Protein AF-A0A6P0SRB9-F1 (afdb_monomer)

pLDDT: mean 84.27, std 11.39, range [47.06, 98.31]

Foldseek 3Di:
DQFAWEADPVRDIDGDDDDPDFAQDCDDPPCPQCVVSGNYTLCNDVQSVVQQLCQLQVQFWAKGDWDFDPTPDDQFRTKIKIKGWDFDPPFDDPGSVRSVVRTPHIDMDIDGPCVVVLVVCVVVLDAQKKKWKWWPPDPQDTQTRWIADSVDRDTPSDPPDPDPVNLPPDDKDWDWDDDRNTTMIMIMDGHPVRCVVPVDCVVVVVVVVVVVVVVVVVVVVVVVVVVVVVVVVVVVVVVVVVVVVVVVVVVVVVVVVVVVVVVVVVLVVVLVVLVVVLVVLCVVLVVQLVVLVVVLPDPPDDPVRNVVSVVSNVVSVVVNVVSVVVNVVSCVVSVNDDWDWDKDQVVVLVVVLLVVLVVLLVVLPEDEEEEEDPDDPRIDTGSSVVVSVVLNVLSVVQSVQANYYYKYWYKYWPDWDFDDADPPPRDTDIDIDMDIDIDHPGPDDDPVCVVCVPPPPDDD

Mean predicted aligned error: 17.97 Å

Solvent-accessible surface area (backbone atoms only — not comparable to full-atom values): 26302 Å² total; per-residue (Å²): 133,93,57,58,23,26,71,46,99,88,70,46,84,39,75,47,74,95,64,98,75,82,48,52,33,87,76,68,82,67,49,78,84,42,64,84,44,59,20,29,28,49,53,71,40,68,55,45,34,52,24,51,51,52,6,40,54,69,72,37,60,18,32,28,68,84,38,78,52,97,58,88,57,88,90,65,44,54,16,36,39,39,32,31,56,38,59,50,83,99,58,70,66,89,45,51,67,40,25,62,74,37,51,72,50,67,54,73,50,79,44,45,51,64,60,55,52,51,58,61,44,67,80,65,61,57,78,33,37,28,39,38,34,28,39,56,81,45,101,83,49,64,46,81,73,47,50,46,37,46,92,50,87,54,64,62,88,67,85,68,86,70,53,66,72,68,68,60,58,70,79,60,50,78,48,80,44,79,49,47,89,36,51,30,38,41,38,39,31,66,38,72,65,39,52,60,78,63,58,73,65,61,68,56,54,53,50,53,52,50,51,51,50,52,52,53,50,50,53,52,52,51,51,52,52,52,53,51,53,53,50,54,53,51,51,53,56,48,53,53,51,50,50,51,50,50,54,52,50,51,52,52,49,52,52,51,53,51,54,50,52,53,52,50,53,52,54,50,50,55,52,52,54,52,58,50,49,52,54,67,52,48,54,59,44,53,49,54,38,51,51,33,57,54,57,68,71,50,88,87,63,52,77,66,54,48,53,52,38,52,50,51,38,49,55,44,51,52,52,52,50,53,54,52,51,54,48,51,50,52,35,47,75,67,73,65,65,78,82,65,65,39,83,39,55,40,62,60,56,50,47,57,54,49,54,56,50,44,55,55,25,55,78,67,71,31,50,69,48,81,45,75,49,88,84,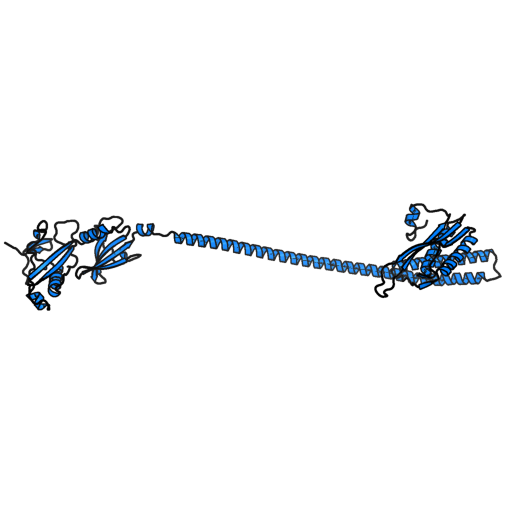72,64,67,59,45,78,38,33,63,69,62,54,49,49,54,52,48,54,54,49,49,50,34,49,72,53,32,81,59,64,38,35,37,41,38,39,38,74,81,49,71,46,80,45,77,61,43,94,86,76,75,48,76,50,72,47,68,46,74,46,80,45,78,46,55,55,37,85,74,75,56,77,69,52,61,75,40,68,88,46,86,94,65,82,133

Radius of gyration: 77.27 Å; Cα contacts (8 Å, |Δi|>4): 542; chains: 1; bounding box: 119×44×193 Å

Sequence (460 aa):
NFKITEQNPQGKLIQAKPREEYFPVYFVEPYHDNETMLGFDLASNSLSLEALQLSRDSGKAIATAPMTLMRQNPQHKLGFIILWPIYRQNTPTNSIISRRQNLEGFASSAFLIGDVVNKALKYRQPRGIDVYLFHESTPTEKRLLYTYSSSTPKASKDLNKKDFATLRNGLHHTVILDVSGQKWLILSKPNSEYIGSRRSWYPWTVSLGGLLLTILLAIYISDRISAVAALVESERQLEQRVEQRTVELQKAKEAAVQAALESEAANRAKSIFLANISHEVRTPLNGILGYAQILKKSTSLTANDKKGIDIIEQCGSDLLSLINEILDLCTIEANKLELHSQTVDFGTFLKDIVEICQVKAEQKGISYSYQATSRLPTAINVDEKRLKQVLINLLDNGIKFTETGGVAFTVSVLGSRNNAKDKTTNKLQQITTIRFEVKDTGIGMNREQLSKLFLPFEKL

Secondary structure (DSSP, 8-state):
----EEE-TTS-EEEPPP-S---B----SS-TT-GGGTTBBGGGSHHHHHHHHHHHHHTS-EEPPSEE---S-SS--EEEEEEEEEE-TT---SSHHHHHHTEEEEEEEEEEHHHHHHHHHHTT--TTEEEEEEEESSSS-EEEEEEE-SSS-SPPS------HHHHTSSS-EEEEEEETTEEEEEEEEE-HHHHHHT--SHHHHHHHHHHHHHHHHHHHHHHHHHHHHHHHHHHHHHHHHHHHHHHHHHHHHHHHHHHHHHHHHHHHHHHHHHHHHHHHHHHHHHHHHHHHHHHHT-TT--HHHHHHHHHHHHHHHHHHHHHHHHHHHHHHHTT------EEEEHHHHHHHHHHHHHHHHHHHT-EEEEEEPS---SEEEE-HHHHHHHHHHHHHHHHHH-SSSEEEEEEEEEEEEEE---TTT---EEEEEEEEEEEE-SS---HHHHHHTTSTT---

Nearest PDB structures (foldseek):
  7n0e-assembly1_B  TM=8.048E-01  e=6.180E-13  Pseudomonas aeruginosa
  7z8n-assembly1_D  TM=6.206E-01  e=5.361E-14  Pseudomonas aeruginosa PAO1
  6dk7-assembly1_B  TM=8.102E-01  e=3.036E-12  Pseudomonas aeruginosa
  6dk7-assembly1_A  TM=8.724E-01  e=2.488E-11  Pseudomonas aeruginosa
  6dk8-assembly4_H  TM=8.320E-01  e=9.465E-12  Pseudomonas aeruginosa

Structure (mmCIF, N/CA/C/O backbone):
data_AF-A0A6P0SRB9-F1
#
_entry.id   AF-A0A6P0SRB9-F1
#
loop_
_atom_site.group_PDB
_atom_site.id
_atom_site.type_symbol
_atom_site.label_atom_id
_atom_site.label_alt_id
_atom_site.label_comp_id
_atom_site.label_asym_id
_atom_site.label_entity_id
_atom_site.label_seq_id
_atom_site.pdbx_PDB_ins_code
_atom_site.Cartn_x
_atom_site.Cartn_y
_atom_site.Cartn_z
_atom_site.occupancy
_atom_site.B_iso_or_equiv
_atom_site.auth_seq_id
_atom_site.auth_comp_id
_atom_site.auth_asym_id
_atom_site.auth_atom_id
_atom_site.pdbx_PDB_model_num
ATOM 1 N N . ASN A 1 1 ? -48.580 -11.772 84.960 1.00 65.75 1 ASN A N 1
ATOM 2 C CA . ASN A 1 1 ? -47.720 -10.623 85.329 1.00 65.75 1 ASN A CA 1
ATOM 3 C C . ASN A 1 1 ? -46.902 -10.187 84.128 1.00 65.75 1 ASN A C 1
ATOM 5 O O . ASN A 1 1 ? -45.914 -10.840 83.816 1.00 65.75 1 ASN A O 1
ATOM 9 N N . PHE A 1 2 ? -47.341 -9.134 83.437 1.00 82.12 2 PHE A N 1
ATOM 10 C CA . PHE A 1 2 ? -46.580 -8.502 82.356 1.00 82.12 2 PHE A CA 1
ATOM 11 C C . PHE A 1 2 ? -45.295 -7.888 82.930 1.00 82.12 2 PHE A C 1
ATOM 13 O O . PHE A 1 2 ? -45.339 -7.266 83.992 1.00 82.12 2 PHE A O 1
ATOM 20 N N . LYS A 1 3 ? -44.153 -8.102 82.274 1.00 89.19 3 LYS A N 1
ATOM 21 C CA . LYS A 1 3 ? -42.854 -7.562 82.693 1.00 89.19 3 LYS A CA 1
ATOM 22 C C . LYS A 1 3 ? -42.201 -6.869 81.511 1.00 89.19 3 LYS A C 1
ATOM 24 O O . LYS A 1 3 ? -42.140 -7.447 80.431 1.00 89.19 3 LYS A O 1
ATOM 29 N N . ILE A 1 4 ? -41.682 -5.669 81.746 1.00 93.75 4 ILE A N 1
ATOM 30 C CA . ILE A 1 4 ? -40.893 -4.949 80.751 1.00 93.75 4 ILE A CA 1
ATOM 31 C C . ILE A 1 4 ? -39.457 -5.478 80.801 1.00 93.75 4 ILE A C 1
ATOM 33 O O . ILE A 1 4 ? -38.842 -5.537 81.872 1.00 93.75 4 ILE A O 1
ATOM 37 N N . THR A 1 5 ? -38.939 -5.904 79.654 1.00 93.38 5 THR A N 1
ATOM 38 C CA . THR A 1 5 ? -37.634 -6.559 79.526 1.00 93.38 5 THR A CA 1
ATOM 39 C C . THR A 1 5 ? -36.731 -5.835 78.537 1.00 93.38 5 THR A C 1
ATOM 41 O O . THR A 1 5 ? -37.199 -5.149 77.636 1.00 93.38 5 THR A O 1
ATOM 44 N N . GLU A 1 6 ? -35.422 -5.984 78.705 1.00 91.81 6 GLU A N 1
ATOM 45 C CA . GLU A 1 6 ? -34.402 -5.502 77.777 1.00 91.81 6 GLU A CA 1
ATOM 46 C C . GLU A 1 6 ? -33.325 -6.567 77.566 1.00 91.81 6 GLU A C 1
ATOM 48 O O . GLU A 1 6 ? -33.211 -7.518 78.343 1.00 91.81 6 GLU A O 1
ATOM 53 N N . GLN A 1 7 ? -32.515 -6.415 76.521 1.00 86.62 7 GLN A N 1
ATOM 54 C CA . GLN A 1 7 ? -31.417 -7.335 76.242 1.00 86.62 7 GLN A CA 1
ATOM 55 C C . GLN A 1 7 ? -30.123 -6.836 76.893 1.00 86.62 7 GLN A C 1
ATOM 57 O O . GLN A 1 7 ? -29.709 -5.696 76.686 1.00 86.62 7 GLN A O 1
ATOM 62 N N . ASN A 1 8 ? -29.456 -7.695 77.663 1.00 83.62 8 ASN A N 1
ATOM 63 C CA . ASN A 1 8 ? -28.128 -7.395 78.193 1.00 83.62 8 ASN A CA 1
ATOM 64 C C . ASN A 1 8 ? -27.032 -7.567 77.110 1.00 83.62 8 ASN A C 1
ATOM 66 O O . ASN A 1 8 ? -27.293 -8.152 76.056 1.00 83.62 8 ASN A O 1
ATOM 70 N N . PRO A 1 9 ? -25.782 -7.122 77.352 1.00 77.75 9 PRO A N 1
ATOM 71 C CA . PRO A 1 9 ? -24.684 -7.274 76.389 1.00 77.75 9 PRO A CA 1
ATOM 72 C C . PRO A 1 9 ? -24.381 -8.726 75.977 1.00 77.75 9 PRO A C 1
ATOM 74 O O . PRO A 1 9 ? -23.821 -8.958 74.911 1.00 77.75 9 PRO A O 1
ATOM 77 N N . GLN A 1 10 ? -24.761 -9.709 76.799 1.00 75.88 10 GLN A N 1
ATOM 78 C CA . GLN A 1 10 ? -24.628 -11.143 76.517 1.00 75.88 10 GLN A CA 1
ATOM 79 C C . GLN A 1 10 ? -25.804 -11.709 75.698 1.00 75.88 10 GLN A C 1
ATOM 81 O O . GLN A 1 10 ? -25.865 -12.913 75.455 1.00 75.88 10 GLN A O 1
ATOM 86 N N . GLY A 1 11 ? -26.748 -10.867 75.270 1.00 76.25 11 GLY A N 1
ATOM 87 C CA . GLY A 1 11 ? -27.882 -11.258 74.442 1.00 76.25 11 GLY A CA 1
ATOM 88 C C . GLY A 1 11 ? -29.066 -11.862 75.208 1.00 76.25 11 GLY A C 1
ATOM 89 O O . GLY A 1 11 ? -30.025 -12.307 74.576 1.00 76.25 11 GLY A O 1
ATOM 90 N N . LYS A 1 12 ? -29.031 -11.877 76.545 1.00 83.25 12 LYS A N 1
ATOM 91 C CA . LYS A 1 12 ? -30.072 -12.453 77.407 1.00 83.25 12 LYS A CA 1
ATOM 92 C C . LYS A 1 12 ? -31.105 -11.397 77.804 1.00 83.25 12 LYS A C 1
ATOM 94 O O . LYS A 1 12 ? -30.742 -10.269 78.135 1.00 83.25 12 LYS A O 1
ATOM 99 N N . LEU A 1 13 ? -32.379 -11.789 77.824 1.00 86.75 13 LEU A N 1
ATOM 100 C CA . LEU A 1 13 ? -33.467 -10.957 78.336 1.00 86.75 13 LEU A CA 1
ATOM 101 C C . LEU A 1 13 ? -33.370 -10.812 79.859 1.00 86.75 13 LEU A C 1
ATOM 103 O O . LEU A 1 13 ? -33.328 -11.803 80.593 1.00 86.75 13 LEU A O 1
ATOM 107 N N . ILE A 1 14 ? -33.339 -9.567 80.317 1.00 91.56 14 ILE A N 1
ATOM 108 C CA . ILE A 1 14 ? -33.356 -9.159 81.723 1.00 91.56 14 ILE A CA 1
ATOM 109 C C . ILE A 1 14 ? -34.489 -8.153 81.942 1.00 91.56 14 ILE A C 1
ATOM 111 O O . ILE A 1 14 ? -35.064 -7.639 80.987 1.00 91.56 14 ILE A O 1
ATOM 115 N N . GLN A 1 15 ? -34.836 -7.865 83.195 1.00 92.44 15 GLN A N 1
ATOM 116 C CA . GLN A 1 15 ? -35.787 -6.796 83.496 1.00 92.44 15 GLN A CA 1
ATOM 117 C C . GLN A 1 15 ? -35.215 -5.441 83.055 1.00 92.44 15 GLN A C 1
ATOM 119 O O . GLN A 1 15 ? -34.039 -5.166 83.297 1.00 92.44 15 GLN A O 1
ATOM 124 N N . ALA A 1 16 ? -36.042 -4.618 82.404 1.00 90.62 16 ALA A N 1
ATOM 125 C CA . ALA A 1 16 ? -35.612 -3.322 81.895 1.00 90.62 16 ALA A CA 1
ATOM 126 C C . ALA A 1 16 ? -35.185 -2.383 83.030 1.00 90.62 16 ALA A C 1
ATOM 128 O O . ALA A 1 16 ? -35.817 -2.337 84.090 1.00 90.62 16 ALA A O 1
ATOM 129 N N . LYS A 1 17 ? -34.111 -1.622 82.799 1.00 89.94 17 LYS A N 1
ATOM 130 C CA . LYS A 1 17 ? -33.670 -0.578 83.734 1.00 89.94 17 LYS A CA 1
ATOM 131 C C . LYS A 1 17 ? -34.709 0.551 83.808 1.00 89.94 17 LYS A C 1
ATOM 133 O O . LYS A 1 17 ? -35.439 0.748 82.835 1.00 89.94 17 LYS A O 1
ATOM 138 N N . PRO A 1 18 ? -34.779 1.309 84.920 1.00 89.50 18 PRO A N 1
ATOM 139 C CA . PRO A 1 18 ? -35.581 2.532 85.018 1.00 89.50 18 PRO A CA 1
ATOM 140 C C . PRO A 1 18 ? -35.318 3.504 83.848 1.00 89.50 18 PRO A C 1
ATOM 142 O O . PRO A 1 18 ? -34.166 3.866 83.609 1.00 89.50 18 PRO A O 1
ATOM 145 N N . ARG A 1 19 ? -36.371 3.907 83.123 1.00 87.44 19 ARG A N 1
ATOM 146 C CA . ARG A 1 19 ? -36.377 4.907 82.036 1.00 87.44 19 ARG A CA 1
ATOM 147 C C . ARG A 1 19 ? -37.599 5.817 82.184 1.00 87.44 19 ARG A C 1
ATOM 149 O O . ARG A 1 19 ? -38.588 5.411 82.786 1.00 87.44 19 ARG A O 1
ATOM 156 N N . GLU A 1 20 ? -37.528 7.026 81.626 1.00 86.12 20 GLU A N 1
ATOM 157 C CA . GLU A 1 20 ? -38.661 7.969 81.612 1.00 86.12 20 GLU A CA 1
ATOM 158 C C . GLU A 1 20 ? -39.825 7.463 80.750 1.00 86.12 20 GLU A C 1
ATOM 160 O O . GLU A 1 20 ? -40.983 7.565 81.144 1.00 86.12 20 GLU A O 1
ATOM 165 N N . GLU A 1 21 ? -39.512 6.876 79.593 1.00 89.00 21 GLU A N 1
ATOM 166 C CA . GLU A 1 21 ? -40.481 6.299 78.663 1.00 89.00 21 GLU A CA 1
ATOM 167 C C . GLU A 1 21 ? -40.081 4.857 78.330 1.00 89.00 21 GLU A C 1
ATOM 169 O O . GLU A 1 21 ? -38.900 4.547 78.151 1.00 89.00 21 GLU A O 1
ATOM 174 N N . TYR A 1 22 ? -41.082 3.984 78.217 1.00 92.69 22 TYR A N 1
ATOM 175 C CA . TYR A 1 22 ? -40.927 2.602 77.772 1.00 92.69 22 TYR A CA 1
ATOM 176 C C . TYR A 1 22 ? -41.807 2.350 76.557 1.00 92.69 22 TYR A C 1
ATOM 178 O O . TYR A 1 22 ? -42.950 2.805 76.506 1.00 92.69 22 TYR A O 1
ATOM 186 N N . PHE A 1 23 ? -41.311 1.538 75.630 1.00 94.12 23 PHE A N 1
ATOM 187 C CA . PHE A 1 23 ? -42.047 1.110 74.444 1.00 94.12 23 PHE A CA 1
ATOM 188 C C . PHE A 1 23 ? -42.103 -0.419 74.412 1.00 94.12 23 PHE A C 1
ATOM 190 O O . PHE A 1 23 ? -41.469 -1.047 73.556 1.00 94.12 23 PHE A O 1
ATOM 197 N N . PRO A 1 24 ? -42.809 -1.043 75.377 1.00 94.56 24 PRO A N 1
ATOM 198 C CA . PRO A 1 24 ? -42.899 -2.486 75.440 1.00 94.56 24 PRO A CA 1
ATOM 199 C C . PRO A 1 24 ? -43.810 -3.009 74.327 1.00 94.56 24 PRO A C 1
ATOM 201 O O . PRO A 1 24 ? -44.862 -2.440 74.029 1.00 94.56 24 PRO A O 1
ATOM 204 N N . VAL A 1 25 ? -43.434 -4.134 73.729 1.00 93.38 25 VAL A N 1
ATOM 205 C CA . VAL A 1 25 ? -44.286 -4.816 72.750 1.00 93.38 25 VAL A CA 1
ATOM 206 C C . VAL A 1 25 ? -45.479 -5.452 73.470 1.00 93.38 25 VAL A C 1
ATOM 208 O O . VAL A 1 25 ? -45.324 -6.410 74.229 1.00 93.38 25 VAL A O 1
ATOM 211 N N . TYR A 1 26 ? -46.677 -4.921 73.224 1.00 92.25 26 TYR A N 1
ATOM 212 C CA . TYR A 1 26 ? -47.933 -5.454 73.771 1.00 92.25 26 TYR A CA 1
ATOM 213 C C . TYR A 1 26 ? -48.576 -6.527 72.889 1.00 92.25 26 TYR A C 1
ATOM 215 O O . TYR A 1 26 ? -49.266 -7.406 73.397 1.00 92.25 26 TYR A O 1
ATOM 223 N N . PHE A 1 27 ? -48.349 -6.457 71.577 1.00 91.56 27 PHE A N 1
ATOM 224 C CA . PHE A 1 27 ? -48.923 -7.359 70.585 1.00 91.56 27 PHE A CA 1
ATOM 225 C C . PHE A 1 27 ? -47.854 -7.761 69.569 1.00 91.56 27 PHE A C 1
ATOM 227 O O . PHE A 1 27 ? -47.042 -6.930 69.162 1.00 91.56 27 PHE A O 1
ATOM 234 N N . VAL A 1 28 ? -47.861 -9.027 69.154 1.00 90.38 28 VAL A N 1
ATOM 235 C CA . VAL A 1 28 ? -46.941 -9.556 68.146 1.00 90.38 28 VAL A CA 1
ATOM 236 C C . VAL A 1 28 ? -47.650 -10.592 67.279 1.00 90.38 28 VAL A C 1
ATOM 238 O O . VAL A 1 28 ? -48.330 -11.471 67.798 1.00 90.38 28 VAL A O 1
ATOM 241 N N . GLU A 1 29 ? -47.477 -10.476 65.964 1.00 89.00 29 GLU A N 1
ATOM 242 C CA . GLU A 1 29 ? -48.034 -11.382 64.957 1.00 89.00 29 GLU A CA 1
ATOM 243 C C . GLU A 1 29 ? -46.965 -11.655 63.874 1.00 89.00 29 GLU A C 1
ATOM 245 O O . GLU A 1 29 ? -46.365 -10.697 63.369 1.00 89.00 29 GLU A O 1
ATOM 250 N N . PRO A 1 30 ? -46.690 -12.921 63.500 1.00 87.31 30 PRO A N 1
ATOM 251 C CA . PRO A 1 30 ? -47.204 -14.143 64.119 1.00 87.31 30 PRO A CA 1
ATOM 252 C C . PRO A 1 30 ? -46.694 -14.306 65.553 1.00 87.31 30 PRO A C 1
ATOM 254 O O . PRO A 1 30 ? -45.541 -13.985 65.851 1.00 87.31 30 PRO A O 1
ATOM 257 N N . TYR A 1 31 ? -47.562 -14.803 66.437 1.00 83.75 31 TYR A N 1
ATOM 258 C CA . TYR A 1 31 ? -47.198 -15.050 67.834 1.00 83.75 31 TYR A CA 1
ATOM 259 C C . TYR A 1 31 ? -46.095 -16.112 67.958 1.00 83.75 31 TYR A C 1
ATOM 261 O O . TYR A 1 31 ? -45.122 -15.920 68.688 1.00 83.75 31 TYR A O 1
ATOM 269 N N . HIS A 1 32 ? -46.226 -17.196 67.188 1.00 82.00 32 HIS A N 1
ATOM 270 C CA . HIS A 1 32 ? -45.235 -18.265 67.126 1.00 82.00 32 HIS A CA 1
ATOM 271 C C . HIS A 1 32 ? -43.883 -17.729 66.623 1.00 82.00 32 HIS A C 1
ATOM 273 O O . HIS A 1 32 ? -43.849 -16.929 65.684 1.00 82.00 32 HIS A O 1
ATOM 279 N N . ASP A 1 33 ? -42.786 -18.149 67.258 1.00 80.12 33 ASP A N 1
ATOM 280 C CA . ASP A 1 33 ? -41.392 -17.705 67.047 1.00 80.12 33 ASP A CA 1
ATOM 281 C C . ASP A 1 33 ? -41.038 -16.299 67.568 1.00 80.12 33 ASP A C 1
ATOM 283 O O . ASP A 1 33 ? -39.863 -15.909 67.535 1.00 80.12 33 ASP A O 1
ATOM 287 N N . ASN A 1 34 ? -42.020 -15.519 68.035 1.00 82.81 34 ASN A N 1
ATOM 288 C CA . ASN A 1 34 ? -41.814 -14.157 68.535 1.00 82.81 34 ASN A CA 1
ATOM 289 C C . ASN A 1 34 ? -42.337 -13.962 69.972 1.00 82.81 34 ASN A C 1
ATOM 291 O O . ASN A 1 34 ? -42.466 -12.827 70.430 1.00 82.81 34 ASN A O 1
ATOM 295 N N . GLU A 1 35 ? -42.586 -15.038 70.722 1.00 85.81 35 GLU A N 1
ATOM 296 C CA . GLU A 1 35 ? -43.140 -14.991 72.082 1.00 85.81 35 GLU A CA 1
ATOM 297 C C . GLU A 1 35 ? -42.234 -14.198 73.035 1.00 85.81 35 GLU A C 1
ATOM 299 O O . GLU A 1 35 ? -42.705 -13.444 73.887 1.00 85.81 35 GLU A O 1
ATOM 304 N N . THR A 1 36 ? -40.915 -14.308 72.842 1.00 83.56 36 THR A N 1
ATOM 305 C CA . THR A 1 36 ? -39.897 -13.591 73.624 1.00 83.56 36 THR A CA 1
ATOM 306 C C . THR A 1 36 ? -39.906 -12.080 73.402 1.00 83.56 36 THR A C 1
ATOM 308 O O . THR A 1 36 ? -39.252 -11.363 74.154 1.00 83.56 36 THR A O 1
ATOM 311 N N . MET A 1 37 ? -40.603 -11.592 72.369 1.00 87.44 37 MET A N 1
ATOM 312 C CA . MET A 1 37 ? -40.742 -10.160 72.118 1.00 87.44 37 MET A CA 1
ATOM 313 C C . MET A 1 37 ? -41.795 -9.519 73.015 1.00 87.44 37 MET A C 1
ATOM 315 O O . MET A 1 37 ? -41.708 -8.318 73.234 1.00 87.44 37 MET A O 1
ATOM 319 N N . LEU A 1 38 ? -42.767 -10.262 73.557 1.00 89.88 38 LEU A N 1
ATOM 320 C CA . LEU A 1 38 ? -43.780 -9.667 74.432 1.00 89.88 38 LEU A CA 1
ATOM 321 C C . LEU A 1 38 ? -43.143 -9.046 75.682 1.00 89.88 38 LEU A C 1
ATOM 323 O O . LEU A 1 38 ? -42.397 -9.693 76.414 1.00 89.88 38 LEU A O 1
ATOM 327 N N . GLY A 1 39 ? -43.458 -7.775 75.930 1.00 91.25 39 GLY A N 1
ATOM 328 C CA . GLY A 1 39 ? -42.863 -6.988 77.008 1.00 91.25 39 GLY A CA 1
ATOM 329 C C . GLY A 1 39 ? -41.429 -6.523 76.739 1.00 91.25 39 GLY A C 1
ATOM 330 O O . GLY A 1 39 ? -40.863 -5.830 77.580 1.00 91.25 39 GLY A O 1
ATOM 331 N N . PHE A 1 40 ? -40.824 -6.856 75.596 1.00 91.88 40 PHE A N 1
ATOM 332 C CA . PHE A 1 40 ? -39.521 -6.316 75.214 1.00 91.88 40 PHE A CA 1
ATOM 333 C C . PHE A 1 40 ? -39.631 -4.816 74.939 1.00 91.88 40 PHE A C 1
ATOM 335 O O . PHE A 1 40 ? -40.469 -4.390 74.145 1.00 91.88 40 PHE A O 1
ATOM 342 N N . ASP A 1 41 ? -38.791 -4.019 75.592 1.00 93.56 41 ASP A N 1
ATOM 343 C CA . ASP A 1 41 ? -38.732 -2.574 75.403 1.00 93.56 41 ASP A CA 1
ATOM 344 C C . ASP A 1 41 ? -37.901 -2.221 74.168 1.00 93.56 41 ASP A C 1
ATOM 346 O O . ASP A 1 41 ? -36.670 -2.339 74.170 1.00 93.56 41 ASP A O 1
ATOM 350 N N . LEU A 1 42 ? -38.567 -1.738 73.118 1.00 91.56 42 LEU A N 1
ATOM 351 C CA . LEU A 1 42 ? -37.898 -1.317 71.888 1.00 91.56 42 LEU A CA 1
ATOM 352 C C . LEU A 1 42 ? -36.949 -0.131 72.112 1.00 91.56 42 LEU A C 1
ATOM 354 O O . LEU A 1 42 ? -35.959 -0.026 71.393 1.00 91.56 42 LEU A O 1
ATOM 358 N N . ALA A 1 43 ? -37.178 0.715 73.123 1.00 92.50 43 ALA A N 1
ATOM 359 C CA . ALA A 1 43 ? -36.272 1.821 73.449 1.00 92.50 43 ALA A CA 1
ATOM 360 C C . ALA A 1 43 ? -34.982 1.390 74.160 1.00 92.50 43 ALA A C 1
ATOM 362 O O . ALA A 1 43 ? -34.086 2.211 74.358 1.00 92.50 43 ALA A O 1
ATOM 363 N N . SER A 1 44 ? -34.841 0.109 74.515 1.00 90.31 44 SER A N 1
ATOM 364 C CA . SER A 1 44 ? -33.597 -0.401 75.099 1.00 90.31 44 SER A CA 1
ATOM 365 C C . SER A 1 44 ? -32.405 -0.371 74.141 1.00 90.31 44 SER A C 1
ATOM 367 O O . SER A 1 44 ? -31.255 -0.346 74.583 1.00 90.31 44 SER A O 1
ATOM 369 N N . ASN A 1 45 ? -32.670 -0.333 72.834 1.00 87.44 45 ASN A N 1
ATOM 370 C CA . ASN A 1 45 ? -31.671 -0.179 71.787 1.00 87.44 45 ASN A CA 1
ATOM 371 C C . ASN A 1 45 ? -31.649 1.275 71.288 1.00 87.44 45 ASN A C 1
ATOM 373 O O . ASN A 1 45 ? -32.688 1.811 70.904 1.00 87.44 45 ASN A O 1
ATOM 377 N N . SER A 1 46 ? -30.468 1.897 71.233 1.00 89.81 46 SER A N 1
ATOM 378 C CA . SER A 1 46 ? -30.320 3.300 70.816 1.00 89.81 46 SER A CA 1
ATOM 379 C C . SER A 1 46 ? -30.813 3.575 69.391 1.00 89.81 46 SER A C 1
ATOM 381 O O . SER A 1 46 ? -31.452 4.598 69.165 1.00 89.81 46 SER A O 1
ATOM 383 N N . LEU A 1 47 ? -30.589 2.652 68.449 1.00 90.12 47 LEU A N 1
ATOM 384 C CA . LEU A 1 47 ? -31.039 2.783 67.057 1.00 90.12 47 LEU A CA 1
ATOM 385 C C . LEU A 1 47 ? -32.568 2.712 66.944 1.00 90.12 47 LEU A C 1
ATOM 387 O O . LEU A 1 47 ? -33.172 3.399 66.123 1.00 90.12 47 LEU A O 1
ATOM 391 N N . SER A 1 48 ? -33.201 1.869 67.761 1.00 91.88 48 SER A N 1
ATOM 392 C CA . SER A 1 48 ? -34.661 1.778 67.832 1.00 91.88 48 SER A CA 1
ATOM 393 C C . SER A 1 48 ? -35.262 3.005 68.512 1.00 91.88 48 SER A C 1
ATOM 395 O O . SER A 1 48 ? -36.255 3.532 68.020 1.00 91.88 48 SER A O 1
ATOM 397 N N . LEU A 1 49 ? -34.651 3.496 69.597 1.00 93.38 49 LEU A N 1
ATOM 398 C CA . LEU A 1 49 ? -35.079 4.714 70.290 1.00 93.38 49 LEU A CA 1
ATOM 399 C C . LEU A 1 49 ? -35.043 5.937 69.365 1.00 93.38 49 LEU A C 1
ATOM 401 O O . LEU A 1 49 ? -36.020 6.680 69.301 1.00 93.38 49 LEU A O 1
ATOM 405 N N . GLU A 1 50 ? -33.955 6.119 68.614 1.00 93.44 50 GLU A N 1
ATOM 406 C CA . GLU A 1 50 ? -33.829 7.203 67.635 1.00 93.44 50 GLU A CA 1
ATOM 407 C C . GLU A 1 50 ? -34.948 7.135 66.585 1.00 93.44 50 GLU A C 1
ATOM 409 O O . GLU A 1 50 ? -35.646 8.120 66.339 1.00 93.44 50 GLU A O 1
ATOM 414 N N . ALA A 1 51 ? -35.186 5.953 66.011 1.00 94.50 51 ALA A N 1
ATOM 415 C CA . ALA A 1 51 ? -36.233 5.765 65.013 1.00 94.50 51 ALA A CA 1
ATOM 416 C C . ALA A 1 51 ? -37.650 5.954 65.589 1.00 94.50 51 ALA A C 1
ATOM 418 O O . ALA A 1 51 ? -38.498 6.531 64.910 1.00 94.50 51 ALA A O 1
ATOM 419 N N . LEU A 1 52 ? -37.911 5.531 66.834 1.00 95.81 52 LEU A N 1
ATOM 420 C CA . LEU A 1 52 ? -39.174 5.780 67.544 1.00 95.81 52 LEU A CA 1
ATOM 421 C C . LEU A 1 52 ? -39.422 7.284 67.711 1.00 95.81 52 LEU A C 1
ATOM 423 O O . LEU A 1 52 ? -40.512 7.770 67.412 1.00 95.81 52 LEU A O 1
ATOM 427 N N . GLN A 1 53 ? -38.405 8.035 68.141 1.00 95.06 53 GLN A N 1
ATOM 428 C CA . GLN A 1 53 ? -38.495 9.484 68.324 1.00 95.06 53 GLN A CA 1
ATOM 429 C C . GLN A 1 53 ? -38.700 10.213 66.992 1.00 95.06 53 GLN A C 1
ATOM 431 O O . GLN A 1 53 ? -39.597 11.048 66.886 1.00 95.06 53 GLN A O 1
ATOM 436 N N . LEU A 1 54 ? -37.934 9.860 65.955 1.00 95.12 54 LEU A N 1
ATOM 437 C CA . LEU A 1 54 ? -38.086 10.430 64.613 1.00 95.12 54 LEU A CA 1
ATOM 438 C C . LEU A 1 54 ? -39.450 10.097 64.007 1.00 95.12 54 LEU A C 1
ATOM 440 O O . LEU A 1 54 ? -40.090 10.967 63.419 1.00 95.12 54 LEU A O 1
ATOM 444 N N . SER A 1 55 ? -39.920 8.860 64.166 1.00 96.69 55 SER A N 1
ATOM 445 C CA . SER A 1 55 ? -41.246 8.420 63.726 1.00 96.69 55 SER A CA 1
ATOM 446 C C . SER A 1 55 ? -42.337 9.241 64.420 1.00 96.69 55 SER A C 1
ATOM 448 O O . SER A 1 55 ? -43.129 9.906 63.751 1.00 96.69 55 SER A O 1
ATOM 450 N N . ARG A 1 56 ? -42.291 9.330 65.758 1.00 96.12 56 ARG A N 1
ATOM 451 C CA . ARG A 1 56 ? -43.204 10.140 66.581 1.00 96.12 56 ARG A CA 1
ATOM 452 C C . ARG A 1 56 ? -43.214 11.612 66.198 1.00 96.12 56 ARG A C 1
ATOM 454 O O . ARG A 1 56 ? -44.282 12.210 66.126 1.00 96.12 56 ARG A O 1
ATOM 461 N N . ASP A 1 57 ? -42.057 12.220 65.995 1.00 95.94 57 ASP A N 1
ATOM 462 C CA . ASP A 1 57 ? -41.984 13.661 65.776 1.00 95.94 57 ASP A CA 1
ATOM 463 C C . ASP A 1 57 ? -42.322 14.014 64.317 1.00 95.94 57 ASP A C 1
ATOM 465 O O . ASP A 1 57 ? -42.963 15.035 64.057 1.00 95.94 57 ASP A O 1
ATOM 469 N N . SER A 1 58 ? -41.976 13.146 63.355 1.00 95.06 58 SER A N 1
ATOM 470 C CA . SER A 1 58 ? -42.246 13.339 61.920 1.00 95.06 58 SER A CA 1
ATOM 471 C C . SER A 1 58 ? -43.644 12.909 61.472 1.00 95.06 58 SER A C 1
ATOM 473 O O . SER A 1 58 ? -44.118 13.407 60.445 1.00 95.06 58 SER A O 1
ATOM 475 N N . GLY A 1 59 ? -44.327 12.048 62.231 1.00 93.94 59 GLY A N 1
ATOM 476 C CA . GLY A 1 59 ? -45.625 11.485 61.852 1.00 93.94 59 GLY A CA 1
ATOM 477 C C . GLY A 1 59 ? -45.557 10.519 60.669 1.00 93.94 59 GLY A C 1
ATOM 478 O O . GLY A 1 59 ? -46.585 10.223 60.066 1.00 93.94 59 GLY A O 1
ATOM 479 N N . LYS A 1 60 ? -44.356 10.063 60.296 1.00 94.81 60 LYS A N 1
ATOM 480 C CA . LYS A 1 60 ? -44.111 9.181 59.151 1.00 94.81 60 LYS A CA 1
ATOM 481 C C . LYS A 1 60 ? -43.544 7.841 59.606 1.00 94.81 60 LYS A C 1
ATOM 483 O O . LYS A 1 60 ? -43.003 7.711 60.700 1.00 94.81 60 LYS A O 1
ATOM 488 N N . ALA A 1 61 ? -43.633 6.857 58.718 1.00 95.81 61 ALA A N 1
ATOM 489 C CA . ALA A 1 61 ? -42.908 5.603 58.856 1.00 95.81 61 ALA A CA 1
ATOM 490 C C . ALA A 1 61 ? -41.401 5.871 58.860 1.00 95.81 61 ALA A C 1
ATOM 492 O O . ALA A 1 61 ? -40.909 6.494 57.919 1.00 95.81 61 ALA A O 1
ATOM 493 N N . ILE A 1 62 ? -40.681 5.370 59.862 1.00 96.00 62 ILE A N 1
ATOM 494 C CA . ILE A 1 62 ? -39.219 5.462 59.912 1.00 96.00 62 ILE A CA 1
ATOM 495 C C . ILE A 1 62 ? -38.635 4.068 60.091 1.00 96.00 62 ILE A C 1
ATOM 497 O O . ILE A 1 62 ? -39.063 3.315 60.967 1.00 96.00 62 ILE A O 1
ATOM 501 N N . ALA A 1 63 ? -37.670 3.712 59.245 1.00 94.56 63 ALA A N 1
ATOM 502 C CA . ALA A 1 63 ? -36.872 2.510 59.430 1.00 94.56 63 ALA A CA 1
ATOM 503 C C . ALA A 1 63 ? -35.698 2.778 60.378 1.00 94.56 63 ALA A C 1
ATOM 505 O O . ALA A 1 63 ? -35.058 3.830 60.322 1.00 94.56 63 ALA A O 1
ATOM 506 N N . THR A 1 64 ? -35.373 1.801 61.217 1.00 93.19 64 THR A N 1
ATOM 507 C CA . THR A 1 64 ? -34.134 1.809 61.996 1.00 93.19 64 THR A CA 1
ATOM 508 C C . THR A 1 64 ? -32.920 1.628 61.088 1.00 93.19 64 THR A C 1
ATOM 510 O O . THR A 1 64 ? -33.000 0.955 60.055 1.00 93.19 64 THR A O 1
ATOM 513 N N . ALA A 1 65 ? -31.753 2.105 61.523 1.00 89.19 65 ALA A N 1
ATOM 514 C CA . ALA A 1 65 ? -30.497 1.669 60.921 1.00 89.19 65 ALA A CA 1
ATOM 515 C C . ALA A 1 65 ? -30.337 0.128 61.039 1.00 89.19 65 ALA A C 1
ATOM 517 O O . ALA A 1 65 ? -30.919 -0.488 61.945 1.00 89.19 65 ALA A O 1
ATOM 518 N N . PRO A 1 66 ? -29.557 -0.519 60.152 1.00 88.06 66 PRO A N 1
ATOM 519 C CA . PRO A 1 66 ? -29.353 -1.966 60.171 1.00 88.06 66 PRO A CA 1
ATOM 520 C C . PRO A 1 66 ? -28.806 -2.476 61.508 1.00 88.06 66 PRO A C 1
ATOM 522 O O . PRO A 1 66 ? -27.743 -2.050 61.967 1.00 88.06 66 PRO A O 1
ATOM 525 N N . MET A 1 67 ? -29.505 -3.443 62.100 1.00 85.44 67 MET A N 1
ATOM 526 C CA . MET A 1 67 ? -29.200 -3.997 63.418 1.00 85.44 67 MET A CA 1
ATOM 527 C C . MET A 1 67 ? -29.402 -5.511 63.475 1.00 85.44 67 MET A C 1
ATOM 529 O O . MET A 1 67 ? -30.024 -6.113 62.602 1.00 85.44 67 MET A O 1
ATOM 533 N N . THR A 1 68 ? -28.879 -6.136 64.524 1.00 83.50 68 THR A N 1
ATOM 534 C CA . THR A 1 68 ? -29.113 -7.556 64.800 1.00 83.50 68 THR A CA 1
ATOM 535 C C . THR A 1 68 ? -30.492 -7.725 65.439 1.00 83.50 68 THR A C 1
ATOM 537 O O . THR A 1 68 ? -30.718 -7.218 66.533 1.00 83.50 68 THR A O 1
ATOM 540 N N . LEU A 1 69 ? -31.406 -8.437 64.778 1.00 83.38 69 LEU A N 1
ATOM 541 C CA . LEU A 1 69 ? -32.748 -8.708 65.300 1.00 83.38 69 LEU A CA 1
ATOM 542 C C . LEU A 1 69 ? -32.769 -9.945 66.210 1.00 83.38 69 LEU A C 1
ATOM 544 O O . LEU A 1 69 ? -32.080 -10.937 65.961 1.00 83.38 69 LEU A O 1
ATOM 548 N N . MET A 1 70 ? -33.614 -9.905 67.241 1.00 72.31 70 MET A N 1
ATOM 549 C CA . MET A 1 70 ? -33.828 -10.992 68.204 1.00 72.31 70 MET A CA 1
ATOM 550 C C . MET A 1 70 ? -34.827 -12.039 67.677 1.00 72.31 70 MET A C 1
ATOM 552 O O . MET A 1 70 ? -35.900 -12.217 68.240 1.00 72.31 70 MET A O 1
ATOM 556 N N . ARG A 1 71 ? -34.493 -12.731 66.580 1.00 65.69 71 ARG A N 1
ATOM 557 C CA . ARG A 1 71 ? -35.283 -13.866 66.055 1.00 65.69 71 ARG A CA 1
ATOM 558 C C . ARG A 1 71 ? -34.533 -15.190 66.182 1.00 65.69 71 ARG A C 1
ATOM 560 O O . ARG A 1 71 ? -33.307 -15.219 66.092 1.00 65.69 71 ARG A O 1
ATOM 567 N N . GLN A 1 72 ? -35.275 -16.292 66.321 1.00 51.72 72 GLN A N 1
ATOM 568 C CA . GLN A 1 72 ? -34.730 -17.648 66.498 1.00 51.72 72 GLN A CA 1
ATOM 569 C C . GLN A 1 72 ? -34.028 -18.236 65.251 1.00 51.72 72 GLN A C 1
ATOM 571 O O . GLN A 1 72 ? -33.538 -19.362 65.299 1.00 51.72 72 GLN A O 1
ATOM 576 N N . ASN A 1 73 ? -33.915 -17.499 64.136 1.00 53.16 73 ASN A N 1
ATOM 577 C CA . ASN A 1 73 ? -33.328 -18.032 62.904 1.00 53.16 73 ASN A CA 1
ATOM 578 C C . ASN A 1 73 ? -31.793 -17.805 62.838 1.00 53.16 73 ASN A C 1
ATOM 580 O O . ASN A 1 73 ? -31.347 -16.653 62.833 1.00 53.16 73 ASN A O 1
ATOM 584 N N . PRO A 1 74 ? -30.949 -18.857 62.760 1.00 52.31 74 PRO A N 1
ATOM 585 C CA . PRO A 1 74 ? -29.495 -18.716 62.886 1.00 52.31 74 PRO A CA 1
ATOM 586 C C . PRO A 1 74 ? -28.787 -18.079 61.681 1.00 52.31 74 PRO A C 1
ATOM 588 O O . PRO A 1 74 ? -27.666 -17.595 61.835 1.00 52.31 74 PRO A O 1
ATOM 591 N N . GLN A 1 75 ? -29.381 -18.110 60.480 1.00 51.44 75 GLN A N 1
ATOM 592 C CA . GLN A 1 75 ? -28.641 -17.829 59.236 1.00 51.44 75 GLN A CA 1
ATOM 593 C C . GLN A 1 75 ? -28.574 -16.346 58.839 1.00 51.44 75 GLN A C 1
ATOM 595 O O . GLN A 1 75 ? -27.601 -15.934 58.207 1.00 51.44 75 GLN A O 1
ATOM 600 N N . HIS A 1 76 ? -29.553 -15.527 59.234 1.00 56.47 76 HIS A N 1
ATOM 601 C CA . HIS A 1 76 ? -29.595 -14.097 58.917 1.00 56.47 76 HIS A CA 1
ATOM 602 C C . HIS A 1 76 ? -30.092 -13.319 60.130 1.00 56.47 76 HIS A C 1
ATOM 604 O O . HIS A 1 76 ? -31.278 -13.338 60.433 1.00 56.47 76 HIS A O 1
ATOM 610 N N . LYS A 1 77 ? -29.183 -12.632 60.830 1.00 70.38 77 LYS A N 1
ATOM 611 C CA . LYS A 1 77 ? -29.552 -11.806 61.990 1.00 70.38 77 LYS A CA 1
ATOM 612 C C . LYS A 1 77 ? -29.621 -10.312 61.679 1.00 70.38 77 LYS A C 1
ATOM 614 O O . LYS A 1 77 ? -30.219 -9.576 62.451 1.00 70.38 77 LYS A O 1
ATOM 619 N N . LEU A 1 78 ? -29.026 -9.860 60.570 1.00 83.69 78 LEU A N 1
ATOM 620 C CA . LEU A 1 78 ? -29.039 -8.448 60.191 1.00 83.69 78 LEU A CA 1
ATOM 621 C C . LEU A 1 78 ? -30.388 -8.077 59.560 1.00 83.69 78 LEU A C 1
ATOM 623 O O . LEU A 1 78 ? -30.780 -8.604 58.514 1.00 83.69 78 LEU A O 1
ATOM 627 N N . GLY A 1 79 ? -31.085 -7.156 60.206 1.00 88.56 79 GLY A N 1
ATOM 628 C CA . GLY A 1 79 ? -32.406 -6.688 59.835 1.00 88.56 79 GLY A CA 1
ATOM 629 C C . GLY A 1 79 ? -32.606 -5.217 60.171 1.00 88.56 79 GLY A C 1
ATOM 630 O O . GLY A 1 79 ? -31.674 -4.510 60.551 1.00 88.56 79 GLY A O 1
ATOM 631 N N . PHE A 1 80 ? -33.835 -4.760 60.005 1.00 91.75 80 PHE A N 1
ATOM 632 C CA . PHE A 1 80 ? -34.277 -3.414 60.347 1.00 91.75 80 PHE A CA 1
ATOM 633 C C . PHE A 1 80 ? -35.755 -3.460 60.733 1.00 91.75 80 PHE A C 1
ATOM 635 O O . PHE A 1 80 ? -36.476 -4.388 60.353 1.00 91.75 80 PHE A O 1
ATOM 642 N N . ILE A 1 81 ? -36.202 -2.476 61.503 1.00 92.88 81 ILE A N 1
ATOM 643 C CA . ILE A 1 81 ? -37.591 -2.354 61.946 1.00 92.88 81 ILE A CA 1
ATOM 644 C C . ILE A 1 81 ? -38.166 -1.098 61.310 1.00 92.88 81 ILE A C 1
ATOM 646 O O . ILE A 1 81 ? -37.533 -0.049 61.368 1.00 92.88 81 ILE A O 1
ATOM 650 N N . ILE A 1 82 ? -39.351 -1.191 60.710 1.00 96.00 82 ILE A N 1
ATOM 651 C CA . ILE A 1 82 ? -40.113 -0.012 60.294 1.00 96.00 82 ILE A CA 1
ATOM 652 C C . ILE A 1 82 ? -41.142 0.299 61.377 1.00 96.00 82 ILE A C 1
ATOM 654 O O . ILE A 1 82 ? -41.899 -0.584 61.780 1.00 96.00 82 ILE A O 1
ATOM 658 N N . LEU A 1 83 ? -41.137 1.546 61.844 1.00 96.50 83 LEU A N 1
ATOM 659 C CA . LEU A 1 83 ? -41.952 2.051 62.941 1.00 96.50 83 LEU A CA 1
ATOM 660 C C . LEU A 1 83 ? -42.925 3.110 62.419 1.00 96.50 83 LEU A C 1
ATOM 662 O O . LEU A 1 83 ? -42.506 4.135 61.871 1.00 96.50 83 LEU A O 1
ATOM 666 N N . TRP A 1 84 ? -44.218 2.870 62.618 1.00 96.81 84 TRP A N 1
ATOM 667 C CA . TRP A 1 84 ? -45.301 3.796 62.298 1.00 96.81 84 TRP A CA 1
ATOM 668 C C . TRP A 1 84 ? -45.928 4.330 63.584 1.00 96.81 84 TRP A C 1
ATOM 670 O O . TRP A 1 84 ? -46.363 3.519 64.405 1.00 96.81 84 TRP A O 1
ATOM 680 N N . PRO A 1 85 ? -46.016 5.658 63.767 1.00 97.06 85 PRO A N 1
ATOM 681 C CA . PRO A 1 85 ? -46.605 6.229 64.964 1.00 97.06 85 PRO A CA 1
ATOM 682 C C . PRO A 1 85 ? -48.131 6.149 64.869 1.00 97.06 85 PRO A C 1
ATOM 684 O O . PRO A 1 85 ? -48.719 6.421 63.820 1.00 97.06 85 PRO A O 1
ATOM 687 N N . ILE A 1 86 ? -48.776 5.785 65.970 1.00 96.12 86 ILE A N 1
ATOM 688 C CA . ILE A 1 86 ? -50.231 5.756 66.097 1.00 96.12 86 ILE A CA 1
ATOM 689 C C . ILE A 1 86 ? -50.606 6.847 67.088 1.00 96.12 86 ILE A C 1
ATOM 691 O O . ILE A 1 86 ? -50.173 6.818 68.239 1.00 96.12 86 ILE A O 1
ATOM 695 N N . TYR A 1 87 ? -51.391 7.817 66.632 1.00 96.38 87 TYR A N 1
ATOM 696 C CA . TYR A 1 87 ? -51.897 8.897 67.472 1.00 96.38 87 TYR A CA 1
ATOM 697 C C . TYR A 1 87 ? -53.374 8.684 67.770 1.00 96.38 87 TYR A C 1
ATOM 699 O O . TYR A 1 87 ? -54.106 8.133 66.944 1.00 96.38 87 TYR A O 1
ATOM 707 N N . ARG A 1 88 ? -53.817 9.203 68.914 1.00 95.12 88 ARG A N 1
ATOM 708 C CA . ARG A 1 88 ? -55.221 9.180 69.316 1.00 95.12 88 ARG A CA 1
ATOM 709 C C . ARG A 1 88 ? -56.100 9.809 68.230 1.00 95.12 88 ARG A C 1
ATOM 711 O O . ARG A 1 88 ? -55.825 10.916 67.754 1.00 95.12 88 ARG A O 1
ATOM 718 N N . GLN A 1 89 ? -57.178 9.122 67.861 1.00 91.06 89 GLN A N 1
ATOM 719 C CA . GLN A 1 89 ? -58.119 9.605 66.846 1.00 91.06 89 GLN A CA 1
ATOM 720 C C . GLN A 1 89 ? -58.701 10.978 67.224 1.00 91.06 89 GLN A C 1
ATOM 722 O O . GLN A 1 89 ? -58.941 11.259 68.397 1.00 91.06 89 GLN A O 1
ATOM 727 N N . ASN A 1 90 ? -58.938 11.829 66.220 1.00 89.81 90 ASN A N 1
ATOM 728 C CA . ASN A 1 90 ? -59.498 13.181 66.369 1.00 89.81 90 ASN A CA 1
ATOM 729 C C . ASN A 1 90 ? -58.677 14.149 67.248 1.00 89.81 90 ASN A C 1
ATOM 731 O O . ASN A 1 90 ? -59.231 15.101 67.795 1.00 89.81 90 ASN A O 1
ATOM 735 N N . THR A 1 91 ? -57.361 13.944 67.375 1.00 89.94 91 THR A N 1
ATOM 736 C CA . THR A 1 91 ? -56.469 14.861 68.106 1.00 89.94 91 THR A CA 1
ATOM 737 C C . THR A 1 91 ? -55.522 15.642 67.181 1.00 89.94 91 THR A C 1
ATOM 739 O O . THR A 1 91 ? -55.214 15.180 66.078 1.00 89.94 91 THR A O 1
ATOM 742 N N . PRO A 1 92 ? -55.037 16.834 67.585 1.00 88.75 92 PRO A N 1
ATOM 743 C CA . PRO A 1 92 ? -54.089 17.605 66.782 1.00 88.75 92 PRO A CA 1
ATOM 744 C C . PRO A 1 92 ? -52.733 16.899 66.623 1.00 88.75 92 PRO A C 1
ATOM 746 O O . PRO A 1 92 ? -52.113 16.483 67.601 1.00 88.75 92 PRO A O 1
ATOM 749 N N . THR A 1 93 ? -52.226 16.837 65.389 1.00 90.88 93 THR A N 1
ATOM 750 C CA . THR A 1 93 ? -50.905 16.267 65.038 1.00 90.88 93 THR A CA 1
ATOM 751 C C . THR A 1 93 ? -50.094 17.195 64.121 1.00 90.88 93 THR A C 1
ATOM 753 O O . THR A 1 93 ? -49.174 16.765 63.424 1.00 90.88 93 THR A O 1
ATOM 756 N N . ASN A 1 94 ? -50.417 18.489 64.098 1.00 91.56 94 ASN A N 1
ATOM 757 C CA . ASN A 1 94 ? -49.767 19.489 63.241 1.00 91.56 94 ASN A CA 1
ATOM 758 C C . ASN A 1 94 ? -48.431 20.016 63.797 1.00 91.56 94 ASN A C 1
ATOM 760 O O . ASN A 1 94 ? -47.636 20.561 63.037 1.00 91.56 94 ASN A O 1
ATOM 764 N N . SER A 1 95 ? -48.164 19.838 65.093 1.00 94.38 95 SER A N 1
ATOM 765 C CA . SER A 1 95 ? -46.907 20.226 65.741 1.00 94.38 95 SER A CA 1
ATOM 766 C C . SER A 1 95 ? -46.217 19.025 66.390 1.00 94.38 95 SER A C 1
ATOM 768 O O . SER A 1 95 ? -46.870 18.040 66.744 1.00 94.38 95 SER A O 1
ATOM 770 N N . ILE A 1 96 ? -44.898 19.117 66.591 1.00 95.81 96 ILE A N 1
ATOM 771 C CA . ILE A 1 96 ? -44.121 18.089 67.306 1.00 95.81 96 ILE A CA 1
ATOM 772 C C . ILE A 1 96 ? -44.682 17.882 68.720 1.00 95.81 96 ILE A C 1
ATOM 774 O O . ILE A 1 96 ? -44.868 16.748 69.147 1.00 95.81 96 ILE A O 1
ATOM 778 N N . ILE A 1 97 ? -45.011 18.967 69.428 1.00 94.94 97 ILE A N 1
ATOM 779 C CA . ILE A 1 97 ? -45.542 18.904 70.798 1.00 94.94 97 ILE A CA 1
ATOM 780 C C . ILE A 1 97 ? -46.866 18.134 70.820 1.00 94.94 97 ILE A C 1
ATOM 782 O O . ILE A 1 97 ? -47.024 17.204 71.610 1.00 94.94 97 ILE A O 1
ATOM 786 N N . SER A 1 98 ? -47.785 18.460 69.907 1.00 94.50 98 SER A N 1
ATOM 787 C CA . SER A 1 98 ? -49.084 17.787 69.824 1.00 94.50 98 SER A CA 1
ATOM 788 C C . SER A 1 98 ? -48.938 16.308 69.454 1.00 94.50 98 SER A C 1
ATOM 790 O O . SER A 1 98 ? -49.619 15.466 70.030 1.00 94.50 98 SER A O 1
ATOM 792 N N . ARG A 1 99 ? -48.002 15.959 68.558 1.00 95.31 99 ARG A N 1
ATOM 793 C CA . ARG A 1 99 ? -47.696 14.556 68.223 1.00 95.31 99 ARG A CA 1
ATOM 794 C C . ARG A 1 99 ? -47.180 13.773 69.424 1.00 95.31 99 ARG A C 1
ATOM 796 O O . ARG A 1 99 ? -47.612 12.649 69.638 1.00 95.31 99 ARG A O 1
ATOM 803 N N . ARG A 1 100 ? -46.286 14.359 70.223 1.00 94.75 100 ARG A N 1
ATOM 804 C CA . ARG A 1 100 ? -45.758 13.711 71.432 1.00 94.75 100 ARG A CA 1
ATOM 805 C C . ARG A 1 100 ? -46.850 13.463 72.473 1.00 94.75 100 ARG A C 1
ATOM 807 O O . ARG A 1 100 ? -46.930 12.363 72.999 1.00 94.75 100 ARG A O 1
ATOM 814 N N . GLN A 1 101 ? -47.705 14.456 72.725 1.00 94.19 101 GLN A N 1
ATOM 815 C CA . GLN A 1 101 ? -48.792 14.359 73.710 1.00 94.19 101 GLN A CA 1
ATOM 816 C C . GLN A 1 101 ? -49.896 13.375 73.306 1.00 94.19 101 GLN A C 1
ATOM 818 O O . GLN A 1 101 ? -50.505 12.745 74.167 1.00 94.19 101 GLN A O 1
ATOM 823 N N . ASN A 1 102 ? -50.166 13.259 72.005 1.00 95.75 102 ASN A N 1
ATOM 824 C CA . ASN A 1 102 ? -51.255 12.439 71.479 1.00 95.75 102 ASN A CA 1
ATOM 825 C C . ASN A 1 102 ? -50.802 11.065 70.967 1.00 95.75 102 ASN A C 1
ATOM 827 O O . ASN A 1 102 ? -51.608 10.354 70.367 1.00 95.75 102 ASN A O 1
ATOM 831 N N . LEU A 1 103 ? -49.535 10.688 71.164 1.00 95.75 103 LEU A N 1
ATOM 832 C CA . LEU A 1 103 ? -49.032 9.369 70.789 1.00 95.75 103 LEU A CA 1
ATOM 833 C C . LEU A 1 103 ? -49.700 8.288 71.649 1.00 95.75 103 LEU A C 1
ATOM 835 O O . LEU A 1 103 ? -49.666 8.341 72.875 1.00 95.75 103 LEU A O 1
ATOM 839 N N . GLU A 1 104 ? -50.279 7.292 70.992 1.00 94.38 104 GLU A N 1
ATOM 840 C CA . GLU A 1 104 ? -50.905 6.129 71.622 1.00 94.38 104 GLU A CA 1
ATOM 841 C C . GLU A 1 104 ? -49.979 4.905 71.589 1.00 94.38 104 GLU A C 1
ATOM 843 O O . GLU A 1 104 ? -49.965 4.099 72.515 1.00 94.38 104 GLU A O 1
ATOM 848 N N . GLY A 1 105 ? -49.152 4.788 70.549 1.00 95.19 105 GLY A N 1
ATOM 849 C CA . GLY A 1 105 ? -48.166 3.722 70.421 1.00 95.19 105 GLY A CA 1
ATOM 850 C C . GLY A 1 105 ? -47.560 3.664 69.025 1.00 95.19 105 GLY A C 1
ATOM 851 O O . GLY A 1 105 ? -47.594 4.643 68.279 1.00 95.19 105 GLY A O 1
ATOM 852 N N . PHE A 1 106 ? -47.017 2.503 68.659 1.00 97.06 106 PHE A N 1
ATOM 853 C CA . PHE A 1 106 ? -46.454 2.269 67.331 1.00 97.06 106 PHE A CA 1
ATOM 854 C C . PHE A 1 106 ? -46.920 0.938 66.757 1.00 97.06 106 PHE A C 1
ATOM 856 O O . PHE A 1 106 ? -46.915 -0.081 67.448 1.00 97.06 106 PHE A O 1
ATOM 863 N N . ALA A 1 107 ? -47.229 0.932 65.462 1.00 95.94 107 ALA A N 1
ATOM 864 C CA . ALA A 1 107 ? -47.190 -0.290 64.673 1.00 95.94 107 ALA A CA 1
ATOM 865 C C . ALA A 1 107 ? -45.742 -0.520 64.225 1.00 95.94 107 ALA A C 1
ATOM 867 O O . ALA A 1 107 ? -45.082 0.401 63.739 1.00 95.94 107 ALA A O 1
ATOM 868 N N . SER A 1 108 ? -45.236 -1.743 64.383 1.00 93.50 108 SER A N 1
ATOM 869 C CA . SER A 1 108 ? -43.865 -2.083 64.001 1.00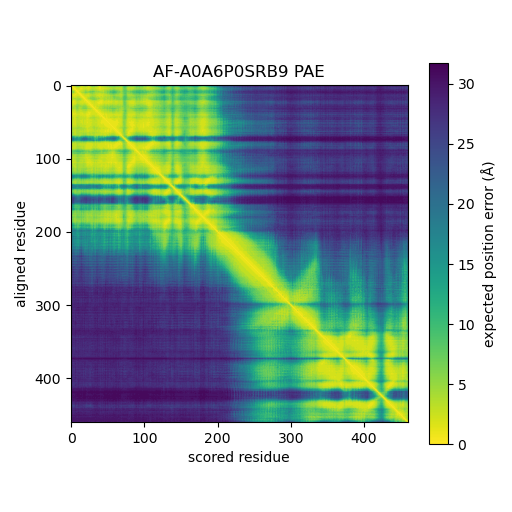 93.50 108 SER A CA 1
ATOM 870 C C . SER A 1 108 ? -43.820 -3.344 63.148 1.00 93.50 108 SER A C 1
ATOM 872 O O . SER A 1 108 ? -44.600 -4.270 63.358 1.00 93.50 108 SER A O 1
ATOM 874 N N . SER A 1 109 ? -42.904 -3.378 62.180 1.00 92.25 109 SER A N 1
ATOM 875 C CA . SER A 1 109 ? -42.629 -4.573 61.380 1.00 92.25 109 SER A CA 1
ATOM 876 C C . SER A 1 109 ? -41.128 -4.772 61.229 1.00 92.25 109 SER A C 1
ATOM 878 O O . SER A 1 109 ? -40.415 -3.869 60.790 1.00 92.25 109 SER A O 1
ATOM 880 N N . ALA A 1 110 ? -40.652 -5.964 61.585 1.00 89.88 110 ALA A N 1
ATOM 881 C CA . ALA A 1 110 ? -39.244 -6.328 61.543 1.00 89.88 110 ALA A CA 1
ATOM 882 C C . ALA A 1 110 ? -38.923 -7.147 60.283 1.00 89.88 110 ALA A C 1
ATOM 884 O O . ALA A 1 110 ? -39.556 -8.168 60.007 1.00 89.88 110 ALA A O 1
ATOM 885 N N . PHE A 1 111 ? -37.906 -6.720 59.536 1.00 89.88 111 PHE A N 1
ATOM 886 C CA . PHE A 1 111 ? -37.497 -7.329 58.273 1.00 89.88 111 PHE A CA 1
ATOM 887 C C . PHE A 1 111 ? -36.041 -7.783 58.327 1.00 89.88 111 PHE A C 1
ATOM 889 O O . PHE A 1 111 ? -35.158 -7.042 58.756 1.00 89.88 111 PHE A O 1
ATOM 896 N N . LEU A 1 112 ? -35.771 -8.989 57.828 1.00 87.69 112 LEU A N 1
ATOM 897 C CA . LEU A 1 112 ? -34.411 -9.466 57.585 1.00 87.69 112 LEU A CA 1
ATOM 898 C C . LEU A 1 112 ? -33.950 -8.988 56.207 1.00 87.69 112 LEU A C 1
ATOM 900 O O . LEU A 1 112 ? -34.614 -9.257 55.205 1.00 87.69 112 LEU A O 1
ATOM 904 N N . ILE A 1 113 ? -32.802 -8.304 56.145 1.00 87.25 113 ILE A N 1
ATOM 905 C CA . ILE A 1 113 ? -32.293 -7.716 54.891 1.00 87.25 113 ILE A CA 1
ATOM 906 C C . ILE A 1 113 ? -32.087 -8.811 53.843 1.00 87.25 113 ILE A C 1
ATOM 908 O O . ILE A 1 113 ? -32.519 -8.669 52.701 1.00 87.25 113 ILE A O 1
ATOM 912 N N . GLY A 1 114 ? -31.476 -9.927 54.254 1.00 82.50 114 GLY A N 1
ATOM 913 C CA . GLY A 1 114 ? -31.226 -11.062 53.371 1.00 82.50 114 GLY A CA 1
ATOM 914 C C . GLY A 1 114 ? -32.502 -11.612 52.741 1.00 82.50 114 GLY A C 1
ATOM 915 O O . GLY A 1 114 ? -32.531 -11.829 51.535 1.00 82.50 114 GLY A O 1
ATOM 916 N N . ASP A 1 115 ? -33.577 -11.758 53.514 1.00 85.19 115 ASP A N 1
ATOM 917 C CA . ASP A 1 115 ? -34.845 -12.300 53.019 1.00 85.19 115 ASP A CA 1
ATOM 918 C C . ASP A 1 115 ? -35.535 -11.353 52.038 1.00 85.19 115 ASP A C 1
ATOM 920 O O . ASP A 1 115 ? -36.041 -11.801 51.007 1.00 85.19 115 ASP A O 1
ATOM 924 N N . VAL A 1 116 ? -35.535 -10.049 52.335 1.00 86.88 116 VAL A N 1
ATOM 925 C CA . VAL A 1 116 ? -36.103 -9.023 51.448 1.00 86.88 116 VAL A CA 1
ATOM 926 C C . VAL A 1 116 ? -35.367 -9.026 50.110 1.00 86.88 116 VAL A C 1
ATOM 928 O O . VAL A 1 116 ? -35.999 -9.128 49.057 1.00 86.88 116 VAL A O 1
ATOM 931 N N . VAL A 1 117 ? -34.033 -8.985 50.144 1.00 86.25 117 VAL A N 1
ATOM 932 C CA . VAL A 1 117 ? -33.206 -8.958 48.931 1.00 86.25 117 VAL A CA 1
ATOM 933 C C . VAL A 1 117 ? -33.310 -10.276 48.161 1.00 86.25 117 VAL A C 1
ATOM 935 O O . VAL A 1 117 ? -33.524 -10.252 46.951 1.00 86.25 117 VAL A O 1
ATOM 938 N N . ASN A 1 118 ? -33.244 -11.428 48.838 1.00 83.94 118 ASN A N 1
ATOM 939 C CA . ASN A 1 118 ? -33.406 -12.748 48.218 1.00 83.94 118 ASN A CA 1
ATOM 940 C C . ASN A 1 118 ? -34.750 -12.867 47.496 1.00 83.94 118 ASN A C 1
ATOM 942 O O . ASN A 1 118 ? -34.796 -13.300 46.345 1.00 83.94 118 ASN A O 1
ATOM 946 N N . LYS A 1 119 ? -35.848 -12.465 48.152 1.00 86.75 119 LYS A N 1
ATOM 947 C CA . LYS A 1 119 ? -37.186 -12.485 47.546 1.00 86.75 119 LYS A CA 1
ATOM 948 C C . LYS A 1 119 ? -37.268 -11.545 46.346 1.00 86.75 119 LYS A C 1
ATOM 950 O O . LYS A 1 119 ? -37.808 -11.951 45.321 1.00 86.75 119 LYS A O 1
ATOM 955 N N . ALA A 1 120 ? -36.705 -10.340 46.436 1.00 86.44 120 ALA A N 1
ATOM 956 C CA . ALA A 1 120 ? -36.692 -9.388 45.327 1.00 86.44 120 ALA A CA 1
ATOM 957 C C . ALA A 1 120 ? -35.886 -9.906 44.119 1.00 86.44 120 ALA A C 1
ATOM 959 O O . ALA A 1 120 ? -36.347 -9.833 42.980 1.00 86.44 120 ALA A O 1
ATOM 960 N N . LEU A 1 121 ? -34.706 -10.488 44.358 1.00 84.81 121 LEU A N 1
ATOM 961 C CA . LEU A 1 121 ? -33.832 -11.009 43.303 1.00 84.81 121 LEU A CA 1
ATOM 962 C C . LEU A 1 121 ? -34.335 -12.324 42.696 1.00 84.81 121 LEU A C 1
ATOM 964 O O . LEU A 1 121 ? -34.063 -12.586 41.523 1.00 84.81 121 LEU A O 1
ATOM 968 N N . LYS A 1 122 ? -35.116 -13.122 43.440 1.00 81.25 122 LYS A N 1
ATOM 969 C CA . LYS A 1 122 ? -35.705 -14.382 42.955 1.00 81.25 122 LYS A CA 1
ATOM 970 C C . LYS A 1 122 ? -36.525 -14.198 41.673 1.00 81.25 122 LYS A C 1
ATOM 972 O O . LYS A 1 122 ? -36.493 -15.081 40.823 1.00 81.25 122 LYS A O 1
ATOM 977 N N . TYR A 1 123 ? -37.217 -13.066 41.518 1.00 74.88 123 TYR A N 1
ATOM 978 C CA . TYR A 1 123 ? -38.057 -12.789 40.345 1.00 74.88 123 TYR A CA 1
ATOM 979 C C . TYR A 1 123 ? -37.272 -12.364 39.097 1.00 74.88 123 TYR A C 1
ATOM 981 O O . TYR A 1 123 ? -37.775 -12.513 37.988 1.00 74.88 123 TYR A O 1
ATOM 989 N N . ARG A 1 124 ? -36.054 -11.829 39.255 1.00 75.12 124 ARG A N 1
ATOM 990 C CA . ARG A 1 124 ? -35.234 -11.325 38.138 1.00 75.12 124 ARG A CA 1
ATOM 991 C C . ARG A 1 124 ? -34.084 -12.248 37.747 1.00 75.12 124 ARG A C 1
ATOM 993 O O . ARG A 1 124 ? -33.705 -12.219 36.583 1.00 75.12 124 ARG A O 1
ATOM 1000 N N . GLN A 1 125 ? -33.517 -12.996 38.702 1.00 72.19 125 GLN A N 1
ATOM 1001 C CA . GLN A 1 125 ? -32.321 -13.842 38.540 1.00 72.19 125 GLN A CA 1
ATOM 1002 C C . GLN A 1 125 ? -31.264 -13.218 37.610 1.00 72.19 125 GLN A C 1
ATOM 1004 O O . GLN A 1 125 ? -31.060 -13.700 36.492 1.00 72.19 125 GLN A O 1
ATOM 1009 N N . PRO A 1 126 ? -30.618 -12.112 38.019 1.00 73.75 126 PRO A N 1
ATOM 1010 C CA . PRO A 1 126 ? -29.691 -11.409 37.146 1.00 73.75 126 PRO A CA 1
ATOM 1011 C C . PRO A 1 126 ? -28.481 -12.303 36.823 1.00 73.75 126 PRO A C 1
ATOM 1013 O O . PRO A 1 126 ? -27.615 -12.540 37.662 1.00 73.75 126 PRO A O 1
ATOM 1016 N N . ARG A 1 127 ? -28.437 -12.832 35.593 1.00 82.00 127 ARG A N 1
ATOM 1017 C CA . ARG A 1 127 ? -27.341 -13.688 35.121 1.00 82.00 127 ARG A CA 1
ATOM 1018 C C . ARG A 1 127 ? -26.090 -12.855 34.877 1.00 82.00 127 ARG A C 1
ATOM 1020 O O . ARG A 1 127 ? -26.128 -11.879 34.129 1.00 82.00 127 ARG A O 1
ATOM 1027 N N . GLY A 1 128 ? -24.989 -13.267 35.495 1.00 87.94 128 GLY A N 1
ATOM 1028 C CA . GLY A 1 128 ? -23.684 -12.644 35.325 1.00 87.94 128 GLY A CA 1
ATOM 1029 C C . GLY A 1 128 ? -23.527 -11.262 35.975 1.00 87.94 128 GLY A C 1
ATOM 1030 O O . GLY A 1 128 ? -22.570 -10.555 35.673 1.00 87.94 128 GLY A O 1
ATOM 1031 N N . ILE A 1 129 ? -24.452 -10.844 36.845 1.00 89.38 129 ILE A N 1
ATOM 1032 C CA . ILE A 1 129 ? -24.362 -9.575 37.576 1.00 89.38 129 ILE A CA 1
ATOM 1033 C C . ILE A 1 129 ? -24.390 -9.862 39.074 1.00 89.38 129 ILE A C 1
ATOM 1035 O O . ILE A 1 129 ? -25.375 -10.371 39.608 1.00 89.38 129 ILE A O 1
ATOM 1039 N N . ASP A 1 130 ? -23.317 -9.478 39.750 1.00 88.56 130 ASP A N 1
ATOM 1040 C CA . ASP A 1 130 ? -23.221 -9.512 41.201 1.00 88.56 130 ASP A CA 1
ATOM 1041 C C . ASP A 1 130 ? -23.797 -8.214 41.782 1.00 88.56 130 ASP A C 1
ATOM 1043 O O . ASP A 1 130 ? -23.628 -7.130 41.210 1.00 88.56 130 ASP A O 1
ATOM 1047 N N . VAL A 1 131 ? -24.497 -8.319 42.914 1.00 89.00 131 VAL A N 1
ATOM 1048 C CA . VAL A 1 131 ? -25.181 -7.190 43.561 1.00 89.00 131 VAL A CA 1
ATOM 1049 C C . VAL A 1 131 ? -24.696 -7.046 44.995 1.00 89.00 131 VAL A C 1
ATOM 1051 O O . VAL A 1 131 ? -24.694 -8.001 45.766 1.00 89.00 131 VAL A O 1
ATOM 1054 N N . TYR A 1 132 ? -24.329 -5.829 45.369 1.00 88.38 132 TYR A N 1
ATOM 1055 C CA . TYR A 1 132 ? -23.862 -5.468 46.700 1.00 88.38 132 TYR A CA 1
ATOM 1056 C C . TYR A 1 132 ? -24.771 -4.380 47.262 1.00 88.38 132 TYR A C 1
ATOM 1058 O O . TYR A 1 132 ? -25.041 -3.385 46.588 1.00 88.38 132 TYR A O 1
ATOM 1066 N N . LEU A 1 133 ? -25.240 -4.560 48.491 1.00 89.00 133 LEU A N 1
ATOM 1067 C CA . LEU A 1 133 ? -26.098 -3.608 49.184 1.00 89.00 133 LEU A CA 1
ATOM 1068 C C . LEU A 1 133 ? -25.328 -2.966 50.333 1.00 89.00 133 LEU A C 1
ATOM 1070 O O . LEU A 1 133 ? -24.771 -3.675 51.168 1.00 89.00 133 LEU A O 1
ATOM 1074 N N . PHE A 1 134 ? -25.339 -1.641 50.404 1.00 88.12 134 PHE A N 1
ATOM 1075 C CA . PHE A 1 134 ? -24.676 -0.861 51.443 1.00 88.12 134 PHE A CA 1
ATOM 1076 C C . PHE A 1 134 ? -25.662 0.060 52.159 1.00 88.12 134 PHE A C 1
ATOM 1078 O O . PHE A 1 134 ? -26.589 0.575 51.543 1.00 88.12 134 PHE A O 1
ATOM 1085 N N . HIS A 1 135 ? -25.424 0.309 53.443 1.00 85.94 135 HIS A N 1
ATOM 1086 C CA . HIS A 1 135 ? -26.048 1.393 54.195 1.00 85.94 135 HIS A CA 1
ATOM 1087 C C . HIS A 1 135 ? -25.163 2.631 54.142 1.00 85.94 135 HIS A C 1
ATOM 1089 O O . HIS A 1 135 ? -23.953 2.523 54.368 1.00 85.94 135 HIS A O 1
ATOM 1095 N N . GLU A 1 136 ? -25.757 3.788 53.875 1.00 80.56 136 GLU A N 1
ATOM 1096 C CA . GLU A 1 136 ? -25.063 5.071 53.900 1.00 80.56 136 GLU A CA 1
ATOM 1097 C C . GLU A 1 136 ? -25.220 5.710 55.286 1.00 80.56 136 GLU A C 1
ATOM 1099 O O . GLU A 1 136 ? -26.225 6.352 55.569 1.00 80.56 136 GLU A O 1
ATOM 1104 N N . SER A 1 137 ? -24.236 5.499 56.170 1.00 64.44 137 SER A N 1
ATOM 1105 C CA . SER A 1 137 ? -24.208 6.154 57.491 1.00 64.44 137 SER A CA 1
ATOM 1106 C C . SER A 1 137 ? -23.627 7.572 57.399 1.00 64.44 137 SER A C 1
ATOM 1108 O O . SER A 1 137 ? -24.073 8.479 58.093 1.00 64.44 137 SER A O 1
ATOM 1110 N N . THR A 1 138 ? -22.661 7.771 56.499 1.00 58.09 138 THR A N 1
ATOM 1111 C CA . THR A 1 138 ? -22.136 9.061 56.023 1.00 58.09 138 THR A CA 1
ATOM 1112 C C . THR A 1 138 ? -21.729 8.905 54.546 1.00 58.09 138 THR A C 1
ATOM 1114 O O . THR A 1 138 ? -21.582 7.771 54.081 1.00 58.09 138 THR A O 1
ATOM 1117 N N . PRO A 1 139 ? -21.501 9.990 53.775 1.00 56.91 139 PRO A N 1
ATOM 1118 C CA . PRO A 1 139 ? -21.038 9.881 52.383 1.00 56.91 139 PRO A CA 1
ATOM 1119 C C . PRO A 1 139 ? -19.740 9.064 52.212 1.00 56.91 139 PRO A C 1
ATOM 1121 O O . PRO A 1 139 ? -19.498 8.493 51.144 1.00 56.91 139 PRO A O 1
ATOM 1124 N N . THR A 1 140 ? -18.911 9.002 53.259 1.00 51.56 140 THR A N 1
ATOM 1125 C CA . THR A 1 140 ? -17.601 8.337 53.297 1.00 51.56 140 THR A CA 1
ATOM 1126 C C . THR A 1 140 ? -17.620 6.951 53.949 1.00 51.56 140 THR A C 1
ATOM 1128 O O . THR A 1 140 ? -16.854 6.091 53.518 1.00 51.56 140 THR A O 1
ATOM 1131 N N . GLU A 1 141 ? -18.505 6.676 54.913 1.00 63.09 141 GLU A N 1
ATOM 1132 C CA . GLU A 1 141 ? -18.618 5.356 55.551 1.00 63.09 141 GLU A CA 1
ATOM 1133 C C . GLU A 1 141 ? -19.853 4.590 55.067 1.00 63.09 141 GLU A C 1
ATOM 1135 O O . GLU A 1 141 ? -20.993 4.840 55.475 1.00 63.09 141 GLU A O 1
ATOM 1140 N N . LYS A 1 142 ? -19.604 3.599 54.203 1.00 69.88 142 LYS A N 1
ATOM 1141 C CA . LYS A 1 142 ? -20.625 2.688 53.675 1.00 69.88 142 LYS A CA 1
ATOM 1142 C C . LYS A 1 142 ? -20.462 1.304 54.280 1.00 69.88 142 LYS A C 1
ATOM 1144 O O . LYS A 1 142 ? -19.463 0.626 54.044 1.00 69.88 142 LYS A O 1
ATOM 1149 N N . ARG A 1 143 ? -21.466 0.856 55.030 1.00 78.88 143 ARG A N 1
ATOM 1150 C CA . ARG A 1 143 ? -21.474 -0.477 55.644 1.00 78.88 143 ARG A CA 1
ATOM 1151 C C . ARG A 1 143 ? -22.098 -1.485 54.687 1.00 78.88 143 ARG A C 1
ATOM 1153 O O . ARG A 1 143 ? -23.249 -1.315 54.302 1.00 78.88 143 ARG A O 1
ATOM 1160 N N . LEU A 1 144 ? -21.370 -2.545 54.333 1.00 81.88 144 LEU A N 1
ATOM 1161 C CA . LEU A 1 144 ? -21.914 -3.651 53.539 1.00 81.88 144 LEU A CA 1
ATOM 1162 C C . LEU A 1 144 ? -23.008 -4.381 54.336 1.00 81.88 144 LEU A C 1
ATOM 1164 O O . LEU A 1 144 ? -22.783 -4.805 55.470 1.00 81.88 144 LEU A O 1
ATOM 1168 N N . LEU A 1 145 ? -24.185 -4.513 53.731 1.00 82.38 145 LEU A N 1
ATOM 1169 C CA . LEU A 1 145 ? -25.363 -5.157 54.309 1.00 82.38 145 LEU A CA 1
ATOM 1170 C C . LEU A 1 145 ? -25.608 -6.545 53.733 1.00 82.38 145 LEU A C 1
ATOM 1172 O O . LEU A 1 145 ? -26.031 -7.444 54.455 1.00 82.38 145 LEU A O 1
ATOM 1176 N N . TYR A 1 146 ? -25.387 -6.708 52.429 1.00 83.75 146 TYR A N 1
ATOM 1177 C CA . TYR A 1 146 ? -25.723 -7.938 51.729 1.00 83.75 146 TYR A CA 1
ATOM 1178 C C . TYR A 1 146 ? -24.940 -8.069 50.415 1.00 83.75 146 TYR A C 1
ATOM 1180 O O . TYR A 1 146 ? -24.680 -7.070 49.743 1.00 83.75 146 TYR A O 1
ATOM 1188 N N . THR A 1 147 ? -24.617 -9.308 50.036 1.00 85.31 147 THR A N 1
ATOM 1189 C CA . THR A 1 147 ? -23.948 -9.650 48.774 1.00 85.31 147 THR A CA 1
ATOM 1190 C C . THR A 1 147 ? -24.702 -10.774 48.069 1.00 85.31 147 THR A C 1
ATOM 1192 O O . THR A 1 147 ? -24.900 -11.845 48.642 1.00 85.31 147 THR A O 1
ATOM 1195 N N . TYR A 1 148 ? -25.060 -10.547 46.809 1.00 84.44 148 TYR A N 1
ATOM 1196 C CA . TYR A 1 148 ? -25.560 -11.541 45.867 1.00 84.44 148 TYR A CA 1
ATOM 1197 C C . TYR A 1 148 ? -24.483 -11.836 44.824 1.00 84.44 148 TYR A C 1
ATOM 1199 O O . TYR A 1 148 ? -24.002 -10.915 44.162 1.00 84.44 148 TYR A O 1
ATOM 1207 N N . SER A 1 149 ? -24.145 -13.112 44.644 1.00 84.31 149 SER A N 1
ATOM 1208 C CA . SER A 1 149 ? -23.321 -13.560 43.524 1.00 84.31 149 SER A CA 1
ATOM 1209 C C . SER A 1 149 ? -24.173 -14.337 42.528 1.00 84.31 149 SER A C 1
ATOM 1211 O O . SER A 1 149 ? -24.928 -15.236 42.898 1.00 84.31 149 SER A O 1
ATOM 1213 N N . SER A 1 150 ? -24.037 -13.985 41.255 1.00 82.38 150 SER A N 1
ATOM 1214 C CA . SER A 1 150 ? -24.741 -14.637 40.150 1.00 82.38 150 SER A CA 1
ATOM 1215 C C . SER A 1 150 ? -24.155 -16.008 39.787 1.00 82.38 150 SER A C 1
ATOM 1217 O O . SER A 1 150 ? -24.892 -16.881 39.334 1.00 82.38 150 SER A O 1
ATOM 1219 N N . SER A 1 151 ? -22.858 -16.223 40.028 1.00 71.25 151 SER A N 1
ATOM 1220 C CA . SER A 1 151 ? -22.128 -17.471 39.743 1.00 71.25 151 SER A CA 1
ATOM 1221 C C . SER A 1 151 ? -22.287 -18.527 40.842 1.00 71.25 151 SER A C 1
ATOM 1223 O O . SER A 1 151 ? -22.288 -19.724 40.566 1.00 71.25 151 SER A O 1
ATOM 1225 N N . THR A 1 152 ? -22.483 -18.104 42.091 1.00 64.81 152 THR A N 1
ATOM 1226 C CA . THR A 1 152 ? -22.921 -18.974 43.189 1.00 64.81 152 THR A CA 1
ATOM 1227 C C . THR A 1 152 ? -24.093 -18.295 43.894 1.00 64.81 152 THR A C 1
ATOM 1229 O O . THR A 1 152 ? -23.841 -17.401 44.702 1.00 64.81 152 THR A O 1
ATOM 1232 N N . PRO A 1 153 ? -25.356 -18.708 43.655 1.00 55.16 153 PRO A N 1
ATOM 1233 C CA . PRO A 1 153 ? -26.562 -18.086 44.229 1.00 55.16 153 PRO A CA 1
ATOM 1234 C C . PRO A 1 153 ? -26.720 -18.227 45.756 1.00 55.16 153 PRO A C 1
ATOM 1236 O O . PRO A 1 153 ? -27.836 -18.267 46.272 1.00 55.16 153 PRO A O 1
ATOM 1239 N N . LYS A 1 154 ? -25.622 -18.352 46.504 1.00 55.19 154 LYS A N 1
ATOM 1240 C CA . LYS A 1 154 ? -25.592 -18.301 47.961 1.00 55.19 154 LYS A CA 1
ATOM 1241 C C . LYS A 1 154 ? -25.065 -16.932 48.369 1.00 55.19 154 LYS A C 1
ATOM 1243 O O . LYS A 1 154 ? -23.962 -16.556 47.978 1.00 55.19 154 LYS A O 1
ATOM 1248 N N . ALA A 1 155 ? -25.845 -16.216 49.178 1.00 53.50 155 ALA A N 1
ATOM 1249 C CA . ALA A 1 155 ? -25.367 -15.042 49.899 1.00 53.50 155 ALA A CA 1
ATOM 1250 C C . ALA A 1 155 ? -24.045 -15.411 50.587 1.00 53.50 155 ALA A C 1
ATOM 1252 O O . ALA A 1 155 ? -24.008 -16.376 51.359 1.00 53.50 155 ALA A O 1
ATOM 1253 N N . SER A 1 156 ? -22.944 -14.730 50.255 1.00 50.41 156 SER A N 1
ATOM 1254 C CA . SER A 1 156 ? -21.647 -15.093 50.827 1.00 50.41 156 SER A CA 1
ATOM 1255 C C . SER A 1 156 ? -21.709 -14.892 52.339 1.00 50.41 156 SER A C 1
ATOM 1257 O O . SER A 1 156 ? -21.967 -13.784 52.808 1.00 50.41 156 SER A O 1
ATOM 1259 N N . LYS A 1 157 ? -21.486 -15.974 53.092 1.00 51.19 157 LYS A N 1
ATOM 1260 C CA . LYS A 1 157 ? -21.515 -15.985 54.563 1.00 51.19 157 LYS A CA 1
ATOM 1261 C C . LYS A 1 157 ? -20.451 -15.078 55.189 1.00 51.19 157 LYS A C 1
ATOM 1263 O O . LYS A 1 157 ? -20.626 -14.645 56.322 1.00 51.19 157 LYS A O 1
ATOM 1268 N N . ASP A 1 158 ? -19.409 -14.739 54.436 1.00 47.06 158 ASP A N 1
ATOM 1269 C CA . ASP A 1 158 ? -18.371 -13.823 54.879 1.00 47.06 158 ASP A CA 1
ATOM 1270 C C . ASP A 1 158 ? -18.698 -12.395 54.442 1.00 47.06 158 ASP A C 1
ATOM 1272 O O . ASP A 1 158 ? -18.480 -12.004 53.293 1.00 47.06 158 ASP A O 1
ATOM 1276 N N . LEU A 1 159 ? -19.151 -11.583 55.400 1.00 52.78 159 LEU A N 1
ATOM 1277 C CA . LEU A 1 159 ? -19.090 -10.114 55.366 1.00 52.78 159 LEU A CA 1
ATOM 1278 C C . LEU A 1 159 ? -17.621 -9.639 55.434 1.00 52.78 159 LEU A C 1
ATOM 1280 O O . LEU A 1 159 ? -17.283 -8.723 56.182 1.00 52.78 159 LEU A O 1
ATOM 1284 N N . ASN A 1 160 ? -16.721 -10.291 54.692 1.00 50.47 160 ASN A N 1
ATOM 1285 C CA . ASN A 1 160 ? -15.338 -9.864 54.582 1.00 50.47 160 ASN A CA 1
ATOM 1286 C C . ASN A 1 160 ? -15.343 -8.488 53.922 1.00 50.47 160 ASN A C 1
ATOM 1288 O O . ASN A 1 160 ? -15.860 -8.329 52.814 1.00 50.47 160 ASN A O 1
ATOM 1292 N N . LYS A 1 161 ? -14.811 -7.502 54.654 1.00 54.34 161 LYS A N 1
ATOM 1293 C CA . LYS A 1 161 ? -14.685 -6.090 54.282 1.00 54.34 161 LYS A CA 1
ATOM 1294 C C . LYS A 1 161 ? -14.021 -5.958 52.908 1.00 54.34 161 LYS A C 1
ATOM 1296 O O . LYS A 1 161 ? -12.811 -5.811 52.801 1.00 54.34 161 LYS A O 1
ATOM 1301 N N . LYS A 1 162 ? -14.808 -6.022 51.838 1.00 59.38 162 LYS A N 1
ATOM 1302 C CA . LYS A 1 162 ? -14.415 -5.447 50.556 1.00 59.38 162 LYS A CA 1
ATOM 1303 C C . LYS A 1 162 ? -14.839 -3.994 50.607 1.00 59.38 162 LYS A C 1
ATOM 1305 O O . LYS A 1 162 ? -16.035 -3.702 50.601 1.00 59.38 162 LYS A O 1
ATOM 1310 N N . ASP A 1 163 ? -13.861 -3.101 50.702 1.00 65.50 163 ASP A N 1
ATOM 1311 C CA . ASP A 1 163 ? -14.127 -1.670 50.752 1.00 65.50 163 ASP A CA 1
ATOM 1312 C C . ASP A 1 163 ? -14.886 -1.241 49.501 1.00 65.50 163 ASP A C 1
ATOM 1314 O O . ASP A 1 163 ? -14.527 -1.608 48.377 1.00 65.50 163 ASP A O 1
ATOM 1318 N N . PHE A 1 164 ? -15.924 -0.429 49.695 1.00 74.06 164 PHE A N 1
ATOM 1319 C CA . PHE A 1 164 ? -16.756 0.112 48.621 1.00 74.06 164 PHE A CA 1
ATOM 1320 C C . PHE A 1 164 ? -15.919 0.706 47.471 1.00 74.06 164 PHE A C 1
ATOM 1322 O O . PHE A 1 164 ? -16.245 0.514 46.298 1.00 74.06 164 PHE A O 1
ATOM 1329 N N . ALA A 1 165 ? -14.795 1.356 47.799 1.00 77.38 165 ALA A N 1
ATOM 1330 C CA . ALA A 1 165 ? -13.850 1.909 46.831 1.00 77.38 165 ALA A CA 1
ATOM 1331 C C . ALA A 1 165 ? -13.294 0.852 45.859 1.00 77.38 165 ALA A C 1
ATOM 1333 O O . ALA A 1 165 ? -13.272 1.079 44.652 1.00 77.38 165 ALA A O 1
ATOM 1334 N N . THR A 1 166 ? -12.915 -0.327 46.359 1.00 79.88 166 THR A N 1
ATOM 1335 C CA . THR A 1 166 ? -12.380 -1.419 45.526 1.00 79.88 166 THR A CA 1
ATOM 1336 C C . THR A 1 166 ? -13.442 -2.016 44.605 1.00 79.88 166 THR A C 1
ATOM 1338 O O . THR A 1 166 ? -13.162 -2.358 43.455 1.00 79.88 166 THR A O 1
ATOM 1341 N N . LEU A 1 167 ? -14.690 -2.099 45.073 1.00 79.88 167 LEU A N 1
ATOM 1342 C CA . LEU A 1 167 ? -15.799 -2.654 44.297 1.00 79.88 167 LEU A CA 1
ATOM 1343 C C . LEU A 1 167 ? -16.206 -1.741 43.138 1.00 79.88 167 LEU A C 1
ATOM 1345 O O . LEU A 1 167 ? -16.542 -2.247 42.063 1.00 79.88 167 LEU A O 1
ATOM 1349 N N . ARG A 1 168 ? -16.092 -0.423 43.332 1.00 81.69 168 ARG A N 1
ATOM 1350 C CA . ARG A 1 168 ? -16.363 0.609 42.323 1.00 81.69 168 ARG A CA 1
ATOM 1351 C C . ARG A 1 168 ? -15.318 0.665 41.198 1.00 81.69 168 ARG A C 1
ATOM 1353 O O . ARG A 1 168 ? -15.549 1.312 40.183 1.00 81.69 168 ARG A O 1
ATOM 1360 N N . ASN A 1 169 ? -14.179 -0.010 41.333 1.00 84.75 169 ASN A N 1
ATOM 1361 C CA . ASN A 1 169 ? -13.198 -0.055 40.250 1.00 84.75 169 ASN A CA 1
ATOM 1362 C C . ASN A 1 169 ? -13.720 -0.895 39.074 1.00 84.75 169 ASN A C 1
ATOM 1364 O O . ASN A 1 169 ? -14.148 -2.040 39.251 1.00 84.75 169 ASN A O 1
ATOM 1368 N N . GLY A 1 170 ? -13.639 -0.343 37.864 1.00 86.06 170 GLY A N 1
ATOM 1369 C CA . GLY A 1 170 ? -14.129 -0.975 36.636 1.00 86.06 170 GLY A CA 1
ATOM 1370 C C . GLY A 1 170 ? -15.614 -0.717 36.367 1.00 86.06 170 GLY A C 1
ATOM 1371 O O . GLY A 1 170 ? -16.224 0.175 36.955 1.00 86.06 170 GLY A O 1
ATOM 1372 N N . LEU A 1 171 ? -16.197 -1.491 35.448 1.00 89.81 171 LEU A N 1
ATOM 1373 C CA . LEU A 1 171 ? -17.594 -1.339 35.042 1.00 89.81 171 LEU A CA 1
ATOM 1374 C C . LEU A 1 171 ? -18.533 -1.693 36.203 1.00 89.81 171 LEU A C 1
ATOM 1376 O O . LEU A 1 171 ? -18.483 -2.805 36.721 1.00 89.81 171 LEU A O 1
ATOM 1380 N N . HIS A 1 172 ? -19.379 -0.753 36.609 1.00 91.62 172 HIS A N 1
ATOM 1381 C CA . HIS A 1 172 ? -20.362 -0.930 37.675 1.00 91.62 172 HIS A CA 1
ATOM 1382 C C . HIS A 1 172 ? -21.533 0.041 37.477 1.00 91.62 172 HIS A C 1
ATOM 1384 O O . HIS A 1 172 ? -21.433 1.006 36.721 1.00 91.62 172 HIS A O 1
ATOM 1390 N N . HIS A 1 173 ? -22.632 -0.200 38.184 1.00 93.00 173 HIS A N 1
ATOM 1391 C CA . HIS A 1 173 ? -23.787 0.690 38.231 1.00 93.00 173 HIS A CA 1
ATOM 1392 C C . HIS A 1 173 ? -24.271 0.840 39.674 1.00 93.00 173 HIS A C 1
ATOM 1394 O O . HIS A 1 173 ? -24.345 -0.155 40.396 1.00 93.00 173 HIS A O 1
ATOM 1400 N N . THR A 1 174 ? -24.610 2.059 40.101 1.00 91.69 174 THR A N 1
ATOM 1401 C CA . THR A 1 174 ? -25.086 2.333 41.467 1.00 91.69 174 THR A CA 1
ATOM 1402 C C . THR A 1 174 ? -26.445 3.011 41.480 1.00 91.69 174 THR A C 1
ATOM 1404 O O . THR A 1 174 ? -26.653 3.973 40.750 1.00 91.69 174 THR A O 1
ATOM 1407 N N . VAL A 1 175 ? -27.330 2.558 42.367 1.00 92.12 175 VAL A N 1
ATOM 1408 C CA . VAL A 1 175 ? -28.646 3.159 42.624 1.00 92.12 175 VAL A CA 1
ATOM 1409 C C . VAL A 1 175 ? -28.806 3.393 44.119 1.00 92.12 175 VAL A C 1
ATOM 1411 O O . VAL A 1 175 ? -28.397 2.551 44.916 1.00 92.12 175 VAL A O 1
ATOM 1414 N N . ILE A 1 176 ? -29.405 4.521 44.496 1.00 91.19 176 ILE A N 1
ATOM 1415 C CA . ILE A 1 176 ? -29.783 4.809 45.882 1.00 91.19 176 ILE A CA 1
ATOM 1416 C C . ILE A 1 176 ? -31.271 4.492 46.053 1.00 91.19 176 ILE A C 1
ATOM 1418 O O . ILE A 1 176 ? -32.092 4.897 45.233 1.00 91.19 176 ILE A O 1
ATOM 1422 N N . LEU A 1 177 ? -31.600 3.762 47.112 1.00 90.94 177 LEU A N 1
ATOM 1423 C CA . LEU A 1 177 ? -32.946 3.380 47.514 1.00 90.94 177 LEU A CA 1
ATOM 1424 C C . LEU A 1 177 ? -33.257 4.012 48.874 1.00 90.94 177 LEU A C 1
ATOM 1426 O O . LEU A 1 177 ? -32.481 3.852 49.814 1.00 90.94 177 LEU A O 1
ATOM 1430 N N . ASP A 1 178 ? -34.388 4.707 48.978 1.00 90.69 178 ASP A N 1
ATOM 1431 C CA . ASP A 1 178 ? -34.921 5.186 50.256 1.00 90.69 178 ASP A CA 1
ATOM 1432 C C . ASP A 1 178 ? -35.807 4.098 50.880 1.00 90.69 178 ASP A C 1
ATOM 1434 O O . ASP A 1 178 ? -36.791 3.656 50.282 1.00 90.69 178 ASP A O 1
ATOM 1438 N N . VAL A 1 179 ? -35.431 3.646 52.074 1.00 89.44 179 VAL A N 1
ATOM 1439 C CA . VAL A 1 179 ? -36.157 2.669 52.882 1.00 89.44 179 VAL A CA 1
ATOM 1440 C C . VAL A 1 179 ? -36.688 3.387 54.118 1.00 89.44 179 VAL A C 1
ATOM 1442 O O . VAL A 1 179 ? -36.061 3.368 55.174 1.00 89.44 179 VAL A O 1
ATOM 1445 N N . SER A 1 180 ? -37.838 4.049 53.976 1.00 90.31 180 SER A N 1
ATOM 1446 C CA . SER A 1 180 ? -38.518 4.787 55.054 1.00 90.31 180 SER A CA 1
ATOM 1447 C C . SER A 1 180 ? -37.572 5.712 55.839 1.00 90.31 180 SER A C 1
ATOM 1449 O O . SER A 1 180 ? -37.478 5.625 57.063 1.00 90.31 180 SER A O 1
ATOM 1451 N N . GLY A 1 181 ? -36.827 6.565 55.133 1.00 85.38 181 GLY A N 1
ATOM 1452 C CA . GLY A 1 181 ? -35.878 7.519 55.711 1.00 85.38 181 GLY A CA 1
ATOM 1453 C C . GLY A 1 181 ? -34.433 7.019 55.790 1.00 85.38 181 GLY A C 1
ATOM 1454 O O . GLY A 1 181 ? -33.542 7.820 56.064 1.00 85.38 181 GLY A O 1
ATOM 1455 N N . GLN A 1 182 ? -34.173 5.735 55.516 1.00 88.12 182 GLN A N 1
ATOM 1456 C CA . GLN A 1 182 ? -32.820 5.171 55.457 1.00 88.12 182 GLN A CA 1
ATOM 1457 C C . GLN A 1 182 ? -32.329 5.075 54.012 1.00 88.12 182 GLN A C 1
ATOM 1459 O O . GLN A 1 182 ? -32.991 4.483 53.162 1.00 88.12 182 GLN A O 1
ATOM 1464 N N . LYS A 1 183 ? -31.139 5.609 53.723 1.00 89.25 183 LYS A N 1
ATOM 1465 C CA . LYS A 1 183 ? -30.549 5.560 52.376 1.00 89.25 183 LYS A CA 1
ATOM 1466 C C . LYS A 1 183 ? -29.684 4.325 52.197 1.00 89.25 183 LYS A C 1
ATOM 1468 O O . LYS A 1 183 ? -28.674 4.135 52.878 1.00 89.25 183 LYS A O 1
ATOM 1473 N N . TRP A 1 184 ? -30.075 3.477 51.258 1.00 90.31 184 TRP A N 1
ATOM 1474 C CA . TRP A 1 184 ? -29.341 2.274 50.894 1.00 90.31 184 TRP A CA 1
ATOM 1475 C C . TRP A 1 184 ? -28.764 2.417 49.493 1.00 90.31 184 TRP A C 1
ATOM 1477 O O . TRP A 1 184 ? -29.418 2.929 48.592 1.00 90.31 184 TRP A O 1
ATOM 1487 N N . LEU A 1 185 ? -27.546 1.934 49.284 1.00 90.94 185 LEU A N 1
ATOM 1488 C CA . LEU A 1 185 ? -26.885 1.947 47.987 1.00 90.94 185 LEU A CA 1
ATOM 1489 C C . LEU A 1 185 ? -26.789 0.529 47.438 1.00 90.94 185 LEU A C 1
ATOM 1491 O O . LEU A 1 185 ? -26.208 -0.357 48.061 1.00 90.94 185 LEU A O 1
ATOM 1495 N N . ILE A 1 186 ? -27.317 0.338 46.236 1.00 91.25 186 ILE A N 1
ATOM 1496 C CA . ILE A 1 186 ? -27.227 -0.896 45.462 1.00 91.25 186 ILE A CA 1
ATOM 1497 C C . ILE A 1 186 ? -26.125 -0.710 44.422 1.00 91.25 186 ILE A C 1
ATOM 1499 O O . ILE A 1 186 ? -26.254 0.136 43.541 1.00 91.25 186 ILE A O 1
ATOM 1503 N N . LEU A 1 187 ? -25.056 -1.500 44.501 1.00 91.56 187 LEU A N 1
ATOM 1504 C CA . LEU A 1 187 ? -23.991 -1.566 43.500 1.00 91.56 187 LEU A CA 1
ATOM 1505 C C . LEU A 1 187 ? -24.126 -2.870 42.716 1.00 91.56 187 LEU A C 1
ATOM 1507 O O . LEU A 1 187 ? -24.109 -3.950 43.295 1.00 91.56 187 LEU A O 1
ATOM 1511 N N . SER A 1 188 ? -24.244 -2.769 41.397 1.00 91.81 188 SER A N 1
ATOM 1512 C CA . SER A 1 188 ? -24.300 -3.905 40.473 1.00 91.81 188 SER A CA 1
ATOM 1513 C C . SER A 1 188 ? -23.023 -3.967 39.641 1.00 91.81 188 SER A C 1
ATOM 1515 O O . SER A 1 188 ? -22.600 -2.945 39.094 1.00 91.81 188 SER A O 1
ATOM 1517 N N . LYS A 1 189 ? -22.415 -5.150 39.528 1.00 90.94 189 LYS A N 1
ATOM 1518 C CA . LYS A 1 189 ? -21.158 -5.359 38.798 1.00 90.94 189 LYS A CA 1
ATOM 1519 C C . LYS A 1 189 ? -21.239 -6.604 37.911 1.00 90.94 189 LYS A C 1
ATOM 1521 O O . LYS A 1 189 ? -21.600 -7.663 38.417 1.00 90.94 189 LYS A O 1
ATOM 1526 N N . PRO A 1 190 ? -20.908 -6.514 36.611 1.00 91.56 190 PRO A N 1
ATOM 1527 C CA . PRO A 1 190 ? -20.824 -7.694 35.767 1.00 91.56 190 PRO A CA 1
ATOM 1528 C C . PRO A 1 190 ? -19.649 -8.575 36.204 1.00 91.56 190 PRO A C 1
ATOM 1530 O O . PRO A 1 190 ? -18.548 -8.078 36.455 1.00 91.56 190 PRO A O 1
ATOM 1533 N N . ASN A 1 191 ? -19.882 -9.882 36.285 1.00 86.88 191 ASN A N 1
ATOM 1534 C CA . ASN A 1 191 ? -18.840 -10.864 36.555 1.00 86.88 191 ASN A CA 1
ATOM 1535 C C . ASN A 1 191 ? -18.043 -11.185 35.269 1.00 86.88 191 ASN A C 1
ATOM 1537 O O . ASN A 1 191 ? -18.354 -10.714 34.170 1.00 86.88 191 ASN A O 1
ATOM 1541 N N . SER A 1 192 ? -16.988 -11.991 35.396 1.00 84.44 192 SER A N 1
ATOM 1542 C CA . SER A 1 192 ? -16.146 -12.389 34.258 1.00 84.44 192 SER A CA 1
ATOM 1543 C C . SER A 1 192 ? -16.920 -13.148 33.174 1.00 84.44 192 SER A C 1
ATOM 1545 O O . SER A 1 192 ? -16.626 -12.984 31.992 1.00 84.44 192 SER A O 1
ATOM 1547 N N . GLU A 1 193 ? -17.933 -13.925 33.553 1.00 84.75 193 GLU A N 1
ATOM 1548 C CA . GLU A 1 193 ? -18.803 -14.669 32.637 1.00 84.75 193 GLU A CA 1
ATOM 1549 C C . GLU A 1 193 ? -19.666 -13.731 31.774 1.00 84.75 193 GLU A C 1
ATOM 1551 O O . GLU A 1 193 ? -19.761 -13.903 30.555 1.00 84.75 193 GLU A O 1
ATOM 1556 N N . TYR A 1 194 ? -20.237 -12.678 32.367 1.00 87.12 194 TYR A N 1
ATOM 1557 C CA . TYR A 1 194 ? -20.995 -11.655 31.643 1.00 87.12 194 TYR A CA 1
ATOM 1558 C C . TYR A 1 194 ? -20.118 -10.895 30.649 1.00 87.12 194 TYR A C 1
ATOM 1560 O O . TYR A 1 194 ? -20.516 -10.663 29.508 1.00 87.12 194 TYR A O 1
ATOM 1568 N N . ILE A 1 195 ? -18.906 -10.520 31.070 1.00 85.56 195 ILE A N 1
ATOM 1569 C CA . ILE A 1 195 ? -17.956 -9.812 30.204 1.00 85.56 195 ILE A CA 1
ATOM 1570 C C . ILE A 1 195 ? -17.491 -10.725 29.063 1.00 85.56 195 ILE A C 1
ATOM 1572 O O . ILE A 1 195 ? -17.429 -10.281 27.919 1.00 85.56 195 ILE A O 1
ATOM 1576 N N . GLY A 1 196 ? -17.199 -11.997 29.352 1.00 83.94 196 GLY A N 1
ATOM 1577 C CA . GLY A 1 196 ? -16.768 -12.975 28.354 1.00 83.94 196 GLY A CA 1
ATOM 1578 C C . GLY A 1 196 ? -17.840 -13.264 27.305 1.00 83.94 196 GLY A C 1
ATOM 1579 O O . GLY A 1 196 ? -17.561 -13.187 26.112 1.00 83.94 196 GLY A O 1
ATOM 1580 N N . SER A 1 197 ? -19.078 -13.518 27.736 1.00 81.94 197 SER A N 1
ATOM 1581 C CA . SER A 1 197 ? -20.203 -13.838 26.839 1.00 81.94 197 SER A CA 1
ATOM 1582 C C . SER A 1 197 ? -20.650 -12.670 25.956 1.00 81.94 197 SER A C 1
ATOM 1584 O O . SER A 1 197 ? -21.227 -12.889 24.893 1.00 81.94 197 SER A O 1
ATOM 1586 N N . ARG A 1 198 ? -20.376 -11.426 26.366 1.00 80.94 198 ARG A N 1
ATOM 1587 C CA . ARG A 1 198 ? -20.690 -10.216 25.589 1.00 80.94 198 ARG A CA 1
ATOM 1588 C C . ARG A 1 198 ? -19.478 -9.576 24.922 1.00 80.94 198 ARG A C 1
ATOM 1590 O O . ARG A 1 198 ? -19.601 -8.482 24.365 1.00 80.94 198 ARG A O 1
ATOM 1597 N N . ARG A 1 199 ? -18.311 -10.225 24.957 1.00 80.56 199 ARG A N 1
ATOM 1598 C CA . ARG A 1 199 ? -17.125 -9.728 24.261 1.00 80.56 199 ARG A CA 1
ATOM 1599 C C . ARG A 1 199 ? -17.375 -9.813 22.759 1.00 80.56 199 ARG A C 1
ATOM 1601 O O . ARG A 1 199 ? -17.449 -10.898 22.195 1.00 80.56 199 ARG A O 1
ATOM 1608 N N . SER A 1 200 ? -17.544 -8.660 22.120 1.00 82.25 200 SER A N 1
ATOM 1609 C CA . SER A 1 200 ? -17.797 -8.627 20.683 1.00 82.25 200 SER A CA 1
ATOM 1610 C C . SER A 1 200 ? -16.563 -9.058 19.885 1.00 82.25 200 SER A C 1
ATOM 1612 O O . SER A 1 200 ? -15.427 -8.782 20.273 1.00 82.25 200 SER A O 1
ATOM 1614 N N . TRP A 1 201 ? -16.805 -9.696 18.742 1.00 84.75 201 TRP A N 1
ATOM 1615 C CA . TRP A 1 201 ? -15.800 -10.111 17.767 1.00 84.75 201 TRP A CA 1
ATOM 1616 C C . TRP A 1 201 ? -15.353 -8.969 16.831 1.00 84.75 201 TRP A C 1
ATOM 1618 O O . TRP A 1 201 ? -14.338 -9.110 16.154 1.00 84.75 201 TRP A O 1
ATOM 1628 N N . TYR A 1 202 ? -16.033 -7.810 16.843 1.00 87.25 202 TYR A N 1
ATOM 1629 C CA . TYR A 1 202 ? -15.705 -6.653 15.989 1.00 87.25 202 TYR A CA 1
ATOM 1630 C C . TYR A 1 202 ? -14.241 -6.170 16.045 1.00 87.25 202 TYR A C 1
ATOM 1632 O O . TYR A 1 202 ? -13.699 -5.825 14.996 1.00 87.25 202 TYR A O 1
ATOM 1640 N N . PRO A 1 203 ? -13.547 -6.137 17.202 1.00 91.00 203 PRO A N 1
ATOM 1641 C CA . PRO A 1 203 ? -12.142 -5.725 17.226 1.00 91.00 203 PRO A CA 1
ATOM 1642 C C . PRO A 1 203 ? -11.253 -6.613 16.347 1.00 91.00 203 PRO A C 1
ATOM 1644 O O . PRO A 1 203 ? -10.343 -6.113 15.690 1.00 91.00 203 PRO A O 1
ATOM 1647 N N . TRP A 1 204 ? -11.551 -7.915 16.278 1.00 90.81 204 TRP A N 1
ATOM 1648 C CA . TRP A 1 204 ? -10.809 -8.853 15.438 1.00 90.81 204 TRP A CA 1
ATOM 1649 C C . TRP A 1 204 ? -11.074 -8.626 13.953 1.00 90.81 204 TRP A C 1
ATOM 1651 O O . TRP A 1 204 ? -10.130 -8.642 13.170 1.00 90.81 204 TRP A O 1
ATOM 1661 N N . THR A 1 205 ? -12.318 -8.348 13.552 1.00 93.00 205 THR A N 1
ATOM 1662 C CA . THR A 1 205 ? -12.626 -8.054 12.142 1.00 93.00 205 THR A CA 1
ATOM 1663 C C . THR A 1 205 ? -11.984 -6.758 11.678 1.00 93.00 205 THR A C 1
ATOM 1665 O O . THR A 1 205 ? -11.430 -6.706 10.584 1.00 93.00 205 THR A O 1
ATOM 1668 N N . VAL A 1 206 ? -12.021 -5.719 12.519 1.00 95.75 206 VAL A N 1
ATOM 1669 C CA . VAL A 1 206 ? -11.365 -4.437 12.231 1.00 95.75 206 VAL A CA 1
ATOM 1670 C C . VAL A 1 206 ? -9.853 -4.631 12.120 1.00 95.75 206 VAL A C 1
ATOM 1672 O O . VAL A 1 206 ? -9.239 -4.119 11.188 1.00 95.75 206 VAL A O 1
ATOM 1675 N N . SER A 1 207 ? -9.255 -5.417 13.020 1.00 96.00 207 SER A N 1
ATOM 1676 C CA . SER A 1 207 ? -7.820 -5.708 12.989 1.00 96.00 207 SER A CA 1
ATOM 1677 C C . SER A 1 207 ? -7.409 -6.492 11.738 1.00 96.00 207 SER A C 1
ATOM 1679 O O . SER A 1 207 ? -6.448 -6.106 11.076 1.00 96.00 207 SER A O 1
ATOM 1681 N N . LEU A 1 208 ? -8.163 -7.533 11.362 1.00 96.94 208 LEU A N 1
ATOM 1682 C CA . LEU A 1 208 ? -7.895 -8.326 10.159 1.00 96.94 208 LEU A CA 1
ATOM 1683 C C . LEU A 1 208 ? -8.023 -7.480 8.882 1.00 96.94 208 LEU A C 1
ATOM 1685 O O . LEU A 1 208 ? -7.171 -7.561 8.001 1.00 96.94 208 LEU A O 1
ATOM 1689 N N . GLY A 1 209 ? -9.057 -6.634 8.803 1.00 97.50 209 GLY A N 1
ATOM 1690 C CA . GLY A 1 209 ? -9.257 -5.714 7.682 1.00 97.50 209 GLY A CA 1
ATOM 1691 C C . GLY A 1 209 ? -8.138 -4.677 7.567 1.00 97.50 209 GLY A C 1
ATOM 1692 O O . GLY A 1 209 ? -7.632 -4.441 6.472 1.00 97.50 209 GLY A O 1
ATOM 1693 N N . GLY A 1 210 ? -7.701 -4.110 8.697 1.00 97.94 210 GLY A N 1
ATOM 1694 C CA . GLY A 1 210 ? -6.558 -3.198 8.740 1.00 97.94 210 GLY A CA 1
ATOM 1695 C C . GLY A 1 210 ? -5.266 -3.865 8.267 1.00 97.94 210 GLY A C 1
ATOM 1696 O O . GLY A 1 210 ? -4.568 -3.311 7.424 1.00 97.94 210 GLY A O 1
ATOM 1697 N N . LEU A 1 211 ? -4.984 -5.082 8.739 1.00 98.31 211 LEU A N 1
ATOM 1698 C CA . LEU A 1 211 ? -3.783 -5.831 8.364 1.00 98.31 211 LEU A CA 1
ATOM 1699 C C . LEU A 1 211 ? -3.778 -6.203 6.873 1.00 98.31 211 LEU A C 1
ATOM 1701 O O . LEU A 1 211 ? -2.757 -6.045 6.206 1.00 98.31 211 LEU A O 1
ATOM 1705 N N . LEU A 1 212 ? -4.925 -6.620 6.327 1.00 98.00 212 LEU A N 1
ATOM 1706 C CA . LEU A 1 212 ? -5.081 -6.879 4.894 1.00 98.00 212 LEU A CA 1
ATOM 1707 C C . LEU A 1 212 ? -4.836 -5.613 4.059 1.00 98.00 212 LEU A C 1
ATOM 1709 O O . LEU A 1 212 ? -4.090 -5.662 3.083 1.00 98.00 212 LEU A O 1
ATOM 1713 N N . LEU A 1 213 ? -5.396 -4.470 4.468 1.00 98.12 213 LEU A N 1
ATOM 1714 C CA . LEU A 1 213 ? -5.165 -3.187 3.799 1.00 98.12 213 LEU A CA 1
ATOM 1715 C C . LEU A 1 213 ? -3.682 -2.788 3.826 1.00 98.12 213 LEU A C 1
ATOM 1717 O O . LEU A 1 213 ? -3.147 -2.351 2.808 1.00 98.12 213 LEU A O 1
ATOM 1721 N N . THR A 1 214 ? -3.002 -2.968 4.963 1.00 98.31 214 THR A N 1
ATOM 1722 C CA . THR A 1 214 ? -1.566 -2.681 5.089 1.00 98.31 214 THR A CA 1
ATOM 1723 C C . THR A 1 214 ? -0.728 -3.557 4.160 1.00 98.31 214 THR A C 1
ATOM 1725 O O . THR A 1 214 ? 0.166 -3.040 3.493 1.00 98.31 214 THR A O 1
ATOM 1728 N N . ILE A 1 215 ? -1.026 -4.858 4.066 1.00 98.25 215 ILE A N 1
ATOM 1729 C CA . ILE A 1 215 ? -0.316 -5.775 3.161 1.00 98.25 215 ILE A CA 1
ATOM 1730 C C . ILE A 1 215 ? -0.517 -5.361 1.700 1.00 98.25 215 ILE A C 1
ATOM 1732 O O . ILE A 1 215 ? 0.456 -5.274 0.954 1.00 98.25 215 ILE A O 1
ATOM 1736 N N . LEU A 1 216 ? -1.753 -5.059 1.293 1.00 98.12 216 LEU A N 1
ATOM 1737 C CA . LEU A 1 216 ? -2.046 -4.625 -0.076 1.00 98.12 216 LEU A CA 1
ATOM 1738 C C . LEU A 1 216 ? -1.312 -3.328 -0.433 1.00 98.12 216 LEU A C 1
ATOM 1740 O O . LEU A 1 216 ? -0.743 -3.222 -1.519 1.00 98.12 216 LEU A O 1
ATOM 1744 N N . LEU A 1 217 ? -1.277 -2.365 0.491 1.00 98.12 217 LEU A N 1
ATOM 1745 C CA . LEU A 1 217 ? -0.554 -1.113 0.292 1.00 98.12 217 LEU A CA 1
ATOM 1746 C C . LEU A 1 217 ? 0.959 -1.343 0.180 1.00 98.12 217 LEU A C 1
ATOM 1748 O O . LEU A 1 217 ? 1.604 -0.742 -0.677 1.00 98.12 217 LEU A O 1
ATOM 1752 N N . ALA A 1 218 ? 1.523 -2.230 1.002 1.00 98.00 218 ALA A N 1
ATOM 1753 C CA . ALA A 1 218 ? 2.942 -2.571 0.948 1.00 98.00 218 ALA A CA 1
ATOM 1754 C C . ALA A 1 218 ? 3.325 -3.241 -0.382 1.00 98.00 218 ALA A C 1
ATOM 1756 O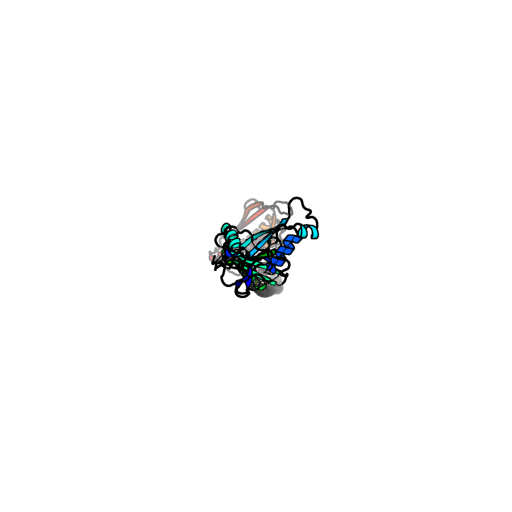 O . ALA A 1 218 ? 4.324 -2.856 -0.988 1.00 98.00 218 ALA A O 1
ATOM 1757 N N . ILE A 1 219 ? 2.510 -4.186 -0.866 1.00 98.00 219 ILE A N 1
ATOM 1758 C CA . ILE A 1 219 ? 2.709 -4.833 -2.173 1.00 98.00 219 ILE A CA 1
ATOM 1759 C C . ILE A 1 219 ? 2.659 -3.790 -3.293 1.00 98.00 219 ILE A C 1
ATOM 1761 O O . ILE A 1 219 ? 3.563 -3.748 -4.124 1.00 98.00 219 ILE A O 1
ATOM 1765 N N . TYR A 1 220 ? 1.653 -2.910 -3.284 1.00 97.75 220 TYR A N 1
ATOM 1766 C CA . TYR A 1 220 ? 1.520 -1.849 -4.283 1.00 97.75 220 TYR A CA 1
ATOM 1767 C C . TYR A 1 220 ? 2.730 -0.906 -4.293 1.00 97.75 220 TYR A C 1
ATOM 1769 O O . TYR A 1 220 ? 3.288 -0.626 -5.350 1.00 97.75 220 TYR A O 1
ATOM 1777 N N . ILE A 1 221 ? 3.173 -0.433 -3.124 1.00 97.94 221 ILE A N 1
ATOM 1778 C CA . ILE A 1 221 ? 4.339 0.456 -3.027 1.00 97.94 221 ILE A CA 1
ATOM 1779 C C . ILE A 1 221 ? 5.602 -0.255 -3.525 1.00 97.94 221 ILE A C 1
ATOM 1781 O O . ILE A 1 221 ? 6.366 0.336 -4.286 1.00 97.94 221 ILE A O 1
ATOM 1785 N N . SER A 1 222 ? 5.806 -1.518 -3.142 1.00 97.38 222 SER A N 1
ATOM 1786 C CA . SER A 1 222 ? 6.958 -2.305 -3.589 1.00 97.38 222 SER A CA 1
ATOM 1787 C C . SER A 1 222 ? 6.982 -2.463 -5.111 1.00 97.38 222 SER A C 1
ATOM 1789 O O . SER A 1 222 ? 8.023 -2.236 -5.723 1.00 97.38 222 SER A O 1
ATOM 1791 N N . ASP A 1 223 ? 5.843 -2.791 -5.726 1.00 96.75 223 ASP A N 1
ATOM 1792 C CA . ASP A 1 223 ? 5.715 -2.920 -7.181 1.00 96.75 223 ASP A CA 1
ATOM 1793 C C . ASP A 1 223 ? 6.052 -1.603 -7.899 1.00 96.75 223 ASP A C 1
ATOM 1795 O O . ASP A 1 223 ? 6.852 -1.576 -8.836 1.00 96.75 223 ASP A O 1
ATOM 1799 N N . ARG A 1 224 ? 5.540 -0.472 -7.392 1.00 96.56 224 ARG A N 1
ATOM 1800 C CA . ARG A 1 224 ? 5.841 0.856 -7.950 1.00 96.56 224 ARG A CA 1
ATOM 1801 C C . ARG A 1 224 ? 7.318 1.220 -7.837 1.00 96.56 224 ARG A C 1
ATOM 1803 O O . ARG A 1 224 ? 7.859 1.785 -8.784 1.00 96.56 224 ARG A O 1
ATOM 1810 N N . ILE A 1 225 ? 7.974 0.899 -6.721 1.00 96.94 225 ILE A N 1
ATOM 1811 C CA . ILE A 1 225 ? 9.414 1.141 -6.547 1.00 96.94 225 ILE A CA 1
ATOM 1812 C C . ILE A 1 225 ? 10.220 0.309 -7.553 1.00 96.94 225 ILE A C 1
ATOM 1814 O O . ILE A 1 225 ? 11.095 0.853 -8.227 1.00 96.94 225 ILE A O 1
ATOM 1818 N N . SER A 1 226 ? 9.901 -0.980 -7.709 1.00 95.62 226 SER A N 1
ATOM 1819 C CA . SER A 1 226 ? 10.573 -1.857 -8.675 1.00 95.62 226 SER A CA 1
ATOM 1820 C C . SER A 1 226 ? 10.363 -1.405 -10.124 1.00 95.62 226 SER A C 1
ATOM 1822 O O . SER A 1 226 ? 11.317 -1.393 -10.900 1.00 95.62 226 SER A O 1
ATOM 1824 N N . ALA A 1 227 ? 9.151 -0.972 -10.485 1.00 95.75 227 ALA A N 1
ATOM 1825 C CA . ALA A 1 227 ? 8.849 -0.461 -11.821 1.00 95.75 227 ALA A CA 1
ATOM 1826 C C . ALA A 1 227 ? 9.619 0.830 -12.142 1.00 95.75 227 ALA A C 1
ATOM 1828 O O . ALA A 1 227 ? 10.161 0.973 -13.237 1.00 95.75 227 ALA A O 1
ATOM 1829 N N . VAL A 1 228 ? 9.709 1.757 -11.180 1.00 96.25 228 VAL A N 1
ATOM 1830 C CA . VAL A 1 228 ? 10.491 2.993 -11.340 1.00 96.25 228 VAL A CA 1
ATOM 1831 C C . VAL A 1 228 ? 11.980 2.680 -11.479 1.00 96.25 228 VAL A C 1
ATOM 1833 O O . VAL A 1 228 ? 12.633 3.234 -12.359 1.00 96.25 228 VAL A O 1
ATOM 1836 N N . ALA A 1 229 ? 12.516 1.758 -10.674 1.00 96.19 229 ALA A N 1
ATOM 1837 C CA . ALA A 1 229 ? 13.915 1.347 -10.780 1.00 96.19 229 ALA A CA 1
ATOM 1838 C C . ALA A 1 229 ? 14.239 0.728 -12.154 1.00 96.19 229 ALA A C 1
ATOM 1840 O O . ALA A 1 229 ? 15.262 1.060 -12.751 1.00 96.19 229 ALA A O 1
ATOM 1841 N N . ALA A 1 230 ? 13.351 -0.119 -12.686 1.00 95.88 230 ALA A N 1
ATOM 1842 C CA . ALA A 1 230 ? 13.511 -0.704 -14.017 1.00 95.88 230 ALA A CA 1
ATOM 1843 C C . ALA A 1 230 ? 13.471 0.352 -15.137 1.00 95.88 230 ALA A C 1
ATOM 1845 O O . ALA A 1 230 ? 14.235 0.258 -16.099 1.00 95.88 230 ALA A O 1
ATOM 1846 N N . LEU A 1 231 ? 12.615 1.372 -15.005 1.00 95.75 231 LEU A N 1
ATOM 1847 C CA . LEU A 1 231 ? 12.526 2.464 -15.975 1.00 95.75 231 LEU A CA 1
ATOM 1848 C C . LEU A 1 231 ? 13.822 3.282 -16.021 1.00 95.75 231 LEU A C 1
ATOM 1850 O O . LEU A 1 231 ? 14.365 3.485 -17.105 1.00 95.75 231 LEU A O 1
ATOM 1854 N N . VAL A 1 232 ? 14.349 3.674 -14.857 1.00 96.38 232 VAL A N 1
ATOM 1855 C CA . VAL A 1 232 ? 15.600 4.446 -14.750 1.00 96.38 232 VAL A CA 1
ATOM 1856 C C . VAL A 1 232 ? 16.778 3.694 -15.376 1.00 96.38 232 VAL A C 1
ATOM 1858 O O . VAL A 1 232 ? 17.577 4.283 -16.102 1.00 96.38 232 VAL A O 1
ATOM 1861 N N . GLU A 1 233 ? 16.873 2.381 -15.153 1.00 96.19 233 GLU A N 1
ATOM 1862 C CA . GLU A 1 233 ? 17.917 1.562 -15.781 1.00 96.19 233 GLU A CA 1
ATOM 1863 C C . GLU A 1 233 ? 17.755 1.503 -17.310 1.00 96.19 233 GLU A C 1
ATOM 1865 O O . GLU A 1 233 ? 18.737 1.599 -18.049 1.00 96.19 233 GLU A O 1
ATOM 1870 N N . SER A 1 234 ? 16.519 1.407 -17.811 1.00 94.19 234 SER A N 1
ATOM 1871 C CA . SER A 1 234 ? 16.258 1.398 -19.255 1.00 94.19 234 SER A CA 1
ATOM 1872 C C . SER A 1 234 ? 16.607 2.726 -19.938 1.00 94.19 234 SER A C 1
ATOM 1874 O O . SER A 1 234 ? 17.173 2.706 -21.034 1.00 94.19 234 SER A O 1
ATOM 1876 N N . GLU A 1 235 ? 16.340 3.863 -19.284 1.00 95.19 235 GLU A N 1
ATOM 1877 C CA . GLU A 1 235 ? 16.727 5.189 -19.779 1.00 95.19 235 GLU A CA 1
ATOM 1878 C C . GLU A 1 235 ? 18.247 5.314 -19.851 1.00 95.19 235 GLU A C 1
ATOM 1880 O O . GLU A 1 235 ? 18.781 5.666 -20.901 1.00 95.19 235 GLU A O 1
ATOM 1885 N N . ARG A 1 236 ? 18.958 4.902 -18.795 1.00 95.69 236 ARG A N 1
ATOM 1886 C CA . ARG A 1 236 ? 20.426 4.908 -18.771 1.00 95.69 236 ARG A CA 1
ATOM 1887 C C . ARG A 1 236 ? 21.027 4.077 -19.910 1.00 95.69 236 ARG A C 1
ATOM 1889 O O . ARG A 1 236 ? 21.974 4.506 -20.568 1.00 95.69 236 ARG A O 1
ATOM 1896 N N . GLN A 1 237 ? 20.481 2.889 -20.172 1.00 95.31 237 GLN A N 1
ATOM 1897 C CA . GLN A 1 237 ? 20.940 2.041 -21.278 1.00 95.31 237 GLN A CA 1
ATOM 1898 C C . GLN A 1 237 ? 20.623 2.629 -22.654 1.00 95.31 237 GLN A C 1
ATOM 1900 O O . GLN A 1 237 ? 21.347 2.362 -23.620 1.00 95.31 237 GLN A O 1
ATOM 1905 N N . LEU A 1 238 ? 19.520 3.370 -22.773 1.00 95.12 238 LEU A N 1
ATOM 1906 C CA . LEU A 1 238 ? 19.162 4.059 -24.004 1.00 95.12 238 LEU A CA 1
ATOM 1907 C C . LEU A 1 238 ? 20.109 5.232 -24.256 1.00 95.12 238 LEU A C 1
ATOM 1909 O O . LEU A 1 238 ? 20.631 5.335 -25.362 1.00 95.12 238 LEU A O 1
ATOM 1913 N N . GLU A 1 239 ? 20.390 6.049 -23.239 1.00 95.50 239 GLU A N 1
ATOM 1914 C CA . GLU A 1 239 ? 21.351 7.154 -23.318 1.00 95.50 239 GLU A CA 1
ATOM 1915 C C . GLU A 1 239 ? 22.734 6.661 -23.749 1.00 95.50 239 GLU A C 1
ATOM 1917 O O . GLU A 1 239 ? 23.293 7.173 -24.717 1.00 95.50 239 GLU A O 1
ATOM 1922 N N . GLN A 1 240 ? 23.241 5.591 -23.126 1.00 95.31 240 GLN A N 1
ATOM 1923 C CA . GLN A 1 240 ? 24.524 4.990 -23.508 1.00 95.31 240 GLN A CA 1
ATOM 1924 C C . GLN A 1 240 ? 24.534 4.493 -24.959 1.00 95.31 240 GLN A C 1
ATOM 1926 O O . GLN A 1 240 ? 25.507 4.703 -25.685 1.00 95.31 240 GLN A O 1
ATOM 1931 N N . ARG A 1 241 ? 23.450 3.849 -25.413 1.00 94.25 241 ARG A N 1
ATOM 1932 C CA . ARG A 1 241 ? 23.327 3.404 -26.810 1.00 94.25 241 ARG A CA 1
ATOM 1933 C C . ARG A 1 241 ? 23.262 4.580 -27.775 1.00 94.25 241 ARG A C 1
ATOM 1935 O O . ARG A 1 241 ? 23.862 4.507 -28.845 1.00 94.25 241 ARG A O 1
ATOM 1942 N N . VAL A 1 242 ? 22.544 5.642 -27.423 1.00 95.75 242 VAL A N 1
ATOM 1943 C CA . VAL A 1 242 ? 22.445 6.855 -28.242 1.00 95.75 242 VAL A CA 1
ATOM 1944 C C . VAL A 1 242 ? 23.808 7.528 -28.353 1.00 95.75 242 VAL A C 1
ATOM 1946 O O . VAL A 1 242 ? 24.217 7.867 -29.462 1.00 95.75 242 VAL A O 1
ATOM 1949 N N . GLU A 1 243 ? 24.549 7.656 -27.254 1.00 95.94 243 GLU A N 1
ATOM 1950 C CA . GLU A 1 243 ? 25.902 8.215 -27.257 1.00 95.94 243 GLU A CA 1
ATOM 1951 C C . GLU A 1 243 ? 26.851 7.381 -28.130 1.00 95.94 243 GLU A C 1
ATOM 1953 O O . GLU A 1 243 ? 27.479 7.917 -29.046 1.00 95.94 243 GLU A O 1
ATOM 1958 N N . GLN A 1 244 ? 26.883 6.055 -27.939 1.00 94.88 244 GLN A N 1
ATOM 1959 C CA . GLN A 1 244 ? 27.699 5.147 -28.755 1.00 94.88 244 GLN A CA 1
ATOM 1960 C C . GLN A 1 244 ? 27.373 5.265 -30.247 1.00 94.88 244 GLN A C 1
ATOM 1962 O O . GLN A 1 244 ? 28.274 5.446 -31.067 1.00 94.88 244 GLN A O 1
ATOM 1967 N N . ARG A 1 245 ? 26.084 5.226 -30.605 1.00 93.50 245 ARG A N 1
ATOM 1968 C CA . ARG A 1 245 ? 25.638 5.356 -31.998 1.00 93.50 245 ARG A CA 1
ATOM 1969 C C . ARG A 1 245 ? 25.969 6.715 -32.588 1.00 93.50 245 ARG A C 1
ATOM 1971 O O . ARG A 1 245 ? 26.297 6.791 -33.767 1.00 93.50 245 ARG A O 1
ATOM 1978 N N . THR A 1 246 ? 25.909 7.773 -31.788 1.00 94.94 246 THR A N 1
ATOM 1979 C CA . THR A 1 246 ? 26.263 9.122 -32.236 1.00 94.94 246 THR A CA 1
ATOM 1980 C C . THR A 1 246 ? 27.753 9.206 -32.561 1.00 94.94 246 THR A C 1
ATOM 1982 O O . THR A 1 246 ? 28.115 9.717 -33.619 1.00 94.94 246 THR A O 1
ATOM 1985 N N . VAL A 1 247 ? 28.618 8.635 -31.715 1.00 95.94 247 VAL A N 1
ATOM 1986 C CA . VAL A 1 247 ? 30.069 8.574 -31.963 1.00 95.94 247 VAL A CA 1
ATOM 1987 C C . VAL A 1 247 ? 30.397 7.720 -33.191 1.00 95.94 247 VAL A C 1
ATOM 1989 O O . VAL A 1 247 ? 31.198 8.136 -34.028 1.00 95.94 247 VAL A O 1
ATOM 1992 N N . GLU A 1 248 ? 29.781 6.544 -33.329 1.00 94.50 248 GLU A N 1
ATOM 1993 C CA . GLU A 1 248 ? 29.950 5.687 -34.512 1.00 94.50 248 GLU A CA 1
ATOM 1994 C C . GLU A 1 248 ? 29.521 6.403 -35.794 1.00 94.50 248 GLU A C 1
ATOM 1996 O O . GLU A 1 248 ? 30.258 6.402 -36.781 1.00 94.50 248 GLU A O 1
ATOM 2001 N N . LEU A 1 249 ? 28.351 7.047 -35.771 1.00 94.69 249 LEU A N 1
ATOM 2002 C CA . LEU A 1 249 ? 27.818 7.770 -36.918 1.00 94.69 249 LEU A CA 1
ATOM 2003 C C . LEU A 1 249 ? 28.710 8.954 -37.295 1.00 94.69 249 LEU A C 1
ATOM 2005 O O . LEU A 1 249 ? 28.962 9.167 -38.479 1.00 94.69 249 LEU A O 1
ATOM 2009 N N . GLN A 1 250 ? 29.220 9.694 -36.308 1.00 93.81 250 GLN A N 1
ATOM 2010 C CA . GLN A 1 250 ? 30.134 10.806 -36.546 1.00 93.81 250 GLN A CA 1
ATOM 2011 C C . GLN A 1 250 ? 31.432 10.325 -37.209 1.00 93.81 250 GLN A C 1
ATOM 2013 O O . GLN A 1 250 ? 31.830 10.880 -38.231 1.00 93.81 250 GLN A O 1
ATOM 2018 N N . LYS A 1 251 ? 32.035 9.236 -36.713 1.00 94.25 251 LYS A N 1
ATOM 2019 C CA . LYS A 1 251 ? 33.233 8.633 -37.325 1.00 94.25 251 LYS A CA 1
ATOM 2020 C C . LYS A 1 251 ? 32.974 8.129 -38.743 1.00 94.25 251 LYS A C 1
ATOM 2022 O O . LYS A 1 251 ? 33.776 8.373 -39.640 1.00 94.25 251 LYS A O 1
ATOM 2027 N N . ALA A 1 252 ? 31.856 7.438 -38.962 1.00 92.81 252 ALA A N 1
ATOM 2028 C CA . ALA A 1 252 ? 31.484 6.942 -40.285 1.00 92.81 252 ALA A CA 1
ATOM 2029 C C . ALA A 1 252 ? 31.253 8.095 -41.272 1.00 92.81 252 ALA A C 1
ATOM 2031 O O . ALA A 1 252 ? 31.677 8.020 -42.424 1.00 92.81 252 ALA A O 1
ATOM 2032 N N . LYS A 1 253 ? 30.626 9.184 -40.813 1.00 94.25 253 LYS A N 1
ATOM 2033 C CA . LYS A 1 253 ? 30.425 10.399 -41.604 1.00 94.25 253 LYS A CA 1
ATOM 2034 C C . LYS A 1 253 ? 31.753 11.061 -41.962 1.00 94.25 253 LYS A C 1
ATOM 2036 O O . LYS A 1 253 ? 31.942 11.411 -43.120 1.00 94.25 253 LYS A O 1
ATOM 2041 N N . GLU A 1 254 ? 32.665 11.220 -41.007 1.00 94.31 254 GLU A N 1
ATOM 2042 C CA . GLU A 1 254 ? 33.999 11.787 -41.252 1.00 94.31 254 GLU A CA 1
ATOM 2043 C C . GLU A 1 254 ? 34.790 10.948 -42.262 1.00 94.31 254 GLU A C 1
ATOM 2045 O O . GLU A 1 254 ? 35.314 11.494 -43.231 1.00 94.31 254 GLU A O 1
ATOM 2050 N N . ALA A 1 255 ? 34.792 9.621 -42.106 1.00 93.19 255 ALA A N 1
ATOM 2051 C CA . ALA A 1 255 ? 35.432 8.712 -43.054 1.00 93.19 255 ALA A CA 1
ATOM 2052 C C . ALA A 1 255 ? 34.808 8.795 -44.458 1.00 93.19 255 ALA A C 1
ATOM 2054 O O . ALA A 1 255 ? 35.529 8.817 -45.454 1.00 93.19 255 ALA A O 1
ATOM 2055 N N . ALA A 1 256 ? 33.477 8.887 -44.550 1.00 92.38 256 ALA A N 1
ATOM 2056 C CA . ALA A 1 256 ? 32.778 9.028 -45.825 1.00 92.38 256 ALA A CA 1
ATOM 2057 C C . ALA A 1 256 ? 33.086 10.368 -46.512 1.00 92.38 256 ALA A C 1
ATOM 2059 O O . ALA A 1 256 ? 33.309 10.396 -47.721 1.00 92.38 256 ALA A O 1
ATOM 2060 N N . VAL A 1 257 ? 33.131 11.469 -45.753 1.00 94.50 257 VAL A N 1
ATOM 2061 C CA . VAL A 1 257 ? 33.516 12.788 -46.277 1.00 94.50 257 VAL A CA 1
ATOM 2062 C C . VAL A 1 257 ? 34.957 12.759 -46.781 1.00 94.50 257 VAL A C 1
ATOM 2064 O O . VAL A 1 257 ? 35.218 13.229 -47.885 1.00 94.50 257 VAL A O 1
ATOM 2067 N N . GLN A 1 258 ? 35.878 12.165 -46.022 1.00 92.06 258 GLN A N 1
ATOM 2068 C CA . GLN A 1 258 ? 37.279 12.061 -46.422 1.00 92.06 258 GLN A CA 1
ATOM 2069 C C . GLN A 1 258 ? 37.447 11.239 -47.709 1.00 92.06 258 GLN A C 1
ATOM 2071 O O . GLN A 1 258 ? 38.096 11.693 -48.650 1.00 92.06 258 GLN A O 1
ATOM 2076 N N . ALA A 1 259 ? 36.794 10.077 -47.796 1.00 90.00 259 ALA A N 1
ATOM 2077 C CA . ALA A 1 259 ? 36.822 9.244 -48.996 1.00 90.00 259 ALA A CA 1
ATOM 2078 C C . ALA A 1 259 ? 36.226 9.962 -50.222 1.00 90.00 259 ALA A C 1
ATOM 2080 O O . ALA A 1 259 ? 36.742 9.834 -51.334 1.00 90.00 259 ALA A O 1
ATOM 2081 N N . ALA A 1 260 ? 35.162 10.752 -50.028 1.00 87.38 260 ALA A N 1
ATOM 2082 C CA . ALA A 1 260 ? 34.570 11.551 -51.097 1.00 87.38 260 ALA A CA 1
ATOM 2083 C C . ALA A 1 260 ? 35.538 12.632 -51.607 1.00 87.38 260 ALA A C 1
ATOM 2085 O O . ALA A 1 260 ? 35.710 12.768 -52.818 1.00 87.38 260 ALA A O 1
ATOM 2086 N N . LEU A 1 261 ? 36.213 13.349 -50.700 1.00 91.19 261 LEU A N 1
ATOM 2087 C CA . LEU A 1 261 ? 37.208 14.366 -51.057 1.00 91.19 261 LEU A CA 1
ATOM 2088 C C . LEU A 1 261 ? 38.392 13.767 -51.827 1.00 91.19 261 LEU A C 1
ATOM 2090 O O . LEU A 1 261 ? 38.830 14.340 -52.825 1.00 91.19 261 LEU A O 1
ATOM 2094 N N . GLU A 1 262 ? 38.890 12.604 -51.406 1.00 88.56 262 GLU A N 1
ATOM 2095 C CA . GLU A 1 262 ? 39.981 11.902 -52.094 1.00 88.56 262 GLU A CA 1
ATOM 2096 C C . GLU A 1 262 ? 39.570 11.445 -53.498 1.00 88.56 262 GLU A C 1
ATOM 2098 O O . GLU A 1 262 ? 40.308 11.660 -54.465 1.00 88.56 262 GLU A O 1
ATOM 2103 N N . SER A 1 263 ? 38.366 10.881 -53.638 1.00 83.31 263 SER A N 1
ATOM 2104 C CA . SER A 1 263 ? 37.831 10.479 -54.940 1.00 83.31 263 SER A CA 1
ATOM 2105 C C . SER A 1 263 ? 37.633 11.675 -55.876 1.00 83.31 263 SER A C 1
ATOM 2107 O O . SER A 1 263 ? 37.918 11.574 -57.073 1.00 83.31 263 SER A O 1
ATOM 2109 N N . GLU A 1 264 ? 37.149 12.808 -55.364 1.00 83.62 264 GLU A N 1
ATOM 2110 C CA . GLU A 1 264 ? 36.963 14.022 -56.161 1.00 83.62 264 GLU A CA 1
ATOM 2111 C C . GLU A 1 264 ? 38.311 14.609 -56.601 1.00 83.62 264 GLU A C 1
ATOM 2113 O O . GLU A 1 264 ? 38.488 14.951 -57.776 1.00 83.62 264 GLU A O 1
ATOM 2118 N N . ALA A 1 265 ? 39.292 14.660 -55.695 1.00 82.94 265 ALA A N 1
ATOM 2119 C CA . ALA A 1 265 ? 40.645 15.112 -56.002 1.00 82.94 265 ALA A CA 1
ATOM 2120 C C . ALA A 1 265 ? 41.302 14.241 -57.085 1.00 82.94 265 ALA A C 1
ATOM 2122 O O . ALA A 1 265 ? 41.860 14.777 -58.048 1.00 82.94 265 ALA A O 1
ATOM 2123 N N . ALA A 1 266 ? 41.176 12.913 -56.985 1.00 80.50 266 ALA A N 1
ATOM 2124 C CA . ALA A 1 266 ? 41.684 11.976 -57.983 1.00 80.50 266 ALA A CA 1
ATOM 2125 C C . ALA A 1 266 ? 41.022 12.180 -59.359 1.00 80.50 266 ALA A C 1
ATOM 2127 O O . ALA A 1 266 ? 41.716 12.284 -60.374 1.00 80.50 266 ALA A O 1
ATOM 2128 N N . ASN A 1 267 ? 39.693 12.324 -59.404 1.00 76.69 267 ASN A N 1
ATOM 2129 C CA . ASN A 1 267 ? 38.958 12.582 -60.648 1.00 76.69 267 ASN A CA 1
ATOM 2130 C C . ASN A 1 267 ? 39.340 13.922 -61.288 1.00 76.69 267 ASN A C 1
ATOM 2132 O O . ASN A 1 267 ? 39.493 14.025 -62.514 1.00 76.69 267 ASN A O 1
ATOM 2136 N N . ARG A 1 268 ? 39.528 14.962 -60.470 1.00 77.38 268 ARG A N 1
ATOM 2137 C CA . ARG A 1 268 ? 39.967 16.276 -60.941 1.00 77.38 268 ARG A CA 1
ATOM 2138 C C . ARG A 1 268 ? 41.390 16.223 -61.492 1.00 77.38 268 ARG A C 1
ATOM 2140 O O . ARG A 1 268 ? 41.623 16.766 -62.571 1.00 77.38 268 ARG A O 1
ATOM 2147 N N . ALA A 1 269 ? 42.309 15.540 -60.810 1.00 76.62 269 ALA A N 1
ATOM 2148 C CA . ALA A 1 269 ? 43.678 15.342 -61.280 1.00 76.62 269 ALA A CA 1
ATOM 2149 C C . ALA A 1 269 ? 43.715 14.571 -62.611 1.00 76.62 269 ALA A C 1
ATOM 2151 O O . ALA A 1 269 ? 44.360 15.031 -63.553 1.00 76.62 269 ALA A O 1
ATOM 2152 N N . LYS A 1 270 ? 42.944 13.475 -62.731 1.00 77.44 270 LYS A N 1
ATOM 2153 C CA . LYS A 1 270 ? 42.776 12.716 -63.986 1.00 77.44 270 LYS A CA 1
ATOM 2154 C C . LYS A 1 270 ? 42.291 13.627 -65.120 1.00 77.44 270 LYS A C 1
ATOM 2156 O O . LYS A 1 270 ? 42.870 13.626 -66.201 1.00 77.44 270 LYS A O 1
ATOM 2161 N N . SER A 1 271 ? 41.275 14.452 -64.856 1.00 75.12 271 SER A N 1
ATOM 2162 C CA . SER A 1 271 ? 40.715 15.377 -65.853 1.00 75.12 271 SER A CA 1
ATOM 2163 C C . SER A 1 271 ? 41.733 16.421 -66.333 1.00 75.12 271 SER A C 1
ATOM 2165 O O . SER A 1 271 ? 41.855 16.652 -67.533 1.00 75.12 271 SER A O 1
ATOM 2167 N N . ILE A 1 272 ? 42.459 17.059 -65.406 1.00 77.06 272 ILE A N 1
ATOM 2168 C CA . ILE A 1 272 ? 43.450 18.101 -65.729 1.00 77.06 272 ILE A CA 1
ATOM 2169 C C . ILE A 1 272 ? 44.622 17.505 -66.513 1.00 77.06 272 ILE A C 1
ATOM 2171 O O . ILE A 1 272 ? 45.036 18.074 -67.520 1.00 77.06 272 ILE A O 1
ATOM 2175 N N . PHE A 1 273 ? 45.131 16.350 -66.079 1.00 77.25 273 PHE A N 1
ATOM 2176 C CA . PHE A 1 273 ? 46.228 15.655 -66.750 1.00 77.25 273 PHE A CA 1
ATOM 2177 C C . PHE A 1 273 ? 45.900 15.362 -68.218 1.00 77.25 273 PHE A C 1
ATOM 2179 O O . PHE A 1 273 ? 46.684 15.681 -69.110 1.00 77.25 273 PHE A O 1
ATOM 2186 N N . LEU A 1 274 ? 44.706 14.827 -68.477 1.00 75.50 274 LEU A N 1
ATOM 2187 C CA . LEU A 1 274 ? 44.273 14.489 -69.831 1.00 75.50 274 LEU A CA 1
ATOM 2188 C C . LEU A 1 274 ? 44.057 15.730 -70.704 1.00 75.50 274 LEU A C 1
ATOM 2190 O O . LEU A 1 274 ? 44.502 15.753 -71.851 1.00 75.50 274 LEU A O 1
ATOM 2194 N N . ALA A 1 275 ? 43.435 16.780 -70.160 1.00 72.75 275 ALA A N 1
ATOM 2195 C CA . ALA A 1 275 ? 43.243 18.036 -70.883 1.00 72.75 275 ALA A CA 1
ATOM 2196 C C . ALA A 1 275 ? 44.581 18.681 -71.289 1.00 72.75 275 ALA A C 1
ATOM 2198 O O . ALA A 1 275 ? 44.723 19.139 -72.423 1.00 72.75 275 ALA A O 1
ATOM 2199 N N . ASN A 1 276 ? 45.578 18.667 -70.399 1.00 68.62 276 ASN A N 1
ATOM 2200 C CA . ASN A 1 276 ? 46.902 19.217 -70.691 1.00 68.62 276 ASN A CA 1
ATOM 2201 C C . ASN A 1 276 ? 47.634 18.397 -71.762 1.00 68.62 276 ASN A C 1
ATOM 2203 O O . ASN A 1 276 ? 48.104 18.967 -72.749 1.00 68.62 276 ASN A O 1
ATOM 2207 N N . ILE A 1 277 ? 47.650 17.064 -71.634 1.00 76.94 277 ILE A N 1
ATOM 2208 C CA . ILE A 1 277 ? 48.271 16.180 -72.634 1.00 76.94 277 ILE A CA 1
ATOM 2209 C C . ILE A 1 277 ? 47.646 16.378 -74.012 1.00 76.94 277 ILE A C 1
ATOM 2211 O O . ILE A 1 277 ? 48.366 16.413 -75.008 1.00 76.94 277 ILE A O 1
ATOM 2215 N N . SER A 1 278 ? 46.325 16.565 -74.095 1.00 76.19 278 SER A N 1
ATOM 2216 C CA . SER A 1 278 ? 45.673 16.855 -75.375 1.00 76.19 278 SER A CA 1
ATOM 2217 C C . SER A 1 278 ? 46.334 18.008 -76.115 1.00 76.19 278 SER A C 1
ATOM 2219 O O . SER A 1 278 ? 46.565 17.918 -77.322 1.00 76.19 278 SER A O 1
ATOM 2221 N N . HIS A 1 279 ? 46.553 19.115 -75.412 1.00 78.06 279 HIS A N 1
ATOM 2222 C CA . HIS A 1 279 ? 47.026 20.348 -76.014 1.00 78.06 279 HIS A CA 1
ATOM 2223 C C . HIS A 1 279 ? 48.501 20.228 -76.408 1.00 78.06 279 HIS A C 1
ATOM 2225 O O . HIS A 1 279 ? 48.903 20.646 -77.501 1.00 78.06 279 HIS A O 1
ATOM 2231 N N . GLU A 1 280 ? 49.294 19.601 -75.538 1.00 76.69 280 GLU A N 1
ATOM 2232 C CA . GLU A 1 280 ? 50.717 19.363 -75.767 1.00 76.69 280 GLU A CA 1
ATOM 2233 C C . GLU A 1 280 ? 50.984 18.381 -76.904 1.00 76.69 280 GLU A C 1
ATOM 2235 O O . GLU A 1 280 ? 51.972 18.555 -77.608 1.00 76.69 280 GLU A O 1
ATOM 2240 N N . VAL A 1 281 ? 50.102 17.407 -77.153 1.00 78.31 281 VAL A N 1
ATOM 2241 C CA . VAL A 1 281 ? 50.262 16.492 -78.292 1.00 78.31 281 VAL A CA 1
ATOM 2242 C C . VAL A 1 281 ? 49.677 17.075 -79.583 1.00 78.31 281 VAL A C 1
ATOM 2244 O O . VAL A 1 281 ? 50.265 16.912 -80.651 1.00 78.31 281 VAL A O 1
ATOM 2247 N N . ARG A 1 282 ? 48.564 17.823 -79.518 1.00 78.12 282 ARG A N 1
ATOM 2248 C CA . ARG A 1 282 ? 47.939 18.436 -80.707 1.00 78.12 282 ARG A CA 1
ATOM 2249 C C . ARG A 1 282 ? 48.860 19.443 -81.398 1.00 78.12 282 ARG A C 1
ATOM 2251 O O . ARG A 1 282 ? 48.894 19.493 -82.623 1.00 78.12 282 ARG A O 1
ATOM 2258 N N . THR A 1 283 ? 49.601 20.240 -80.633 1.00 75.62 283 THR A N 1
ATOM 2259 C CA . THR A 1 283 ? 50.464 21.310 -81.163 1.00 75.62 283 THR A CA 1
ATOM 2260 C C . THR A 1 283 ? 51.589 20.797 -82.084 1.00 75.62 283 THR A C 1
ATOM 2262 O O . THR A 1 283 ? 51.633 21.225 -83.240 1.00 75.62 283 THR A O 1
ATOM 2265 N N . PRO A 1 284 ? 52.471 19.866 -81.660 1.00 75.38 284 PRO A N 1
ATOM 2266 C CA . PRO A 1 284 ? 53.507 19.317 -82.534 1.00 75.38 284 PRO A CA 1
ATOM 2267 C C . PRO A 1 284 ? 52.907 18.503 -83.683 1.00 75.38 284 PRO A C 1
ATOM 2269 O O . PRO A 1 284 ? 53.409 18.570 -84.802 1.00 75.38 284 PRO A O 1
ATOM 2272 N N . LEU A 1 285 ? 51.803 17.790 -83.442 1.00 82.94 285 LEU A N 1
ATOM 2273 C CA . LEU A 1 285 ? 51.154 16.964 -84.456 1.00 82.94 285 LEU A CA 1
ATOM 2274 C C . LEU A 1 285 ? 50.545 17.799 -85.590 1.00 82.94 285 LEU A C 1
ATOM 2276 O O . LEU A 1 285 ? 50.759 17.491 -86.760 1.00 82.94 285 LEU A O 1
ATOM 2280 N N . ASN A 1 286 ? 49.871 18.905 -85.262 1.00 79.62 286 ASN A N 1
ATOM 2281 C CA . ASN A 1 286 ? 49.387 19.866 -86.254 1.00 79.62 286 ASN A CA 1
ATOM 2282 C C . ASN A 1 286 ? 50.541 20.502 -87.042 1.00 79.62 286 ASN A C 1
ATOM 2284 O O . ASN A 1 286 ? 50.394 20.758 -88.234 1.00 79.62 286 ASN A O 1
ATOM 2288 N N . GLY A 1 287 ? 51.694 20.723 -86.400 1.00 79.75 287 GLY A N 1
ATOM 2289 C CA . GLY A 1 287 ? 52.915 21.156 -87.079 1.00 79.75 287 GLY A CA 1
ATOM 2290 C C . GLY A 1 287 ? 53.405 20.127 -88.102 1.00 79.75 287 GLY A C 1
ATOM 2291 O O . GLY A 1 287 ? 53.612 20.474 -89.263 1.00 79.75 287 GLY A O 1
ATOM 2292 N N . ILE A 1 288 ? 53.525 18.855 -87.699 1.00 80.75 288 ILE A N 1
ATOM 2293 C CA . ILE A 1 288 ? 53.930 17.743 -88.579 1.00 80.75 288 ILE A CA 1
ATOM 2294 C C . ILE A 1 288 ? 52.973 17.618 -89.773 1.00 80.75 288 ILE A C 1
ATOM 2296 O O . ILE A 1 288 ? 53.428 17.550 -90.915 1.00 80.75 288 ILE A O 1
ATOM 2300 N N . LEU A 1 289 ? 51.659 17.656 -89.527 1.00 81.75 289 LEU A N 1
ATOM 2301 C CA . LEU A 1 289 ? 50.637 17.603 -90.576 1.00 81.75 289 LEU A CA 1
ATOM 2302 C C . LEU A 1 289 ? 50.705 18.812 -91.516 1.00 81.75 289 LEU A C 1
ATOM 2304 O O . LEU A 1 289 ? 50.651 18.646 -92.733 1.00 81.75 289 LEU A O 1
ATOM 2308 N N . GLY A 1 290 ? 50.886 20.019 -90.975 1.00 79.38 290 GLY A N 1
ATOM 2309 C CA . GLY A 1 290 ? 51.026 21.236 -91.773 1.00 79.38 290 GLY A CA 1
ATOM 2310 C C . GLY A 1 290 ? 52.229 21.175 -92.717 1.00 79.38 290 GLY A C 1
ATOM 2311 O O . GLY A 1 290 ? 52.103 21.485 -93.902 1.00 79.38 290 GLY A O 1
ATOM 2312 N N . TYR A 1 291 ? 53.383 20.707 -92.232 1.00 78.44 291 TYR A N 1
ATOM 2313 C CA 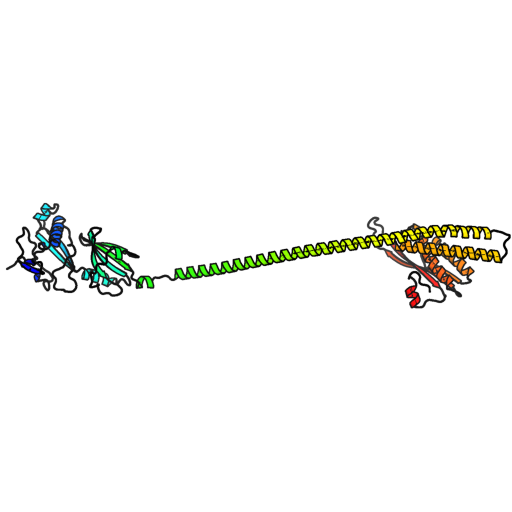. TYR A 1 291 ? 54.566 20.518 -93.076 1.00 78.44 291 TYR A CA 1
ATOM 2314 C C . TYR A 1 291 ? 54.384 19.398 -94.104 1.00 78.44 291 TYR A C 1
ATOM 2316 O O . TYR A 1 291 ? 54.766 19.587 -95.259 1.00 78.44 291 TYR A O 1
ATOM 2324 N N . ALA A 1 292 ? 53.756 18.278 -93.734 1.00 82.56 292 ALA A N 1
ATOM 2325 C CA . ALA A 1 292 ? 53.427 17.208 -94.677 1.00 82.56 292 ALA A CA 1
ATOM 2326 C C . ALA A 1 292 ? 52.543 17.730 -95.829 1.00 82.56 292 ALA A C 1
ATOM 2328 O O . ALA A 1 292 ? 52.852 17.510 -97.002 1.00 82.56 292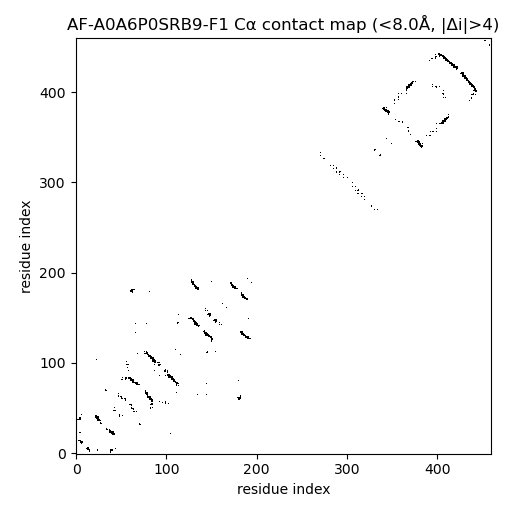 ALA A O 1
ATOM 2329 N N . GLN A 1 293 ? 51.516 18.526 -95.516 1.00 80.25 293 GLN A N 1
ATOM 2330 C CA . GLN A 1 293 ? 50.629 19.142 -96.509 1.00 80.25 293 GLN A CA 1
ATOM 2331 C C . GLN A 1 293 ? 51.334 20.157 -97.416 1.00 80.25 293 GLN A C 1
ATOM 2333 O O . GLN A 1 293 ? 51.024 20.241 -98.607 1.00 80.25 293 GLN A O 1
ATOM 2338 N N . ILE A 1 294 ? 52.280 20.936 -96.882 1.00 81.06 294 ILE A N 1
ATOM 2339 C CA . ILE A 1 294 ? 53.089 21.872 -97.676 1.00 81.06 294 ILE A CA 1
ATOM 2340 C C . ILE A 1 294 ? 54.004 21.100 -98.630 1.00 81.06 294 ILE A C 1
ATOM 2342 O O . ILE A 1 294 ? 54.043 21.412 -99.821 1.00 81.06 294 ILE A O 1
ATOM 2346 N N . LEU A 1 295 ? 54.698 20.071 -98.135 1.00 80.75 295 LEU A N 1
ATOM 2347 C CA . LEU A 1 295 ? 55.602 19.251 -98.942 1.00 80.75 295 LEU A CA 1
ATOM 2348 C C . LEU A 1 295 ? 54.851 18.574 -100.094 1.00 80.75 295 LEU A C 1
ATOM 2350 O O . LEU A 1 295 ? 55.314 18.620 -101.230 1.00 80.75 295 LEU A O 1
ATOM 2354 N N . LYS A 1 296 ? 53.642 18.062 -99.843 1.00 78.38 296 LYS A N 1
ATOM 2355 C CA . LYS A 1 296 ? 52.775 17.431 -100.852 1.00 78.38 296 LYS A CA 1
ATOM 2356 C C . LYS A 1 296 ? 52.444 18.331 -102.052 1.00 78.38 296 LYS A C 1
ATOM 2358 O O . LYS A 1 296 ? 52.229 17.826 -103.153 1.00 78.38 296 LYS A O 1
ATOM 2363 N N . LYS A 1 297 ? 52.436 19.658 -101.869 1.00 77.44 297 LYS A N 1
ATOM 2364 C CA . LYS A 1 297 ? 52.180 20.646 -102.935 1.00 77.44 297 LYS A CA 1
ATOM 2365 C C . LYS A 1 297 ? 53.403 20.935 -103.813 1.00 77.44 297 LYS A C 1
ATOM 2367 O O . LYS A 1 297 ? 53.261 21.610 -104.830 1.00 77.44 297 LYS A O 1
ATOM 2372 N N . SER A 1 298 ? 54.588 20.439 -103.451 1.00 77.44 298 SER A N 1
ATOM 2373 C CA . SER A 1 298 ? 55.804 20.640 -104.240 1.00 77.44 298 SER A CA 1
ATOM 2374 C C . SER A 1 298 ? 55.807 19.792 -105.517 1.00 77.44 298 SER A C 1
ATOM 2376 O O . SER A 1 298 ? 55.551 18.585 -105.501 1.00 77.44 298 SER A O 1
ATOM 2378 N N . THR A 1 299 ? 56.149 20.418 -106.642 1.00 63.06 299 THR A N 1
ATOM 2379 C CA . THR A 1 299 ? 56.255 19.775 -107.961 1.00 63.06 299 THR A CA 1
ATOM 2380 C C . THR A 1 299 ? 57.573 19.024 -108.180 1.00 63.06 299 THR A C 1
ATOM 2382 O O . THR A 1 299 ? 57.688 18.312 -109.173 1.00 63.06 299 THR A O 1
ATOM 2385 N N . SER A 1 300 ? 58.543 19.124 -107.260 1.00 72.56 300 SER A N 1
ATOM 2386 C CA . SER A 1 300 ? 59.883 18.515 -107.373 1.00 72.56 300 SER A CA 1
ATOM 2387 C C . SER A 1 300 ? 60.036 17.123 -106.735 1.00 72.56 300 SER A C 1
ATOM 2389 O O . SER A 1 300 ? 61.137 16.577 -106.731 1.00 72.56 300 SER A O 1
ATOM 2391 N N . LEU A 1 301 ? 58.963 16.546 -106.183 1.00 79.38 301 LEU A N 1
ATOM 2392 C CA . LEU A 1 301 ? 59.010 15.285 -105.430 1.00 79.38 301 LEU A CA 1
ATOM 2393 C C . LEU A 1 301 ? 58.838 14.045 -106.315 1.00 79.38 301 LEU A C 1
ATOM 2395 O O . LEU A 1 301 ? 57.978 14.024 -107.202 1.00 79.38 301 LEU A O 1
ATOM 2399 N N . THR A 1 302 ? 59.593 12.980 -106.019 1.00 76.50 302 THR A N 1
ATOM 2400 C CA . THR A 1 302 ? 59.423 11.682 -106.690 1.00 76.50 302 THR A CA 1
ATOM 2401 C C . THR A 1 302 ? 58.137 10.978 -106.236 1.00 76.50 302 THR A C 1
ATOM 2403 O O . THR A 1 302 ? 57.550 11.303 -105.201 1.00 76.50 302 THR A O 1
ATOM 2406 N N . ALA A 1 303 ? 57.676 9.983 -107.003 1.00 72.81 303 ALA A N 1
ATOM 2407 C CA . ALA A 1 303 ? 56.478 9.209 -106.657 1.00 72.81 303 ALA A CA 1
ATOM 2408 C C . ALA A 1 303 ? 56.597 8.492 -105.294 1.00 72.81 303 ALA A C 1
ATOM 2410 O O . ALA A 1 303 ? 55.608 8.383 -104.570 1.00 72.81 303 ALA A O 1
ATOM 2411 N N . ASN A 1 304 ? 57.806 8.054 -104.918 1.00 72.12 304 ASN A N 1
ATOM 2412 C CA . ASN A 1 304 ? 58.064 7.444 -103.612 1.00 72.12 304 ASN A CA 1
ATOM 2413 C C . ASN A 1 304 ? 58.041 8.475 -102.472 1.00 72.12 304 ASN A C 1
ATOM 2415 O O . ASN A 1 304 ? 57.492 8.172 -101.414 1.00 72.12 304 ASN A O 1
ATOM 2419 N N . ASP A 1 305 ? 58.550 9.693 -102.689 1.00 76.62 305 ASP A N 1
ATOM 2420 C CA . ASP A 1 305 ? 58.510 10.761 -101.676 1.00 76.62 305 ASP A CA 1
ATOM 2421 C C . ASP A 1 305 ? 57.071 11.193 -101.376 1.00 76.62 305 ASP A C 1
ATOM 2423 O O . ASP A 1 305 ? 56.695 11.353 -100.216 1.00 76.62 305 ASP A O 1
ATOM 2427 N N . LYS A 1 306 ? 56.232 11.312 -102.415 1.00 76.94 306 LYS A N 1
ATOM 2428 C CA . LYS A 1 306 ? 54.800 11.606 -102.249 1.00 76.94 306 LYS A CA 1
ATOM 2429 C C . LYS A 1 306 ? 54.088 10.516 -101.450 1.00 76.94 306 LYS A C 1
ATOM 2431 O O . LYS A 1 306 ? 53.372 10.837 -100.510 1.00 76.94 306 LYS A O 1
ATOM 2436 N N . LYS A 1 307 ? 54.368 9.241 -101.747 1.00 76.94 307 LYS A N 1
ATOM 2437 C CA . LYS A 1 307 ? 53.823 8.103 -100.991 1.00 76.94 307 LYS A CA 1
ATOM 2438 C C . LYS A 1 307 ? 54.262 8.120 -99.520 1.00 76.94 307 LYS A C 1
ATOM 2440 O O . LYS A 1 307 ? 53.464 7.804 -98.645 1.00 76.94 307 LYS A O 1
ATOM 2445 N N . GLY A 1 308 ? 55.509 8.503 -99.235 1.00 76.69 308 GLY A N 1
ATOM 2446 C CA . GLY A 1 308 ? 56.005 8.667 -97.864 1.00 76.69 308 GLY A CA 1
ATOM 2447 C C . GLY A 1 308 ? 55.310 9.805 -97.108 1.00 76.69 308 GLY A C 1
ATOM 2448 O O . GLY A 1 308 ? 54.922 9.629 -95.956 1.00 76.69 308 GLY A O 1
ATOM 2449 N N . ILE A 1 309 ? 55.094 10.946 -97.767 1.00 82.81 309 ILE A N 1
ATOM 2450 C CA . ILE A 1 309 ? 54.361 12.088 -97.198 1.00 82.81 309 ILE A CA 1
ATOM 2451 C C . ILE A 1 309 ? 52.894 11.730 -96.934 1.00 82.81 309 ILE A C 1
ATOM 2453 O O . ILE A 1 309 ? 52.377 12.082 -95.877 1.00 82.81 309 ILE A O 1
ATOM 2457 N N . ASP A 1 310 ? 52.248 10.987 -97.837 1.00 78.94 310 ASP A N 1
ATOM 2458 C CA . ASP A 1 310 ? 50.875 10.504 -97.644 1.00 78.94 310 ASP A CA 1
ATOM 2459 C C . ASP A 1 310 ? 50.760 9.594 -96.413 1.00 78.94 310 ASP A C 1
ATOM 2461 O O . ASP A 1 310 ? 49.812 9.715 -95.642 1.00 78.94 310 ASP A O 1
ATOM 2465 N N . ILE A 1 311 ? 51.754 8.731 -96.174 1.00 78.12 311 ILE A N 1
ATOM 2466 C CA . ILE A 1 311 ? 51.804 7.892 -94.968 1.00 78.12 311 ILE A CA 1
ATOM 2467 C C . ILE A 1 311 ? 51.974 8.750 -93.705 1.00 78.12 311 ILE A C 1
ATOM 2469 O O . ILE A 1 311 ? 51.314 8.489 -92.705 1.00 78.12 311 ILE A O 1
ATOM 2473 N N . ILE A 1 312 ? 52.826 9.782 -93.728 1.00 82.00 312 ILE A N 1
ATOM 2474 C CA . ILE A 1 312 ? 53.016 10.687 -92.578 1.00 82.00 312 ILE A CA 1
ATOM 2475 C C . ILE A 1 312 ? 51.729 11.463 -92.274 1.00 82.00 312 ILE A C 1
ATOM 2477 O O . ILE A 1 312 ? 51.344 11.574 -91.110 1.00 82.00 312 ILE A O 1
ATOM 2481 N N . GLU A 1 313 ? 51.059 11.980 -93.307 1.00 79.94 313 GLU A N 1
ATOM 2482 C CA . GLU A 1 313 ? 49.782 12.685 -93.169 1.00 79.94 313 GLU A CA 1
ATOM 2483 C C . GLU A 1 313 ? 48.703 11.756 -92.595 1.00 79.94 313 GLU A C 1
ATOM 2485 O O . GLU A 1 313 ? 48.025 12.125 -91.636 1.00 79.94 313 GLU A O 1
ATOM 2490 N N . GLN A 1 314 ? 48.606 10.527 -93.112 1.00 75.69 314 GLN A N 1
ATOM 2491 C CA . GLN A 1 314 ? 47.657 9.530 -92.623 1.00 75.69 314 GLN A CA 1
ATOM 2492 C C . GLN A 1 314 ? 47.925 9.166 -91.157 1.00 75.69 314 GLN A C 1
ATOM 2494 O O . GLN A 1 314 ? 47.039 9.305 -90.320 1.00 75.69 314 GLN A O 1
ATOM 2499 N N . CYS A 1 315 ? 49.161 8.795 -90.813 1.00 78.00 315 CYS A N 1
ATOM 2500 C CA . CYS A 1 315 ? 49.537 8.450 -89.441 1.00 78.00 315 CYS A CA 1
ATOM 2501 C C . CYS A 1 315 ? 49.318 9.616 -88.464 1.00 78.00 315 CYS A C 1
ATOM 2503 O O . CYS A 1 315 ? 48.899 9.406 -87.325 1.00 78.00 315 CYS A O 1
ATOM 2505 N N . GLY A 1 316 ? 49.599 10.851 -88.894 1.00 82.88 316 GLY A N 1
ATOM 2506 C CA . GLY A 1 316 ? 49.379 12.036 -88.072 1.00 82.88 316 GLY A CA 1
ATOM 2507 C C . GLY A 1 316 ? 47.895 12.338 -87.855 1.00 82.88 316 GLY A C 1
ATOM 2508 O O . GLY A 1 316 ? 47.498 12.705 -86.750 1.00 82.88 316 GLY A O 1
ATOM 2509 N N . SER A 1 317 ? 47.069 12.145 -88.886 1.00 77.06 317 SER A N 1
ATOM 2510 C CA . SER A 1 317 ? 45.617 12.306 -88.803 1.00 77.06 317 SER A CA 1
ATOM 2511 C C . SER A 1 317 ? 44.989 11.239 -87.902 1.00 77.06 317 SER A C 1
ATOM 2513 O O . SER A 1 317 ? 44.204 11.579 -87.014 1.00 77.06 317 SER A O 1
ATOM 2515 N N . ASP A 1 318 ? 45.414 9.981 -88.046 1.00 76.75 318 ASP A N 1
ATOM 2516 C CA . ASP A 1 318 ? 44.944 8.853 -87.237 1.00 76.75 318 ASP A CA 1
ATOM 2517 C C . ASP A 1 318 ? 45.270 9.053 -85.749 1.00 76.75 318 ASP A C 1
ATOM 2519 O O . ASP A 1 318 ? 44.406 8.886 -84.884 1.00 76.75 318 ASP A O 1
ATOM 2523 N N . LEU A 1 319 ? 46.498 9.484 -85.430 1.00 80.75 319 LEU A N 1
ATOM 2524 C CA . LEU A 1 319 ? 46.903 9.773 -84.052 1.00 80.75 319 LEU A CA 1
ATOM 2525 C C . LEU A 1 319 ? 46.100 10.934 -83.450 1.00 80.75 319 LEU A C 1
ATOM 2527 O O . LEU A 1 319 ? 45.708 10.877 -82.283 1.00 80.75 319 LEU A O 1
ATOM 2531 N N . LEU A 1 320 ? 45.827 11.978 -84.239 1.00 80.88 320 LEU A N 1
ATOM 2532 C CA . LEU A 1 320 ? 45.025 13.112 -83.787 1.00 80.88 320 LEU A CA 1
ATOM 2533 C C . LEU A 1 320 ? 43.580 12.684 -83.503 1.00 80.88 320 LEU A C 1
ATOM 2535 O O . LEU A 1 320 ? 43.008 13.127 -82.504 1.00 80.88 320 LEU A O 1
ATOM 2539 N N . SER A 1 321 ? 43.002 11.821 -84.348 1.00 77.75 321 SER A N 1
ATOM 2540 C CA . SER A 1 321 ? 41.669 11.251 -84.117 1.00 77.75 321 SER A CA 1
ATOM 2541 C C . SER A 1 321 ? 41.636 10.459 -82.816 1.00 77.75 321 SER A C 1
ATOM 2543 O O . SER A 1 321 ? 40.817 10.752 -81.949 1.00 77.75 321 SER A O 1
ATOM 2545 N N . LEU A 1 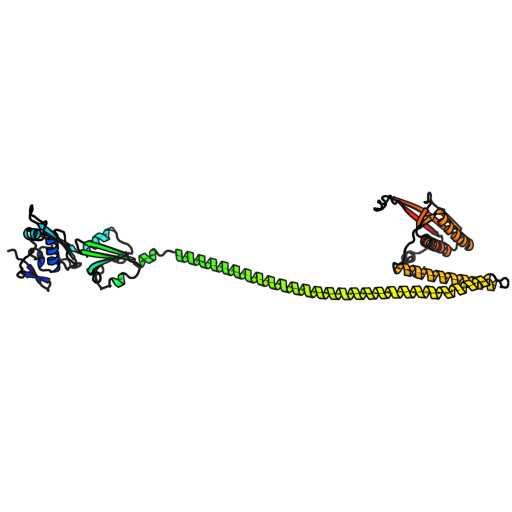322 ? 42.600 9.553 -82.619 1.00 79.31 322 LEU A N 1
ATOM 2546 C CA . LEU A 1 322 ? 42.679 8.712 -81.424 1.00 79.31 322 LEU A CA 1
ATOM 2547 C C . LEU A 1 322 ? 42.777 9.542 -80.133 1.00 79.31 322 LEU A C 1
ATOM 2549 O O . LEU A 1 322 ? 42.112 9.249 -79.141 1.00 79.31 322 LEU A O 1
ATOM 2553 N N . ILE A 1 323 ? 43.584 10.604 -80.141 1.00 80.56 323 ILE A N 1
ATOM 2554 C CA . ILE A 1 323 ? 43.716 11.505 -78.988 1.00 80.56 323 ILE A CA 1
ATOM 2555 C C . ILE A 1 323 ? 42.393 12.213 -78.702 1.00 80.56 323 ILE A C 1
ATOM 2557 O O . ILE A 1 323 ? 41.966 12.270 -77.550 1.00 80.56 323 ILE A O 1
ATOM 2561 N N . ASN A 1 324 ? 41.734 12.741 -79.735 1.00 77.06 324 ASN A N 1
ATOM 2562 C CA . ASN A 1 324 ? 40.443 13.404 -79.575 1.00 77.06 324 ASN A CA 1
ATOM 2563 C C . ASN A 1 324 ? 39.365 12.433 -79.059 1.00 77.06 324 ASN A C 1
ATOM 2565 O O . ASN A 1 324 ? 38.583 12.813 -78.192 1.00 77.06 324 ASN A O 1
ATOM 2569 N N . GLU A 1 325 ? 39.366 11.179 -79.514 1.00 76.69 325 GLU A N 1
ATOM 2570 C CA . GLU A 1 325 ? 38.448 10.134 -79.042 1.00 76.69 325 GLU A CA 1
ATOM 2571 C C . GLU A 1 325 ? 38.666 9.782 -77.565 1.00 76.69 325 GLU A C 1
ATOM 2573 O O . GLU A 1 325 ? 37.702 9.700 -76.802 1.00 76.69 325 GLU A O 1
ATOM 2578 N N . ILE A 1 326 ? 39.922 9.639 -77.123 1.00 78.44 326 ILE A N 1
ATOM 2579 C CA . ILE A 1 326 ? 40.245 9.393 -75.707 1.00 78.44 326 ILE A CA 1
ATOM 2580 C C . ILE A 1 326 ? 39.759 10.554 -74.832 1.00 78.44 326 ILE A C 1
ATOM 2582 O O . ILE A 1 326 ? 39.236 10.339 -73.739 1.00 78.44 326 ILE A O 1
ATOM 2586 N N . LEU A 1 327 ? 39.896 11.791 -75.301 1.00 76.62 327 LEU A N 1
ATOM 2587 C CA . LEU A 1 327 ? 39.448 12.968 -74.556 1.00 76.62 327 LEU A CA 1
ATOM 2588 C C . LEU A 1 327 ? 37.933 13.081 -74.492 1.00 76.62 327 LEU A C 1
ATOM 2590 O O . LEU A 1 327 ? 37.395 13.441 -73.443 1.00 76.62 327 LEU A O 1
ATOM 2594 N N . ASP A 1 328 ? 37.250 12.766 -75.590 1.00 75.44 328 ASP A N 1
ATOM 2595 C CA . ASP A 1 328 ? 35.795 12.690 -75.622 1.00 75.44 328 ASP A CA 1
ATOM 2596 C C . ASP A 1 328 ? 35.298 11.657 -74.602 1.00 75.44 328 ASP A C 1
ATOM 2598 O O . ASP A 1 328 ? 34.445 11.986 -73.775 1.00 75.44 328 ASP A O 1
ATOM 2602 N N . LEU A 1 329 ? 35.895 10.458 -74.571 1.00 76.81 329 LEU A N 1
ATOM 2603 C CA . LEU A 1 329 ? 35.583 9.427 -73.575 1.00 76.81 329 LEU A CA 1
ATOM 2604 C C . LEU A 1 329 ? 35.792 9.940 -72.143 1.00 76.81 329 LEU A C 1
ATOM 2606 O O . LEU A 1 329 ? 34.924 9.783 -71.289 1.00 76.81 329 LEU A O 1
ATOM 2610 N N . CYS A 1 330 ? 36.910 10.610 -71.880 1.00 73.56 330 CYS A N 1
ATOM 2611 C CA . CYS A 1 330 ? 37.212 11.119 -70.543 1.00 73.56 330 CYS A CA 1
ATOM 2612 C C . CYS A 1 330 ? 36.292 12.278 -70.122 1.00 73.56 330 CYS A C 1
ATOM 2614 O O . CYS A 1 330 ? 35.974 12.423 -68.942 1.00 73.56 330 CYS A O 1
ATOM 2616 N N . THR A 1 331 ? 35.820 13.083 -71.077 1.00 72.75 331 THR A N 1
ATOM 2617 C CA . THR A 1 331 ? 34.819 14.136 -70.835 1.00 72.75 331 THR A CA 1
ATOM 2618 C C . THR A 1 331 ? 33.454 13.533 -70.494 1.00 72.75 331 THR A C 1
ATOM 2620 O O . THR A 1 331 ? 32.759 14.041 -69.609 1.00 72.75 331 THR A O 1
ATOM 2623 N N . ILE A 1 332 ? 33.098 12.422 -71.147 1.00 74.75 332 ILE A N 1
ATOM 2624 C CA . ILE A 1 332 ? 31.887 11.644 -70.862 1.00 74.75 332 ILE A CA 1
ATOM 2625 C C . ILE A 1 332 ? 31.965 11.006 -69.469 1.00 74.75 332 ILE A C 1
ATOM 2627 O O . ILE A 1 332 ? 31.047 11.194 -68.674 1.00 74.75 332 ILE A O 1
ATOM 2631 N N . GLU A 1 333 ? 33.066 10.322 -69.133 1.00 70.12 333 GLU A N 1
ATOM 2632 C CA . GLU A 1 333 ? 33.268 9.704 -67.809 1.00 70.12 333 GLU A CA 1
ATOM 2633 C C . GLU A 1 333 ? 33.218 10.726 -66.664 1.00 70.12 333 GLU A C 1
ATOM 2635 O O . GLU A 1 333 ? 32.725 10.426 -65.579 1.00 70.12 333 GLU A O 1
ATOM 2640 N N . ALA A 1 334 ? 33.697 11.950 -66.901 1.00 67.50 334 ALA A N 1
ATOM 2641 C CA . ALA A 1 334 ? 33.654 13.031 -65.920 1.00 67.50 334 ALA A CA 1
ATOM 2642 C C . ALA A 1 334 ? 32.260 13.673 -65.765 1.00 67.50 334 ALA A C 1
ATOM 2644 O O . ALA A 1 334 ? 32.127 14.642 -65.016 1.00 67.50 334 ALA A O 1
ATOM 2645 N N . ASN A 1 335 ? 31.241 13.174 -66.478 1.00 67.12 335 ASN A N 1
ATOM 2646 C CA . ASN A 1 335 ? 29.886 13.726 -66.546 1.00 67.12 335 ASN A CA 1
ATOM 2647 C C . ASN A 1 335 ? 29.852 15.209 -66.976 1.00 67.12 335 ASN A C 1
ATOM 2649 O O . ASN A 1 335 ? 28.973 15.969 -66.577 1.00 67.12 335 ASN A O 1
ATOM 2653 N N . LYS A 1 336 ? 30.848 15.626 -67.772 1.00 67.81 336 LYS A N 1
ATOM 2654 C CA . LYS A 1 336 ? 31.020 16.996 -68.287 1.00 67.81 336 LYS A CA 1
ATOM 2655 C C . LYS A 1 336 ? 30.583 17.141 -69.746 1.00 67.81 336 LYS A C 1
ATOM 2657 O O . LYS A 1 336 ? 30.761 18.207 -70.327 1.00 67.81 336 LYS A O 1
ATOM 2662 N N . LEU A 1 337 ? 30.064 16.076 -70.363 1.00 73.75 337 LEU A N 1
ATOM 2663 C CA . LEU A 1 337 ? 29.533 16.148 -71.719 1.00 73.75 337 LEU A CA 1
ATOM 2664 C C . LEU A 1 337 ? 28.146 16.800 -71.690 1.00 73.75 337 LEU A C 1
ATOM 2666 O O . LEU A 1 337 ? 27.165 16.174 -71.294 1.00 73.75 337 LEU A O 1
ATOM 2670 N N . GLU A 1 338 ? 28.060 18.031 -72.174 1.00 75.06 338 GLU A N 1
ATOM 2671 C CA . GLU A 1 338 ? 26.787 18.669 -72.494 1.00 75.06 338 GLU A CA 1
ATOM 2672 C C . GLU A 1 338 ? 26.447 18.398 -73.966 1.00 75.06 338 GLU A C 1
ATOM 2674 O O . GLU A 1 338 ? 27.265 18.629 -74.858 1.00 75.06 338 GLU A O 1
ATOM 2679 N N . LEU A 1 339 ? 25.251 17.859 -74.229 1.00 81.75 339 LEU A N 1
ATOM 2680 C CA . LEU A 1 339 ? 24.752 17.685 -75.594 1.00 81.75 339 LEU A CA 1
ATOM 2681 C C . LEU A 1 339 ? 24.171 19.008 -76.084 1.00 81.75 339 LEU A C 1
ATOM 2683 O O . LEU A 1 339 ? 23.203 19.519 -75.514 1.00 81.75 339 LEU A O 1
ATOM 2687 N N . HIS A 1 340 ? 24.716 19.534 -77.175 1.00 82.00 340 HIS A N 1
ATOM 2688 C CA . HIS A 1 340 ? 24.231 20.773 -77.771 1.00 82.00 340 HIS A CA 1
ATOM 2689 C C . HIS A 1 340 ? 23.212 20.445 -78.858 1.00 82.00 340 HIS A C 1
ATOM 2691 O O . HIS A 1 340 ? 23.531 20.340 -80.040 1.00 82.00 340 HIS A O 1
ATOM 2697 N N . SER A 1 341 ? 21.965 20.239 -78.434 1.00 84.06 341 SER A N 1
ATOM 2698 C CA . SER A 1 341 ? 20.874 19.904 -79.345 1.00 84.06 341 SER A CA 1
ATOM 2699 C C . SER A 1 341 ? 20.472 21.110 -80.195 1.00 84.06 341 SER A C 1
ATOM 2701 O O . SER A 1 341 ? 20.076 22.146 -79.659 1.00 84.06 341 SER A O 1
ATOM 2703 N N . GLN A 1 342 ? 20.523 20.956 -81.516 1.00 87.75 342 GLN A N 1
ATOM 2704 C CA . GLN A 1 342 ? 20.073 21.953 -82.483 1.00 87.75 342 GLN A CA 1
ATOM 2705 C C . GLN A 1 342 ? 19.114 21.336 -83.503 1.00 87.75 342 GLN A C 1
ATOM 2707 O O . GLN A 1 342 ? 19.104 20.125 -83.728 1.00 87.75 342 GLN A O 1
ATOM 2712 N N . THR A 1 343 ? 18.280 22.175 -84.123 1.00 90.62 343 THR A N 1
ATOM 2713 C CA . THR A 1 343 ? 17.397 21.729 -85.208 1.00 90.62 343 THR A CA 1
ATOM 2714 C C . THR A 1 343 ? 18.211 21.592 -86.489 1.00 90.62 343 THR A C 1
ATOM 2716 O O . THR A 1 343 ? 18.711 22.587 -87.005 1.00 90.62 343 THR A O 1
ATOM 2719 N N . VAL A 1 344 ? 18.331 20.364 -86.988 1.00 90.31 344 VAL A N 1
ATOM 2720 C CA . VAL A 1 344 ? 19.115 20.004 -88.177 1.00 90.31 344 VAL A CA 1
ATOM 2721 C C . VAL A 1 344 ? 18.175 19.514 -89.274 1.00 90.31 344 VAL A C 1
ATOM 2723 O O . VAL A 1 344 ? 17.258 18.737 -88.994 1.00 90.31 344 VAL A O 1
ATOM 2726 N N . ASP A 1 345 ? 18.413 19.933 -90.520 1.00 91.88 345 ASP A N 1
ATOM 2727 C CA . ASP A 1 345 ? 17.755 19.355 -91.697 1.00 91.88 345 ASP A CA 1
ATOM 2728 C C . ASP A 1 345 ? 18.233 17.911 -91.893 1.00 91.88 345 ASP A C 1
ATOM 2730 O O . ASP A 1 345 ? 19.401 17.645 -92.186 1.00 91.88 345 ASP A O 1
ATOM 2734 N N . PHE A 1 346 ? 17.328 16.957 -91.687 1.00 91.19 346 PHE A N 1
ATOM 2735 C CA . PHE A 1 346 ? 17.700 15.550 -91.597 1.00 91.19 346 PHE A CA 1
ATOM 2736 C C . PHE A 1 346 ? 18.105 14.967 -92.955 1.00 91.19 346 PHE A C 1
ATOM 2738 O O . PHE A 1 346 ? 18.966 14.091 -93.020 1.00 91.19 346 PHE A O 1
ATOM 2745 N N . GLY A 1 347 ? 17.513 15.469 -94.043 1.00 88.94 347 GLY A N 1
ATOM 2746 C CA . GLY A 1 347 ? 17.833 15.030 -95.399 1.00 88.94 347 GLY A CA 1
ATOM 2747 C C . GLY A 1 347 ? 19.256 15.410 -95.795 1.00 88.94 347 GLY A C 1
ATOM 2748 O O . GLY A 1 347 ? 20.013 14.556 -96.255 1.00 88.94 347 GLY A O 1
ATOM 2749 N N . THR A 1 348 ? 19.627 16.668 -95.561 1.00 89.19 348 THR A N 1
ATOM 2750 C CA . THR A 1 348 ? 20.974 17.191 -95.828 1.00 89.19 348 THR A CA 1
ATOM 2751 C C . THR A 1 348 ? 22.007 16.487 -94.953 1.00 89.19 348 THR A C 1
ATOM 2753 O O . THR A 1 348 ? 23.007 15.987 -95.458 1.00 89.19 348 THR A O 1
ATOM 2756 N N . PHE A 1 349 ? 21.711 16.327 -93.661 1.00 92.12 349 PHE A N 1
ATOM 2757 C CA . PHE A 1 349 ? 22.576 15.613 -92.722 1.00 92.12 349 PHE A CA 1
ATOM 2758 C C . PHE A 1 349 ? 22.892 14.172 -93.156 1.00 92.12 349 PHE A C 1
ATOM 2760 O O . PHE A 1 349 ? 24.048 13.747 -93.132 1.00 92.12 349 PHE A O 1
ATOM 2767 N N . LEU A 1 350 ? 21.874 13.405 -93.564 1.00 91.81 350 LEU A N 1
ATOM 2768 C CA . LEU A 1 350 ? 22.066 12.035 -94.047 1.00 91.81 350 LEU A CA 1
ATOM 2769 C C . LEU A 1 350 ? 22.838 11.995 -95.363 1.00 91.81 350 LEU A C 1
ATOM 2771 O O . LEU A 1 350 ? 23.685 11.120 -95.539 1.00 91.81 350 LEU A O 1
ATOM 2775 N N . LYS A 1 351 ? 22.558 12.938 -96.267 1.00 90.25 351 LYS A N 1
ATOM 2776 C CA . LYS A 1 351 ? 23.243 13.049 -97.554 1.00 90.25 351 LYS A CA 1
ATOM 2777 C C . LYS A 1 351 ? 24.748 13.240 -97.365 1.00 90.25 351 LYS A C 1
ATOM 2779 O O . LYS A 1 351 ? 25.514 12.498 -97.970 1.00 90.25 351 LYS A O 1
ATOM 2784 N N . ASP A 1 352 ? 25.160 14.133 -96.467 1.00 90.19 352 ASP A N 1
ATOM 2785 C CA . ASP A 1 352 ? 26.577 14.373 -96.174 1.00 90.19 352 ASP A CA 1
ATOM 2786 C C . ASP A 1 352 ? 27.297 13.104 -95.691 1.00 90.19 352 ASP A C 1
ATOM 2788 O O . ASP A 1 352 ? 28.431 12.829 -96.079 1.00 90.19 352 ASP A O 1
ATOM 2792 N N . ILE A 1 353 ? 26.650 12.314 -94.829 1.00 92.31 353 ILE A N 1
ATOM 2793 C CA . ILE A 1 353 ? 27.223 11.064 -94.306 1.00 92.31 353 ILE A CA 1
ATOM 2794 C C . ILE A 1 353 ? 27.333 10.018 -95.418 1.00 92.31 353 ILE A C 1
ATOM 2796 O O . ILE A 1 353 ? 28.365 9.360 -95.554 1.00 92.31 353 ILE A O 1
ATOM 2800 N N . VAL A 1 354 ? 26.276 9.884 -96.220 1.00 91.88 354 VAL A N 1
ATOM 2801 C CA . VAL A 1 354 ? 26.216 8.957 -97.354 1.00 91.88 354 VAL A CA 1
ATOM 2802 C C . VAL A 1 354 ? 27.310 9.268 -98.371 1.00 91.88 354 VAL A C 1
ATOM 2804 O O . VAL A 1 354 ? 28.003 8.349 -98.792 1.00 91.88 354 VAL A O 1
ATOM 2807 N N . GLU A 1 355 ? 27.522 10.538 -98.721 1.00 90.75 355 GLU A N 1
ATOM 2808 C CA . GLU A 1 355 ? 28.563 10.945 -99.673 1.00 90.75 355 GLU A CA 1
ATOM 2809 C C . GLU A 1 355 ? 29.973 10.610 -99.167 1.00 90.75 355 GLU A C 1
ATOM 2811 O O . GLU A 1 355 ? 30.777 10.047 -99.911 1.00 90.75 355 GLU A O 1
ATOM 2816 N N . ILE A 1 356 ? 30.265 10.872 -97.887 1.00 89.06 356 ILE A N 1
ATOM 2817 C CA . ILE A 1 356 ? 31.565 10.532 -97.283 1.00 89.06 356 ILE A CA 1
ATOM 2818 C C . ILE A 1 356 ? 31.817 9.019 -97.353 1.00 89.06 356 ILE A C 1
ATOM 2820 O O . ILE A 1 356 ? 32.905 8.580 -97.732 1.00 89.06 356 ILE A O 1
ATOM 2824 N N . CYS A 1 357 ? 30.824 8.209 -96.985 1.00 89.38 357 CYS A N 1
ATOM 2825 C CA . CYS A 1 357 ? 30.954 6.753 -96.970 1.00 89.38 357 CYS A CA 1
ATOM 2826 C C . CYS A 1 357 ? 30.991 6.146 -98.378 1.00 89.38 357 CYS A C 1
ATOM 2828 O O . CYS A 1 357 ? 31.738 5.192 -98.596 1.00 89.38 357 CYS A O 1
ATOM 2830 N N . GLN A 1 358 ? 30.256 6.720 -99.334 1.00 90.81 358 GLN A N 1
ATOM 2831 C CA . GLN A 1 358 ? 30.274 6.314 -100.739 1.00 90.81 358 GLN A CA 1
ATOM 2832 C C . GLN A 1 358 ? 31.688 6.423 -101.318 1.00 90.81 358 GLN A C 1
ATOM 2834 O O . GLN A 1 358 ? 32.194 5.455 -101.881 1.00 90.81 358 GLN A O 1
ATOM 2839 N N . VAL A 1 359 ? 32.364 7.558 -101.105 1.00 89.81 359 VAL A N 1
ATOM 2840 C CA . VAL A 1 359 ? 33.738 7.770 -101.590 1.00 89.81 359 VAL A CA 1
ATOM 2841 C C . VAL A 1 359 ? 34.699 6.731 -101.006 1.00 89.81 359 VAL A C 1
ATOM 2843 O O . VAL A 1 359 ? 35.511 6.161 -101.735 1.00 89.81 359 VAL A O 1
ATOM 2846 N N . LYS A 1 360 ? 34.599 6.435 -99.703 1.00 87.56 360 LYS A N 1
ATOM 2847 C CA . LYS A 1 360 ? 35.445 5.418 -99.053 1.00 87.56 360 LYS A CA 1
ATOM 2848 C C . LYS A 1 360 ? 35.187 4.009 -99.597 1.00 87.56 360 LYS A C 1
ATOM 2850 O O . LYS A 1 360 ? 36.130 3.249 -99.807 1.00 87.56 360 LYS A O 1
ATOM 2855 N N . ALA A 1 361 ? 33.923 3.657 -99.826 1.00 88.56 361 ALA A N 1
ATOM 2856 C CA . ALA A 1 361 ? 33.543 2.362 -100.382 1.00 88.56 361 ALA A CA 1
ATOM 2857 C C . ALA A 1 361 ? 34.035 2.191 -101.829 1.00 88.56 361 ALA A C 1
ATOM 2859 O O . ALA A 1 361 ? 34.584 1.140 -102.161 1.00 88.56 361 ALA A O 1
ATOM 2860 N N . GLU A 1 362 ? 33.925 3.234 -102.658 1.00 88.75 362 GLU A N 1
ATOM 2861 C CA . GLU A 1 362 ? 34.439 3.253 -104.035 1.00 88.75 362 GLU A CA 1
ATOM 2862 C C . GLU A 1 362 ? 35.960 3.108 -104.083 1.00 88.75 362 GLU A C 1
ATOM 2864 O O . GLU A 1 362 ? 36.477 2.299 -104.850 1.00 88.75 362 GLU A O 1
ATOM 2869 N N . GLN A 1 363 ? 36.682 3.829 -103.218 1.00 87.06 363 GLN A N 1
ATOM 2870 C CA . GLN A 1 363 ? 38.137 3.698 -103.091 1.00 87.06 363 GLN A CA 1
ATOM 2871 C C . GLN A 1 363 ? 38.562 2.281 -102.692 1.00 87.06 363 GLN A C 1
ATOM 2873 O O . GLN A 1 363 ? 39.614 1.810 -103.125 1.00 87.06 363 GLN A O 1
ATOM 2878 N N . LYS A 1 364 ? 37.744 1.595 -101.885 1.00 85.69 364 LYS A N 1
ATOM 2879 C CA . LYS A 1 364 ? 37.971 0.204 -101.478 1.00 85.69 364 LYS A CA 1
ATOM 2880 C C . LYS A 1 364 ? 37.450 -0.821 -102.500 1.00 85.69 364 LYS A C 1
ATOM 2882 O O . LYS A 1 364 ? 37.775 -1.999 -102.398 1.00 85.69 364 LYS A O 1
ATOM 2887 N N . GLY A 1 365 ? 36.669 -0.393 -103.492 1.00 88.75 365 GLY A N 1
ATOM 2888 C CA . GLY A 1 365 ? 36.098 -1.258 -104.526 1.00 88.75 365 GLY A CA 1
ATOM 2889 C C . GLY A 1 365 ? 34.930 -2.138 -104.060 1.00 88.75 365 GLY A C 1
ATOM 2890 O O . GLY A 1 365 ? 34.684 -3.178 -104.669 1.00 88.75 365 GLY A O 1
ATOM 2891 N N . ILE A 1 366 ? 34.210 -1.751 -103.000 1.00 91.56 366 ILE A N 1
ATOM 2892 C CA . ILE A 1 366 ? 33.037 -2.485 -102.489 1.00 91.56 366 ILE A CA 1
ATOM 2893 C C . ILE A 1 366 ? 31.730 -1.761 -102.837 1.00 91.56 366 ILE A C 1
ATOM 2895 O O . ILE A 1 366 ? 31.704 -0.544 -103.014 1.00 91.56 366 ILE A O 1
ATOM 2899 N N . SER A 1 367 ? 30.619 -2.498 -102.916 1.00 91.69 367 SER A N 1
ATOM 2900 C CA . SER A 1 367 ? 29.308 -1.886 -103.164 1.00 91.69 367 SER A CA 1
ATOM 2901 C C . SER A 1 367 ? 28.782 -1.158 -101.920 1.00 91.69 367 SER A C 1
ATOM 2903 O O . SER A 1 367 ? 28.884 -1.660 -100.802 1.00 91.69 367 SER A O 1
ATOM 2905 N N . TYR A 1 368 ? 28.203 0.028 -102.105 1.00 93.88 368 TYR A N 1
ATOM 2906 C CA . TYR A 1 368 ? 27.542 0.781 -101.041 1.00 93.88 368 TYR A CA 1
ATOM 2907 C C . TYR A 1 368 ? 26.126 1.141 -101.474 1.00 93.88 368 TYR A C 1
ATOM 2909 O O . TYR A 1 368 ? 25.905 1.590 -102.599 1.00 93.88 368 TYR A O 1
ATOM 2917 N N . SER A 1 369 ? 25.153 0.918 -100.593 1.00 92.50 369 SER A N 1
ATOM 2918 C CA . SER A 1 369 ? 23.756 1.256 -100.867 1.00 92.50 369 SER A CA 1
ATOM 2919 C C . SER A 1 369 ? 23.128 1.979 -99.689 1.00 92.50 369 SER A C 1
ATOM 2921 O O . SER A 1 369 ? 23.159 1.478 -98.566 1.00 92.50 369 SER A O 1
ATOM 2923 N N . TYR A 1 370 ? 22.490 3.110 -99.963 1.00 92.00 370 TYR A N 1
ATOM 2924 C CA . TYR A 1 370 ? 21.693 3.845 -98.991 1.00 92.00 370 TYR A CA 1
ATOM 2925 C C . TYR A 1 370 ? 20.203 3.691 -99.296 1.00 92.00 370 TYR A C 1
ATOM 2927 O O . TYR A 1 370 ? 19.769 3.885 -100.433 1.00 92.00 370 TYR A O 1
ATOM 2935 N N . GLN A 1 371 ? 19.416 3.352 -98.275 1.00 90.19 371 GLN A N 1
ATOM 2936 C CA . GLN A 1 371 ? 17.964 3.244 -98.368 1.00 90.19 371 GLN A CA 1
ATOM 2937 C C . GLN A 1 371 ? 17.293 3.989 -97.211 1.00 90.19 371 GLN A C 1
ATOM 2939 O O . GLN A 1 371 ? 17.504 3.692 -96.037 1.00 90.19 371 GLN A O 1
ATOM 2944 N N . ALA A 1 372 ? 16.430 4.944 -97.545 1.00 85.69 372 ALA A N 1
ATOM 2945 C CA . ALA A 1 372 ? 15.526 5.571 -96.590 1.00 85.69 372 ALA A CA 1
ATOM 2946 C C . ALA A 1 372 ? 14.122 4.987 -96.762 1.00 85.69 372 ALA A C 1
ATOM 2948 O O . ALA A 1 372 ? 13.513 5.127 -97.826 1.00 85.69 372 ALA A O 1
ATOM 2949 N N . THR A 1 373 ? 13.589 4.350 -95.721 1.00 75.50 373 THR A N 1
ATOM 2950 C CA . THR A 1 373 ? 12.199 3.868 -95.719 1.00 75.50 373 THR A CA 1
ATOM 2951 C C . THR A 1 373 ? 11.232 5.051 -95.544 1.00 75.50 373 THR A C 1
ATOM 2953 O O . THR A 1 373 ? 11.603 6.110 -95.038 1.00 75.50 373 THR A O 1
ATOM 2956 N N . SER A 1 374 ? 9.983 4.916 -96.000 1.00 67.25 374 SER A N 1
ATOM 2957 C CA . SER A 1 374 ? 9.073 6.047 -96.242 1.00 67.25 374 SER A CA 1
ATOM 2958 C C . SER A 1 374 ? 8.820 6.993 -95.048 1.00 67.25 374 SER A C 1
ATOM 2960 O O . SER A 1 374 ? 8.540 6.552 -93.935 1.00 67.25 374 SER A O 1
ATOM 2962 N N . ARG A 1 375 ? 8.810 8.298 -95.381 1.00 75.19 375 ARG A N 1
ATOM 2963 C CA . ARG A 1 375 ? 8.523 9.523 -94.598 1.00 75.19 375 ARG A CA 1
ATOM 2964 C C . ARG A 1 375 ? 9.410 9.764 -93.369 1.00 75.19 375 ARG A C 1
ATOM 2966 O O . ARG A 1 375 ? 8.934 9.826 -92.237 1.00 75.19 375 ARG A O 1
ATOM 2973 N N . LEU A 1 376 ? 10.697 9.997 -93.628 1.00 83.56 376 LEU A N 1
ATOM 2974 C CA . LEU A 1 376 ? 11.596 10.617 -92.654 1.00 83.56 376 LEU A CA 1
ATOM 2975 C C . LEU A 1 376 ? 11.133 12.054 -92.322 1.00 83.56 376 LEU A C 1
ATOM 2977 O O . LEU A 1 376 ? 10.606 12.742 -93.202 1.00 83.56 376 LEU A O 1
ATOM 2981 N N . PRO A 1 377 ? 11.301 12.519 -91.071 1.00 84.38 377 PRO A N 1
ATOM 2982 C CA . PRO A 1 377 ? 11.026 13.907 -90.712 1.00 84.38 377 PRO A CA 1
ATOM 2983 C C . PRO A 1 377 ? 11.991 14.851 -91.437 1.00 84.38 377 PRO A C 1
ATOM 2985 O O . PRO A 1 377 ? 13.160 14.523 -91.613 1.00 84.38 377 PRO A O 1
ATOM 2988 N N . THR A 1 378 ? 11.517 16.036 -91.831 1.00 85.12 378 THR A N 1
ATOM 2989 C CA . THR A 1 378 ? 12.358 17.034 -92.515 1.00 85.12 378 THR A CA 1
ATOM 2990 C C . THR A 1 378 ? 13.464 17.564 -91.604 1.00 85.12 378 THR A C 1
ATOM 2992 O O . THR A 1 378 ? 14.583 17.775 -92.055 1.00 85.12 378 THR A O 1
ATOM 2995 N N . ALA A 1 379 ? 13.172 17.733 -90.313 1.00 87.44 379 ALA A N 1
ATOM 2996 C CA . ALA A 1 379 ? 14.132 18.213 -89.330 1.00 87.44 379 ALA A CA 1
ATOM 2997 C C . ALA A 1 379 ? 14.081 17.389 -88.040 1.00 87.44 379 ALA A C 1
ATOM 2999 O O . ALA A 1 379 ? 13.018 16.905 -87.640 1.00 87.44 379 ALA A O 1
ATOM 3000 N N . ILE A 1 380 ? 15.233 17.259 -87.385 1.00 89.69 380 ILE A N 1
ATOM 3001 C CA . ILE A 1 380 ? 15.397 16.584 -86.093 1.00 89.69 380 ILE A CA 1
ATOM 3002 C C . ILE A 1 380 ? 16.134 17.499 -85.116 1.00 89.69 380 ILE A C 1
ATOM 3004 O O . ILE A 1 380 ? 16.946 18.321 -85.530 1.00 89.69 380 ILE A O 1
ATOM 3008 N N . ASN A 1 381 ? 15.849 17.365 -83.820 1.00 89.25 381 ASN A N 1
ATOM 3009 C CA . ASN A 1 381 ? 16.576 18.085 -82.778 1.00 89.25 381 ASN A CA 1
ATOM 3010 C C . ASN A 1 381 ? 17.645 17.162 -82.187 1.00 89.25 381 ASN A C 1
ATOM 3012 O O . ASN A 1 381 ? 17.301 16.219 -81.473 1.00 89.25 381 ASN A O 1
ATOM 3016 N N . VAL A 1 382 ? 18.907 17.391 -82.544 1.00 90.38 382 VAL A N 1
ATOM 3017 C CA . VAL A 1 382 ? 20.035 16.526 -82.176 1.00 90.38 382 VAL A CA 1
ATOM 3018 C C . VAL A 1 382 ? 21.318 17.332 -82.023 1.00 90.38 382 VAL A C 1
ATOM 3020 O O . VAL A 1 382 ? 21.447 18.424 -82.572 1.00 90.38 382 VAL A O 1
ATOM 3023 N N . ASP A 1 383 ? 22.296 16.772 -81.315 1.00 90.62 383 ASP A N 1
ATOM 3024 C CA . ASP A 1 383 ? 23.683 17.213 -81.447 1.00 90.62 383 ASP A CA 1
ATOM 3025 C C . ASP A 1 383 ? 24.244 16.640 -82.757 1.00 90.62 383 ASP A C 1
ATOM 3027 O O . ASP A 1 383 ? 24.543 15.446 -82.865 1.00 90.62 383 ASP A O 1
ATOM 3031 N N . GLU A 1 384 ? 24.314 17.494 -83.778 1.00 90.69 384 GLU A N 1
ATOM 3032 C CA . GLU A 1 384 ? 24.718 17.123 -85.135 1.00 90.69 384 GLU A CA 1
ATOM 3033 C C . GLU A 1 384 ? 26.093 16.454 -85.162 1.00 90.69 384 GLU A C 1
ATOM 3035 O O . GLU A 1 384 ? 26.279 15.415 -85.798 1.00 90.69 384 GLU A O 1
ATOM 3040 N N . LYS A 1 385 ? 27.056 17.020 -84.426 1.00 86.19 385 LYS A N 1
ATOM 3041 C CA . LYS A 1 385 ? 28.440 16.546 -84.408 1.00 86.19 385 LYS A CA 1
ATOM 3042 C C . LYS A 1 385 ? 28.520 15.154 -83.792 1.00 86.19 385 LYS A C 1
ATOM 3044 O O . LYS A 1 385 ? 29.176 14.276 -84.355 1.00 86.19 385 LYS A O 1
ATOM 3049 N N . ARG A 1 386 ? 27.841 14.938 -82.661 1.00 87.75 386 ARG A N 1
ATOM 3050 C CA . ARG A 1 386 ? 27.857 13.650 -81.952 1.00 87.75 386 ARG A CA 1
ATOM 3051 C C . ARG A 1 386 ? 27.105 12.565 -82.712 1.00 87.75 386 ARG A C 1
ATOM 3053 O O . ARG A 1 386 ? 27.618 11.455 -82.834 1.00 87.75 386 ARG A O 1
ATOM 3060 N N . LEU A 1 387 ? 25.942 12.877 -83.285 1.00 91.31 387 LEU A N 1
ATOM 3061 C CA . LEU A 1 387 ? 25.211 11.903 -84.098 1.00 91.31 387 LEU A CA 1
ATOM 3062 C C . LEU A 1 387 ? 25.995 11.532 -85.366 1.00 91.31 387 LEU A C 1
ATOM 3064 O O . LEU A 1 387 ? 26.089 10.350 -85.697 1.00 91.31 387 LEU A O 1
ATOM 3068 N N . LYS A 1 388 ? 26.612 12.513 -86.040 1.00 90.38 388 LYS A N 1
ATOM 3069 C CA . LYS A 1 388 ? 27.479 12.269 -87.204 1.00 90.38 388 LYS A CA 1
ATOM 3070 C C . LYS A 1 388 ? 28.645 11.354 -86.846 1.00 90.38 388 LYS A C 1
ATOM 3072 O O . LYS A 1 388 ? 28.915 10.413 -87.582 1.00 90.38 388 LYS A O 1
ATOM 3077 N N . GLN A 1 389 ? 29.286 11.588 -85.700 1.00 87.56 389 GLN A N 1
ATOM 3078 C CA . GLN A 1 389 ? 30.384 10.762 -85.191 1.00 87.56 389 GLN A CA 1
ATOM 3079 C C . GLN A 1 389 ? 29.952 9.305 -84.976 1.00 87.56 389 GLN A C 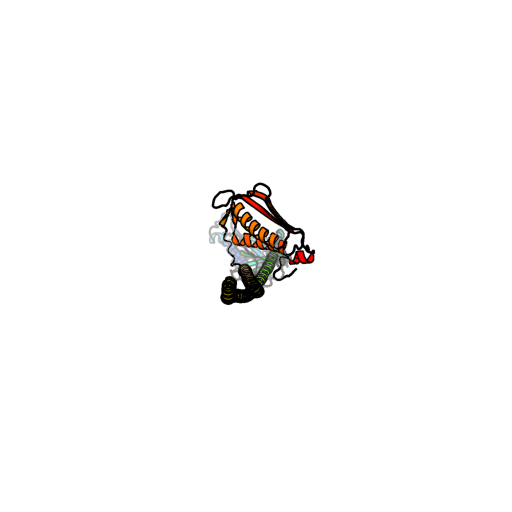1
ATOM 3081 O O . GLN A 1 389 ? 30.625 8.398 -85.454 1.00 87.56 389 GLN A O 1
ATOM 3086 N N . VAL A 1 390 ? 28.804 9.065 -84.331 1.00 90.38 390 VAL A N 1
ATOM 3087 C CA . VAL A 1 390 ? 28.275 7.702 -84.133 1.00 90.38 390 VAL A CA 1
ATOM 3088 C C . VAL A 1 390 ? 28.035 7.000 -85.472 1.00 90.38 390 VAL A C 1
ATOM 3090 O O . VAL A 1 390 ? 28.469 5.865 -85.658 1.00 90.38 390 VAL A O 1
ATOM 3093 N N . LEU A 1 391 ? 27.366 7.669 -86.415 1.00 92.88 391 LEU A N 1
ATOM 3094 C CA . LEU A 1 391 ? 27.017 7.071 -87.706 1.00 92.88 391 LEU A CA 1
ATOM 3095 C C . LEU A 1 391 ? 28.247 6.807 -88.576 1.00 92.88 391 LEU A C 1
ATOM 3097 O O . LEU A 1 391 ? 28.354 5.723 -89.148 1.00 92.88 391 LEU A O 1
ATOM 3101 N N . ILE A 1 392 ? 29.190 7.752 -88.633 1.00 89.81 392 ILE A N 1
ATOM 3102 C CA . ILE A 1 392 ? 30.456 7.560 -89.345 1.00 89.81 392 ILE A CA 1
ATOM 3103 C C . ILE A 1 392 ? 31.234 6.400 -88.725 1.00 89.81 392 ILE A C 1
ATOM 3105 O O . ILE A 1 392 ? 31.674 5.541 -89.474 1.00 89.81 392 ILE A O 1
ATOM 3109 N N . ASN A 1 393 ? 31.343 6.305 -87.396 1.00 86.88 393 ASN A N 1
ATOM 3110 C CA . ASN A 1 393 ? 32.077 5.210 -86.751 1.00 86.88 393 ASN A CA 1
ATOM 3111 C C . ASN A 1 393 ? 31.497 3.832 -87.105 1.00 86.88 393 ASN A C 1
ATOM 3113 O O . ASN A 1 393 ? 32.242 2.896 -87.388 1.00 86.88 393 ASN A O 1
ATOM 3117 N N . LEU A 1 394 ? 30.168 3.696 -87.124 1.00 90.56 394 LEU A N 1
ATOM 3118 C CA . LEU A 1 394 ? 29.514 2.438 -87.496 1.00 90.56 394 LEU A CA 1
ATOM 3119 C C . LEU A 1 394 ? 29.701 2.104 -88.984 1.00 90.56 394 LEU A C 1
ATOM 3121 O O . LEU A 1 394 ? 30.028 0.967 -89.322 1.00 90.56 394 LEU A O 1
ATOM 3125 N N . LEU A 1 395 ? 29.517 3.085 -89.871 1.00 91.44 395 LEU A N 1
ATOM 3126 C CA . LEU A 1 395 ? 29.657 2.900 -91.319 1.00 91.44 395 LEU A CA 1
ATOM 3127 C C . LEU A 1 395 ? 31.108 2.639 -91.735 1.00 91.44 395 LEU A C 1
ATOM 3129 O O . LEU A 1 395 ? 31.356 1.775 -92.574 1.00 91.44 395 LEU A O 1
ATOM 3133 N N . ASP A 1 396 ? 32.062 3.345 -91.131 1.00 87.88 396 ASP A N 1
ATOM 3134 C CA . ASP A 1 396 ? 33.490 3.178 -91.394 1.00 87.88 396 ASP A CA 1
ATOM 3135 C C . ASP A 1 396 ? 33.975 1.805 -90.932 1.00 87.88 396 ASP A C 1
ATOM 3137 O O . ASP A 1 396 ? 34.706 1.145 -91.665 1.00 87.88 396 ASP A O 1
ATOM 3141 N N . ASN A 1 397 ? 33.488 1.313 -89.785 1.00 87.69 397 ASN A N 1
ATOM 3142 C CA . ASN A 1 397 ? 33.720 -0.069 -89.364 1.00 87.69 397 ASN A CA 1
ATOM 3143 C C . ASN A 1 397 ? 33.173 -1.067 -90.397 1.00 87.69 397 ASN A C 1
ATOM 3145 O O . ASN A 1 397 ? 33.902 -1.965 -90.819 1.00 87.69 397 ASN A O 1
ATOM 3149 N N . GLY A 1 398 ? 31.935 -0.882 -90.870 1.00 88.62 398 GLY A N 1
ATOM 3150 C CA . GLY A 1 398 ? 31.348 -1.745 -91.902 1.00 88.62 398 GLY A CA 1
ATOM 3151 C C . GLY A 1 398 ? 32.179 -1.783 -93.193 1.00 88.62 398 GLY A C 1
ATOM 3152 O O . GLY A 1 398 ? 32.452 -2.858 -93.730 1.00 88.62 398 GLY A O 1
ATOM 3153 N N . ILE A 1 399 ? 32.652 -0.626 -93.668 1.00 88.75 399 ILE A N 1
ATOM 3154 C CA . ILE A 1 399 ? 33.502 -0.525 -94.868 1.00 88.75 399 ILE A CA 1
ATOM 3155 C C . ILE A 1 399 ? 34.872 -1.159 -94.611 1.00 88.75 399 ILE A C 1
ATOM 3157 O O . ILE A 1 399 ? 35.357 -1.959 -95.415 1.00 88.75 399 ILE A O 1
ATOM 3161 N N . LYS A 1 400 ? 35.500 -0.845 -93.474 1.00 85.88 400 LYS A N 1
ATOM 3162 C CA . LYS A 1 400 ? 36.839 -1.313 -93.103 1.00 85.88 400 LYS A CA 1
ATOM 3163 C C . LYS A 1 400 ? 36.931 -2.834 -93.022 1.00 85.88 400 LYS A C 1
ATOM 3165 O O . LYS A 1 400 ? 37.924 -3.374 -93.501 1.00 85.88 400 LYS A O 1
ATOM 3170 N N . PHE A 1 401 ? 35.918 -3.518 -92.497 1.00 87.19 401 PHE A N 1
ATOM 3171 C CA . PHE A 1 401 ? 35.939 -4.977 -92.312 1.00 87.19 401 PHE A CA 1
ATOM 3172 C C . PHE A 1 401 ? 35.296 -5.782 -93.456 1.00 87.19 401 PHE A C 1
ATOM 3174 O O . PHE A 1 401 ? 35.282 -7.013 -93.408 1.00 87.19 401 PHE A O 1
ATOM 3181 N N . THR A 1 402 ? 34.820 -5.113 -94.512 1.00 90.25 402 THR A N 1
ATOM 3182 C CA . THR A 1 402 ? 34.311 -5.769 -95.729 1.00 90.25 402 THR A CA 1
ATOM 3183 C C . THR A 1 402 ? 35.378 -5.779 -96.822 1.00 90.25 402 THR A C 1
ATOM 3185 O O . THR A 1 402 ? 35.737 -4.724 -97.339 1.00 90.25 402 THR A O 1
ATOM 3188 N N . GLU A 1 403 ? 35.901 -6.959 -97.165 1.00 87.62 403 GLU A N 1
ATOM 3189 C CA . GLU A 1 403 ? 36.869 -7.162 -98.264 1.00 87.62 403 GLU A CA 1
ATOM 3190 C C . GLU A 1 403 ? 36.168 -7.263 -99.630 1.00 87.62 403 GLU A C 1
ATOM 3192 O O . GLU A 1 403 ? 36.579 -6.636 -100.600 1.00 87.62 403 GLU A O 1
ATOM 3197 N N . THR A 1 404 ? 35.084 -8.042 -99.705 1.00 83.31 404 THR A N 1
ATOM 3198 C CA . THR A 1 404 ? 34.278 -8.244 -100.920 1.00 83.31 404 THR A CA 1
ATOM 3199 C C . THR A 1 404 ? 32.787 -8.200 -100.576 1.00 83.31 404 THR A C 1
ATOM 3201 O O . THR A 1 404 ? 32.392 -8.521 -99.455 1.00 83.31 404 THR A O 1
ATOM 3204 N N . GLY A 1 405 ? 31.948 -7.775 -101.526 1.00 89.69 405 GLY A N 1
ATOM 3205 C CA . GLY A 1 405 ? 30.509 -7.585 -101.311 1.00 89.69 405 GLY A CA 1
ATOM 3206 C C . GLY A 1 405 ? 30.140 -6.115 -101.111 1.00 89.69 405 GLY A C 1
ATOM 3207 O O . GLY A 1 405 ? 30.390 -5.297 -102.005 1.00 89.69 405 GLY A O 1
ATOM 3208 N N . GLY A 1 406 ? 29.510 -5.765 -99.986 1.00 91.44 406 GLY A N 1
ATOM 3209 C CA . GLY A 1 406 ? 29.081 -4.388 -99.755 1.00 91.44 406 GLY A CA 1
ATOM 3210 C C . GLY A 1 406 ? 28.508 -4.054 -98.386 1.00 91.44 406 GLY A C 1
ATOM 3211 O O . GLY A 1 406 ? 28.295 -4.919 -97.539 1.00 91.44 406 GLY A O 1
ATOM 3212 N N . VAL A 1 407 ? 28.244 -2.761 -98.202 1.00 93.88 407 VAL A N 1
ATOM 3213 C CA . VAL A 1 407 ? 27.665 -2.178 -96.988 1.00 93.88 407 VAL A CA 1
ATOM 3214 C C . VAL A 1 407 ? 26.353 -1.478 -97.338 1.00 93.88 407 VAL A C 1
ATOM 3216 O O . VAL A 1 407 ? 26.300 -0.625 -98.224 1.00 93.88 407 VAL A O 1
ATOM 3219 N N . ALA A 1 408 ? 25.285 -1.825 -96.627 1.00 93.88 408 ALA A N 1
ATOM 3220 C CA . ALA A 1 408 ? 23.973 -1.212 -96.759 1.00 93.88 408 ALA A CA 1
ATOM 3221 C C . ALA A 1 408 ? 23.657 -0.339 -95.540 1.00 93.88 408 ALA A C 1
ATOM 3223 O O . ALA A 1 408 ? 23.680 -0.814 -94.403 1.00 93.88 408 ALA A O 1
ATOM 3224 N N . PHE A 1 409 ? 23.326 0.928 -95.784 1.00 95.19 409 PHE A N 1
ATOM 3225 C CA . PHE A 1 409 ? 22.864 1.866 -94.768 1.00 95.19 409 PHE A CA 1
ATOM 3226 C C . PHE A 1 409 ? 21.363 2.104 -94.916 1.00 95.19 409 PHE A C 1
ATOM 3228 O O . PHE A 1 409 ? 20.914 2.666 -95.916 1.00 95.19 409 PHE A O 1
ATOM 3235 N N . THR A 1 410 ? 20.589 1.688 -93.914 1.00 93.56 410 THR A N 1
ATOM 3236 C CA . THR A 1 410 ? 19.131 1.820 -93.909 1.00 93.56 410 THR A CA 1
ATOM 3237 C C . THR A 1 410 ? 18.671 2.731 -92.782 1.00 93.56 410 THR A C 1
ATOM 3239 O O . THR A 1 410 ? 18.997 2.514 -91.614 1.00 93.56 410 THR A O 1
ATOM 3242 N N . VAL A 1 411 ? 17.862 3.736 -93.116 1.00 92.50 411 VAL A N 1
ATOM 3243 C CA . VAL A 1 411 ? 17.253 4.642 -92.135 1.00 92.50 411 VAL A CA 1
ATOM 3244 C C . VAL A 1 411 ? 15.745 4.463 -92.156 1.00 92.50 411 VAL A C 1
ATOM 3246 O O . VAL A 1 411 ? 15.097 4.620 -93.192 1.00 92.50 411 VAL A O 1
ATOM 3249 N N . SER A 1 412 ? 15.172 4.129 -91.001 1.00 91.00 412 SER A N 1
ATOM 3250 C CA . SER A 1 412 ? 13.739 3.863 -90.866 1.00 91.00 412 SER A CA 1
ATOM 3251 C C . SER A 1 412 ? 13.157 4.489 -89.604 1.00 91.00 412 SER A C 1
ATOM 3253 O O . SER A 1 412 ? 13.830 4.642 -88.586 1.00 91.00 412 SER A O 1
ATOM 3255 N N . VAL A 1 413 ? 11.879 4.853 -89.655 1.00 86.75 413 VAL A N 1
ATOM 3256 C CA . VAL A 1 413 ? 11.125 5.286 -88.475 1.00 86.75 413 VAL A CA 1
ATOM 3257 C C . VAL A 1 413 ? 10.417 4.065 -87.894 1.00 86.75 413 VAL A C 1
ATOM 3259 O O . VAL A 1 413 ? 9.600 3.448 -88.571 1.00 86.75 413 VAL A O 1
ATOM 3262 N N . LEU A 1 414 ? 10.720 3.709 -86.642 1.00 83.44 414 LEU A N 1
ATOM 3263 C CA . LEU A 1 414 ? 10.117 2.542 -85.975 1.00 83.44 414 LEU A CA 1
ATOM 3264 C C . LEU A 1 414 ? 8.752 2.840 -85.359 1.00 83.44 414 LEU A C 1
ATOM 3266 O O . LEU A 1 414 ? 7.966 1.932 -85.103 1.00 83.44 414 LEU A O 1
ATOM 3270 N N . GLY A 1 415 ? 8.483 4.112 -85.086 1.00 75.94 415 GLY A N 1
ATOM 3271 C CA . GLY A 1 415 ? 7.235 4.553 -84.494 1.00 75.94 415 GLY A CA 1
ATOM 3272 C C . GLY A 1 415 ? 7.348 5.967 -83.955 1.00 75.94 415 GLY A C 1
ATOM 3273 O O . GLY A 1 415 ? 8.434 6.457 -83.645 1.00 75.94 415 GLY A O 1
ATOM 3274 N N . SER A 1 416 ? 6.202 6.623 -83.839 1.00 71.94 416 SER A N 1
ATOM 3275 C CA . SER A 1 416 ? 6.089 7.928 -83.207 1.00 71.94 416 SER A CA 1
ATOM 3276 C C . SER A 1 416 ? 5.120 7.798 -82.040 1.00 71.94 416 SER A C 1
ATOM 3278 O O . SER A 1 416 ? 3.976 7.378 -82.224 1.00 71.94 416 SER A O 1
ATOM 3280 N N . ARG A 1 417 ? 5.596 8.070 -80.823 1.00 69.31 417 ARG A N 1
ATOM 3281 C CA . ARG A 1 417 ? 4.766 8.084 -79.617 1.00 69.31 417 ARG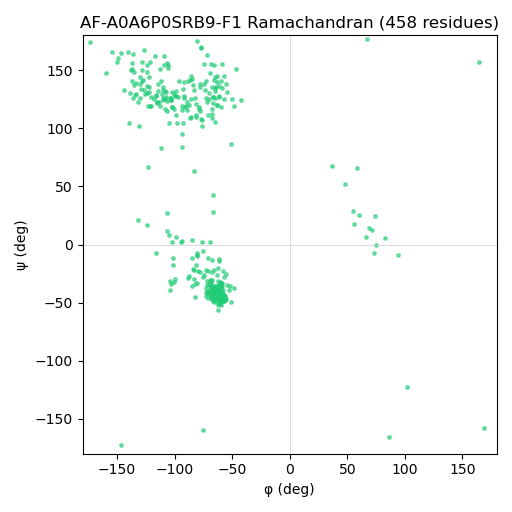 A CA 1
ATOM 3282 C C . ARG A 1 417 ? 4.509 9.529 -79.221 1.00 69.31 417 ARG A C 1
ATOM 3284 O O . ARG A 1 417 ? 5.438 10.302 -79.002 1.00 69.31 417 ARG A O 1
ATOM 3291 N N . ASN A 1 418 ? 3.235 9.864 -79.061 1.00 60.53 418 ASN A N 1
ATOM 3292 C CA . ASN A 1 418 ? 2.842 11.070 -78.348 1.00 60.53 418 ASN A CA 1
ATOM 3293 C C . ASN A 1 418 ? 3.019 10.784 -76.862 1.00 60.53 418 ASN A C 1
ATOM 3295 O O . ASN A 1 418 ? 2.246 10.010 -76.302 1.00 60.53 418 ASN A O 1
ATOM 3299 N N . ASN A 1 419 ? 4.038 11.371 -76.238 1.00 51.78 419 ASN A N 1
ATOM 3300 C CA . ASN A 1 419 ? 4.168 11.317 -74.789 1.00 51.78 419 ASN A CA 1
ATOM 3301 C C . ASN A 1 419 ? 3.829 12.670 -74.162 1.00 51.78 419 ASN A C 1
ATOM 3303 O O . ASN A 1 419 ? 3.799 13.705 -74.825 1.00 51.78 419 ASN A O 1
ATOM 3307 N N . ALA A 1 420 ? 3.436 12.579 -72.893 1.00 53.50 420 ALA A N 1
ATOM 3308 C CA . ALA A 1 420 ? 2.656 13.548 -72.136 1.00 53.50 420 ALA A CA 1
ATOM 3309 C C . ALA A 1 420 ? 3.115 15.014 -72.248 1.00 53.50 420 ALA A C 1
ATOM 3311 O O . ALA A 1 420 ? 4.294 15.310 -72.420 1.00 53.50 420 ALA A O 1
ATOM 3312 N N . LYS A 1 421 ? 2.136 15.920 -72.092 1.00 50.06 421 LYS A N 1
ATOM 3313 C CA . LYS A 1 421 ? 2.295 17.382 -72.075 1.00 50.06 421 LYS A CA 1
ATOM 3314 C C . LYS A 1 421 ? 3.512 17.815 -71.259 1.00 50.06 421 LYS A C 1
ATOM 3316 O O . LYS A 1 421 ? 3.585 17.553 -70.059 1.00 50.06 421 LYS A O 1
ATOM 3321 N N . ASP A 1 422 ? 4.391 18.569 -71.904 1.00 50.06 422 ASP A N 1
ATOM 3322 C CA . ASP A 1 422 ? 5.399 19.370 -71.225 1.00 50.06 422 ASP A CA 1
ATOM 3323 C C . ASP A 1 422 ? 4.681 20.378 -70.303 1.00 50.06 422 ASP A C 1
ATOM 3325 O O . ASP A 1 422 ? 3.871 21.194 -70.763 1.00 50.06 422 ASP A O 1
ATOM 3329 N N . LYS A 1 423 ? 4.922 20.277 -68.986 1.00 54.00 423 LYS A N 1
ATOM 3330 C CA . LYS A 1 423 ? 4.226 21.046 -67.931 1.00 54.00 423 LYS A CA 1
ATOM 3331 C C . LYS A 1 423 ? 4.417 22.563 -68.057 1.00 54.00 423 LYS A C 1
ATOM 3333 O O . LYS A 1 423 ? 3.686 23.309 -67.414 1.00 54.00 423 LYS A O 1
ATOM 3338 N N . THR A 1 424 ? 5.353 23.010 -68.888 1.00 53.19 424 THR A N 1
ATOM 3339 C CA . THR A 1 424 ? 5.743 24.420 -69.018 1.00 53.19 424 THR A CA 1
ATOM 3340 C C . THR A 1 424 ? 5.178 25.089 -70.271 1.00 53.19 424 THR A C 1
ATOM 3342 O O . THR A 1 424 ? 4.838 26.267 -70.239 1.00 53.19 424 THR A O 1
ATOM 3345 N N . THR A 1 425 ? 5.037 24.352 -71.377 1.00 58.12 425 THR A N 1
ATOM 3346 C CA . THR A 1 425 ? 4.648 24.914 -72.688 1.00 58.12 425 THR A CA 1
ATOM 3347 C C . THR A 1 425 ? 3.309 24.397 -73.213 1.00 58.12 425 THR A C 1
ATOM 3349 O O . THR A 1 425 ? 2.801 24.911 -74.210 1.00 58.12 425 THR A O 1
ATOM 3352 N N . ASN A 1 426 ? 2.704 23.405 -72.544 1.00 50.38 426 ASN A N 1
ATOM 3353 C CA . ASN A 1 426 ? 1.387 22.842 -72.867 1.00 50.38 426 ASN A CA 1
ATOM 3354 C C . ASN A 1 426 ? 1.255 22.323 -74.324 1.00 50.38 426 ASN A C 1
ATOM 3356 O O . ASN A 1 426 ? 0.138 22.106 -74.799 1.00 50.38 426 ASN A O 1
ATOM 3360 N N . LYS A 1 427 ? 2.373 22.094 -75.034 1.00 51.00 427 LYS A N 1
ATOM 3361 C CA . LYS A 1 427 ? 2.421 21.445 -76.356 1.00 51.00 427 LYS A CA 1
ATOM 3362 C C . LYS A 1 427 ? 2.723 19.949 -76.204 1.00 51.00 427 LYS A C 1
ATOM 3364 O O . LYS A 1 427 ? 3.516 19.547 -75.355 1.00 51.00 427 LYS A O 1
ATOM 3369 N N . LEU A 1 428 ? 2.069 19.121 -77.024 1.00 54.88 428 LEU A N 1
ATOM 3370 C CA . LEU A 1 428 ? 2.372 17.691 -77.151 1.00 54.88 428 LEU A CA 1
ATOM 3371 C C . LEU A 1 428 ? 3.753 17.532 -77.799 1.00 54.88 428 LEU A C 1
ATOM 3373 O O . LEU A 1 428 ? 3.936 17.942 -78.944 1.00 54.88 428 LEU A O 1
ATOM 3377 N N . GLN A 1 429 ? 4.713 16.945 -77.082 1.00 59.00 429 GLN A N 1
ATOM 3378 C CA . GLN A 1 429 ? 5.995 16.564 -77.670 1.00 59.00 429 GLN A CA 1
ATOM 3379 C C . GLN A 1 429 ? 5.852 15.176 -78.302 1.00 59.00 429 GLN A C 1
ATOM 3381 O O . GLN A 1 429 ? 5.674 14.160 -77.626 1.00 59.00 429 GLN A O 1
ATOM 3386 N N . GLN A 1 430 ? 5.887 15.145 -79.630 1.00 67.31 430 GLN A N 1
ATOM 3387 C CA . GLN A 1 430 ? 5.886 13.916 -80.408 1.00 67.31 430 GLN A CA 1
ATOM 3388 C C . GLN A 1 430 ? 7.312 13.354 -80.441 1.00 67.31 430 GLN A C 1
ATOM 3390 O O . GLN A 1 430 ? 8.201 13.946 -81.050 1.00 67.31 430 GLN A O 1
ATOM 3395 N N . ILE A 1 431 ? 7.539 12.214 -79.785 1.00 75.88 431 ILE A N 1
ATOM 3396 C CA . ILE A 1 431 ? 8.837 11.534 -79.797 1.00 75.88 431 ILE A CA 1
ATOM 3397 C C . ILE A 1 431 ? 8.814 10.505 -80.921 1.00 75.88 431 ILE A C 1
ATOM 3399 O O . ILE A 1 431 ? 8.049 9.539 -80.887 1.00 75.88 431 ILE A O 1
ATOM 3403 N N . THR A 1 432 ? 9.666 10.707 -81.921 1.00 81.81 432 THR A N 1
ATOM 3404 C CA . THR A 1 432 ? 9.822 9.783 -83.048 1.00 81.81 432 THR A CA 1
ATOM 3405 C C . THR A 1 432 ? 11.092 8.969 -82.865 1.00 81.81 432 THR A C 1
ATOM 3407 O O . THR A 1 432 ? 12.173 9.531 -82.722 1.00 81.81 432 THR A O 1
ATOM 3410 N N . THR A 1 433 ? 10.970 7.643 -82.872 1.00 87.25 433 THR A N 1
ATOM 3411 C CA . THR A 1 433 ? 12.121 6.741 -82.794 1.00 87.25 433 THR A CA 1
ATOM 3412 C C . THR A 1 433 ? 12.624 6.436 -84.198 1.00 87.25 433 THR A C 1
ATOM 3414 O O . THR A 1 433 ? 11.923 5.815 -85.001 1.00 87.25 433 THR A O 1
ATOM 3417 N N . ILE A 1 434 ? 13.854 6.861 -84.478 1.00 89.06 434 ILE A N 1
ATOM 3418 C CA . ILE A 1 434 ? 14.550 6.625 -85.743 1.00 89.06 434 ILE A CA 1
ATOM 3419 C C . ILE A 1 434 ? 15.563 5.497 -85.530 1.00 89.06 434 ILE A C 1
ATOM 3421 O O . ILE A 1 434 ? 16.324 5.517 -84.564 1.00 89.06 434 ILE A O 1
ATOM 3425 N N . ARG A 1 435 ? 15.560 4.505 -86.422 1.00 91.81 435 ARG A N 1
ATOM 3426 C CA . ARG A 1 435 ? 16.556 3.435 -86.488 1.00 91.81 435 ARG A CA 1
ATOM 3427 C C . ARG A 1 435 ? 17.524 3.718 -87.624 1.00 91.81 435 ARG A C 1
ATOM 3429 O O . ARG A 1 435 ? 17.111 3.856 -88.774 1.00 91.81 435 ARG A O 1
ATOM 3436 N N . PHE A 1 436 ? 18.800 3.717 -87.270 1.00 93.75 436 PHE A N 1
ATOM 3437 C CA . PHE A 1 436 ? 19.923 3.676 -88.192 1.00 93.75 436 PHE A CA 1
ATOM 3438 C C . PHE A 1 436 ? 20.461 2.248 -88.186 1.00 93.75 436 PHE A C 1
ATOM 3440 O O . PHE A 1 436 ? 20.857 1.745 -87.136 1.00 93.75 436 PHE A O 1
ATOM 3447 N N . GLU A 1 437 ? 20.415 1.580 -89.329 1.00 93.31 437 GLU A N 1
ATOM 3448 C CA . GLU A 1 437 ? 20.881 0.207 -89.489 1.00 93.31 437 GLU A CA 1
ATOM 3449 C C . GLU A 1 437 ? 22.026 0.183 -90.499 1.00 93.31 437 GLU A C 1
ATOM 3451 O O . GLU A 1 437 ? 21.888 0.672 -91.619 1.00 93.31 437 GLU A O 1
ATOM 3456 N N . VAL A 1 438 ? 23.159 -0.380 -90.087 1.00 93.31 438 VAL A N 1
ATOM 3457 C CA . VAL A 1 438 ? 24.318 -0.622 -90.946 1.00 93.31 438 VAL A CA 1
ATOM 3458 C C . VAL A 1 438 ? 24.477 -2.126 -91.063 1.00 93.31 438 VAL A C 1
ATOM 3460 O O . VAL A 1 438 ? 24.591 -2.814 -90.049 1.00 93.31 438 VAL A O 1
ATOM 3463 N N . LYS A 1 439 ? 24.456 -2.633 -92.292 1.00 93.25 439 LYS A N 1
ATOM 3464 C CA . LYS A 1 439 ? 24.629 -4.052 -92.585 1.00 93.25 439 LYS A CA 1
ATOM 3465 C C . LYS A 1 439 ? 25.794 -4.230 -93.539 1.00 93.25 439 LYS A C 1
ATOM 3467 O O . LYS A 1 439 ? 25.738 -3.743 -94.663 1.00 93.25 439 LYS A O 1
ATOM 3472 N N . ASP A 1 440 ? 26.812 -4.952 -93.110 1.00 93.50 440 ASP A N 1
ATOM 3473 C CA . ASP A 1 440 ? 27.967 -5.306 -93.924 1.00 93.50 440 ASP A CA 1
ATOM 3474 C C . ASP A 1 440 ? 27.976 -6.802 -94.277 1.00 93.50 440 ASP A C 1
ATOM 3476 O O . ASP A 1 440 ? 27.271 -7.615 -93.670 1.00 93.50 440 ASP A O 1
ATOM 3480 N N . THR A 1 441 ? 28.752 -7.161 -95.298 1.00 91.69 441 THR A N 1
ATOM 3481 C CA . THR A 1 441 ? 29.020 -8.555 -95.687 1.00 91.69 441 THR A CA 1
ATOM 3482 C C . THR A 1 441 ? 30.438 -8.984 -95.305 1.00 91.69 441 THR A C 1
ATOM 3484 O O . THR A 1 441 ? 31.028 -9.819 -95.990 1.00 91.69 441 THR A O 1
ATOM 3487 N N . GLY A 1 442 ? 31.013 -8.368 -94.269 1.00 88.25 442 GLY A N 1
ATOM 3488 C CA . GLY A 1 442 ? 32.371 -8.626 -93.812 1.00 88.25 442 GLY A CA 1
ATOM 3489 C C . GLY A 1 442 ? 32.516 -9.939 -93.042 1.00 88.25 442 GLY A C 1
ATOM 3490 O O . GLY A 1 442 ? 31.692 -10.848 -93.126 1.00 88.25 442 GLY A O 1
ATOM 3491 N N . ILE A 1 443 ? 33.592 -10.032 -92.259 1.00 85.69 443 ILE A N 1
ATOM 3492 C CA . ILE A 1 443 ? 33.991 -11.247 -91.521 1.00 85.69 443 ILE A CA 1
ATOM 3493 C C . ILE A 1 443 ? 32.963 -11.738 -90.483 1.00 85.69 443 ILE A C 1
ATOM 3495 O O . ILE A 1 443 ? 33.052 -12.876 -90.021 1.00 85.69 443 ILE A O 1
ATOM 3499 N N . GLY A 1 444 ? 31.981 -10.902 -90.127 1.00 84.75 444 GLY A N 1
ATOM 3500 C CA . GLY A 1 444 ? 31.029 -11.170 -89.053 1.00 84.75 444 GLY A CA 1
ATOM 3501 C C . GLY A 1 444 ? 31.687 -11.182 -87.668 1.00 84.75 444 GLY A C 1
ATOM 3502 O O . GLY A 1 444 ? 32.894 -11.017 -87.520 1.00 84.75 444 GLY A O 1
ATOM 3503 N N . MET A 1 445 ? 30.878 -11.362 -86.624 1.00 86.12 445 MET A N 1
ATOM 3504 C CA . MET A 1 445 ? 31.355 -11.442 -85.239 1.00 86.12 445 MET A CA 1
ATOM 3505 C C . MET A 1 445 ? 30.772 -12.675 -84.557 1.00 86.12 445 MET A C 1
ATOM 3507 O O . MET A 1 445 ? 29.585 -12.979 -84.704 1.00 86.12 445 MET A O 1
ATOM 3511 N N . ASN A 1 446 ? 31.589 -13.382 -83.778 1.00 88.19 446 ASN A N 1
ATOM 3512 C CA . ASN A 1 446 ? 31.108 -14.468 -82.930 1.00 88.19 446 ASN A CA 1
ATOM 3513 C C . ASN A 1 446 ? 30.407 -13.922 -81.662 1.00 88.19 446 ASN A C 1
ATOM 3515 O O . ASN A 1 446 ? 30.440 -12.726 -81.362 1.00 88.19 446 ASN A O 1
ATOM 3519 N N . ARG A 1 447 ? 29.743 -14.796 -80.890 1.00 85.50 447 ARG A N 1
ATOM 3520 C CA . ARG A 1 447 ? 28.982 -14.377 -79.693 1.00 85.50 447 ARG A CA 1
ATOM 3521 C C . ARG A 1 447 ? 29.840 -13.740 -78.596 1.00 85.50 447 ARG A C 1
ATOM 3523 O O . ARG A 1 447 ? 29.335 -12.883 -77.876 1.00 85.50 447 ARG A O 1
ATOM 3530 N N . GLU A 1 448 ? 31.099 -14.145 -78.460 1.00 82.69 448 GLU A N 1
ATOM 3531 C CA . GLU A 1 448 ? 31.999 -13.572 -77.458 1.00 82.69 448 GLU A CA 1
ATOM 3532 C C . GLU A 1 448 ? 32.417 -12.151 -77.859 1.00 82.69 448 GLU A C 1
ATOM 3534 O O . GLU A 1 448 ? 32.313 -11.228 -77.051 1.00 82.69 448 GLU A O 1
ATOM 3539 N N . GLN A 1 449 ? 32.764 -11.958 -79.133 1.00 82.38 449 GLN A N 1
ATOM 3540 C CA . GLN A 1 449 ? 33.075 -10.658 -79.728 1.00 82.38 449 GLN A CA 1
ATOM 3541 C C . GLN A 1 449 ? 31.897 -9.678 -79.596 1.00 82.38 449 GLN A C 1
ATOM 3543 O O . GLN A 1 449 ? 32.092 -8.537 -79.183 1.00 82.38 449 GLN A O 1
ATOM 3548 N N . LEU A 1 450 ? 30.657 -10.130 -79.832 1.00 83.75 450 LEU A N 1
ATOM 3549 C CA . LEU A 1 450 ? 29.458 -9.295 -79.656 1.00 83.75 450 LEU A CA 1
ATOM 3550 C C . LEU A 1 450 ? 29.264 -8.805 -78.212 1.00 83.75 450 LEU A C 1
ATOM 3552 O O . LEU A 1 450 ? 28.818 -7.678 -78.008 1.00 83.75 450 LEU A O 1
ATOM 3556 N N . SER A 1 451 ? 29.603 -9.626 -77.212 1.00 81.38 451 SER A N 1
ATOM 3557 C CA . SER A 1 451 ? 29.483 -9.244 -75.795 1.00 81.38 451 SER A CA 1
ATOM 3558 C C . SER A 1 451 ? 30.515 -8.201 -75.354 1.00 81.38 451 SER A C 1
ATOM 3560 O O . SER A 1 451 ? 30.279 -7.476 -74.390 1.00 81.38 451 SER A O 1
ATOM 3562 N N . LYS A 1 452 ? 31.634 -8.104 -76.083 1.00 81.62 452 LYS A N 1
ATOM 3563 C CA . LYS A 1 452 ? 32.752 -7.192 -75.803 1.00 81.62 452 LYS A CA 1
ATOM 3564 C C . LYS A 1 452 ? 32.755 -5.943 -76.693 1.00 81.62 452 LYS A C 1
ATOM 3566 O O . LYS A 1 452 ? 33.458 -4.992 -76.381 1.00 81.62 452 LYS A O 1
ATOM 3571 N N . LEU A 1 453 ? 31.937 -5.910 -77.752 1.00 80.81 453 LEU A N 1
ATOM 3572 C CA . LEU A 1 453 ? 31.957 -4.892 -78.814 1.00 80.81 453 LEU A CA 1
ATOM 3573 C C . LEU A 1 453 ? 31.905 -3.435 -78.319 1.00 80.81 453 LEU A C 1
ATOM 3575 O O . LEU A 1 453 ? 32.519 -2.562 -78.923 1.00 80.81 453 LEU A O 1
ATOM 3579 N N . PHE A 1 454 ? 31.161 -3.166 -77.245 1.00 81.19 454 PHE A N 1
ATOM 35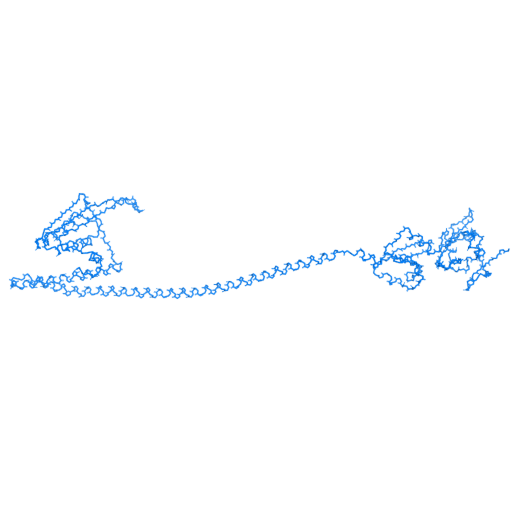80 C CA . PHE A 1 454 ? 30.982 -1.815 -76.698 1.00 81.19 454 PHE A CA 1
ATOM 3581 C C . PHE A 1 454 ? 31.757 -1.576 -75.393 1.00 81.19 454 PHE A C 1
ATOM 3583 O O . PHE A 1 454 ? 31.512 -0.579 -74.713 1.00 81.19 454 PHE A O 1
ATOM 3590 N N . LEU A 1 455 ? 32.673 -2.478 -75.024 1.00 74.62 455 LEU A N 1
ATOM 3591 C CA . LEU A 1 455 ? 33.577 -2.271 -73.895 1.00 74.62 455 LEU A CA 1
ATOM 3592 C C . LEU A 1 455 ? 34.798 -1.441 -74.342 1.00 74.62 455 LEU A C 1
ATOM 3594 O O . LEU A 1 455 ? 35.345 -1.690 -75.419 1.00 74.62 455 LEU A O 1
ATOM 3598 N N . PRO A 1 456 ? 35.252 -0.457 -73.545 1.00 68.81 456 PRO A N 1
ATOM 3599 C CA . PRO A 1 456 ? 36.422 0.352 -73.886 1.00 68.81 456 PRO A CA 1
ATOM 3600 C C . PRO A 1 456 ? 37.693 -0.495 -74.060 1.00 68.81 456 PRO A C 1
ATOM 3602 O O . PRO A 1 456 ? 37.953 -1.387 -73.260 1.00 68.81 456 PRO A O 1
ATOM 3605 N N . PHE A 1 457 ? 38.523 -0.151 -75.051 1.00 65.88 457 PHE A N 1
ATOM 3606 C CA . PHE A 1 457 ? 39.863 -0.723 -75.303 1.00 65.88 457 PHE A CA 1
ATOM 3607 C C . PHE A 1 457 ? 39.928 -2.205 -75.716 1.00 65.88 457 PHE A C 1
ATOM 3609 O O . PHE A 1 457 ? 41.027 -2.735 -75.889 1.00 65.88 457 PHE A O 1
ATOM 3616 N N . GLU A 1 458 ? 38.790 -2.853 -75.952 1.00 66.88 458 GLU A N 1
ATOM 3617 C CA . GLU A 1 458 ? 38.732 -4.189 -76.549 1.00 66.88 458 GLU A CA 1
ATOM 3618 C C . GLU A 1 458 ? 38.954 -4.109 -78.072 1.00 66.88 458 GLU A C 1
ATOM 3620 O O . GLU A 1 458 ? 38.404 -3.241 -78.755 1.00 66.88 458 GLU A O 1
ATOM 3625 N N . LYS A 1 459 ? 39.779 -5.010 -78.622 1.00 58.62 459 LYS A N 1
ATOM 3626 C CA . LYS A 1 459 ? 39.988 -5.160 -80.074 1.00 58.62 459 LYS A CA 1
ATOM 3627 C C . LYS A 1 459 ? 39.362 -6.474 -80.536 1.00 58.62 459 LYS A C 1
ATOM 3629 O O . LYS A 1 459 ? 39.523 -7.489 -79.863 1.00 58.62 459 LYS A O 1
ATOM 3634 N N . LEU A 1 460 ? 38.649 -6.420 -81.661 1.00 54.56 460 LEU A N 1
ATOM 3635 C CA . LEU A 1 460 ? 37.980 -7.567 -82.287 1.00 54.56 460 LEU A CA 1
ATOM 3636 C C . LEU A 1 460 ? 38.943 -8.535 -82.970 1.00 54.56 460 LEU A C 1
ATOM 3638 O O . LEU A 1 460 ? 39.947 -8.049 -83.543 1.00 54.56 460 LEU A O 1
#